Protein AF-A0AAD7XLT2-F1 (afdb_monomer)

Sequence (380 aa):
MKLSKRLKVVEAGNAKLETELEAEREKRNALQRHLKKLDPEVDTESLAADRELEARCEILQKELEAARAKHEEELVFLRHKAKQPEIELREKEGRLNEKEAQLTRIMAESAVRDNQSALKTKENRELAEDNAKLRRELAEAKLETRIVFAETVARDAFQAARIATLAATTKVPRAEAMALEFADFRHRLDLENARKSALARQIVVEKDAEITRLSAVNAEMAREAATGGHAHRRILEIAEAQAQREGRVHHEVRSQKIVNIKLHRSLKKREAEVADLHHKISKLKALLADARRGLHRDNLDVEYVKNVVVHYLSLPSGSSERTSLVPVLATVLQFTDADMKRLAKPTFVDRPNSPPLDLIKIDAQRRKCPSIDVPDEFDA

Structure (mmCIF, N/CA/C/O backbone):
data_AF-A0AAD7XLT2-F1
#
_entry.id   AF-A0AAD7XLT2-F1
#
loop_
_atom_site.group_PDB
_atom_site.id
_atom_site.type_symbol
_atom_site.label_atom_id
_atom_site.label_alt_id
_atom_site.label_comp_id
_atom_site.label_asym_id
_atom_site.label_entity_id
_atom_site.label_seq_id
_atom_site.pdbx_PDB_ins_code
_atom_site.Cartn_x
_atom_site.Cartn_y
_atom_site.Cartn_z
_atom_site.occupancy
_atom_site.B_iso_or_equiv
_atom_site.auth_seq_id
_atom_site.auth_comp_id
_atom_site.auth_asym_id
_atom_site.auth_atom_id
_atom_site.pdbx_PDB_model_num
ATOM 1 N N . MET A 1 1 ? -19.798 12.714 28.780 1.00 54.31 1 MET A N 1
ATOM 2 C CA . MET A 1 1 ? -20.870 13.112 29.733 1.00 54.31 1 MET A CA 1
ATOM 3 C C . MET A 1 1 ? -21.141 12.132 30.889 1.00 54.31 1 MET A C 1
ATOM 5 O O . MET A 1 1 ? -21.267 12.602 32.012 1.00 54.31 1 MET A O 1
ATOM 9 N N . LYS A 1 2 ? -21.227 10.802 30.693 1.00 56.22 2 LYS A N 1
ATOM 10 C CA . LYS A 1 2 ? -21.538 9.849 31.794 1.00 56.22 2 LYS A CA 1
ATOM 11 C C . LYS A 1 2 ? -20.469 9.761 32.907 1.00 56.22 2 LYS A C 1
ATOM 13 O O . LYS A 1 2 ? -20.826 9.553 34.059 1.00 56.22 2 LYS A O 1
ATOM 18 N N . LEU A 1 3 ? -19.189 9.968 32.581 1.00 51.72 3 LEU A N 1
ATOM 19 C CA . LEU A 1 3 ? -18.074 9.953 33.547 1.00 51.72 3 LEU A CA 1
ATOM 20 C C . LEU A 1 3 ? -18.063 11.188 34.463 1.00 51.72 3 LEU A C 1
ATOM 22 O O . LEU A 1 3 ? -17.907 11.050 35.668 1.00 51.72 3 LEU A O 1
ATOM 26 N N . SER A 1 4 ? -18.354 12.372 33.915 1.00 62.88 4 SER A N 1
ATOM 27 C CA . SER A 1 4 ? -18.472 13.619 34.689 1.00 62.88 4 SER A CA 1
ATOM 28 C C . SER A 1 4 ? -19.621 13.571 35.708 1.00 62.88 4 SER A C 1
ATOM 30 O O . SER A 1 4 ? -19.474 14.058 36.823 1.00 62.88 4 SER A O 1
ATOM 32 N N . LYS A 1 5 ? -20.743 12.913 35.376 1.00 70.19 5 LYS A N 1
ATOM 33 C CA . LYS A 1 5 ? -21.843 12.703 36.334 1.00 70.19 5 LYS A CA 1
ATOM 34 C C . LYS A 1 5 ? -21.462 11.762 37.480 1.00 70.19 5 LYS A C 1
ATOM 36 O O . LYS A 1 5 ? -21.918 11.978 38.592 1.00 70.19 5 LYS A O 1
ATOM 41 N N . ARG A 1 6 ? -20.637 10.738 37.227 1.00 69.81 6 ARG A N 1
ATOM 42 C CA . ARG A 1 6 ? -20.147 9.838 38.284 1.00 69.81 6 ARG A CA 1
ATOM 43 C C . ARG A 1 6 ? -19.164 10.537 39.221 1.00 69.81 6 ARG A C 1
ATOM 45 O O . ARG A 1 6 ? -19.306 10.370 40.421 1.00 69.81 6 ARG A O 1
ATOM 52 N N . LEU A 1 7 ? -18.264 11.365 38.685 1.00 70.19 7 LEU A N 1
ATOM 53 C CA . LEU A 1 7 ? -17.322 12.156 39.485 1.00 70.19 7 LEU A CA 1
ATOM 54 C C . LEU A 1 7 ? -18.058 13.034 40.515 1.00 70.19 7 LEU A C 1
ATOM 56 O O . LEU A 1 7 ? -17.786 12.955 41.705 1.00 70.19 7 LEU A O 1
ATOM 60 N N . LYS A 1 8 ? -19.098 13.750 40.066 1.00 75.12 8 LYS A N 1
ATOM 61 C CA . LYS A 1 8 ? -19.919 14.618 40.927 1.00 75.12 8 LYS A CA 1
ATOM 62 C C . LYS A 1 8 ? -20.680 13.870 42.025 1.00 75.12 8 LYS A C 1
ATOM 64 O O . LYS A 1 8 ? -20.912 14.419 43.094 1.00 75.12 8 LYS A O 1
ATOM 69 N N . VAL A 1 9 ? -21.108 12.633 41.761 1.00 77.19 9 VAL A N 1
ATOM 70 C CA . VAL A 1 9 ? -21.813 11.805 42.759 1.00 77.19 9 VAL A CA 1
ATOM 71 C C . VAL A 1 9 ? -20.857 11.344 43.857 1.00 77.19 9 VAL A C 1
ATOM 73 O O . VAL A 1 9 ? -21.254 11.276 45.015 1.00 77.19 9 VAL A O 1
ATOM 76 N N . VAL A 1 10 ? -19.606 11.056 43.504 1.00 70.81 10 VAL A N 1
ATOM 77 C CA . VAL A 1 10 ? -18.585 10.621 44.461 1.00 70.81 10 VAL A CA 1
ATOM 78 C C . VAL A 1 10 ? -18.080 11.800 45.301 1.00 70.81 10 VAL A C 1
ATOM 80 O O . VAL A 1 10 ? -18.012 11.685 46.521 1.00 70.81 10 VAL A O 1
ATOM 83 N N . GLU A 1 11 ? -17.853 12.967 44.688 1.00 76.25 11 GLU A N 1
ATOM 84 C CA . GLU A 1 11 ? -17.530 14.217 45.399 1.00 76.25 11 GLU A CA 1
ATOM 85 C C . GLU A 1 11 ? -18.614 14.589 46.427 1.00 76.25 11 GLU A C 1
ATOM 87 O O . GLU A 1 11 ? -18.306 14.939 47.565 1.00 76.25 11 GLU A O 1
ATOM 92 N N . ALA A 1 12 ? -19.893 14.429 46.066 1.00 75.69 12 ALA A N 1
ATOM 93 C CA . ALA A 1 12 ? -21.013 14.657 46.978 1.00 75.69 12 ALA A CA 1
ATOM 94 C C . ALA A 1 12 ? -21.090 13.631 48.127 1.00 75.69 12 ALA A C 1
ATOM 96 O O . ALA A 1 12 ? -21.606 13.950 49.196 1.00 75.69 12 ALA A O 1
ATOM 97 N N . GLY A 1 13 ? -20.596 12.405 47.923 1.00 79.12 13 GLY A N 1
ATOM 98 C CA . GLY A 1 13 ? -20.490 11.392 48.976 1.00 79.12 13 GLY A CA 1
ATOM 99 C C . GLY A 1 13 ? -19.420 11.737 50.013 1.00 79.12 13 GLY A C 1
ATOM 100 O O . GLY A 1 13 ? -19.674 11.622 51.208 1.00 79.12 13 GLY A O 1
ATOM 101 N N . ASN A 1 14 ? -18.265 12.241 49.567 1.00 69.88 14 ASN A N 1
ATOM 102 C CA . ASN A 1 14 ? -17.187 12.672 50.463 1.00 69.88 14 ASN A CA 1
ATOM 103 C C . ASN A 1 14 ? -17.588 13.881 51.309 1.00 69.88 14 ASN A C 1
ATOM 105 O O . ASN A 1 14 ? -17.348 13.877 52.511 1.00 69.88 14 ASN A O 1
ATOM 109 N N . ALA A 1 15 ? -18.273 14.860 50.714 1.00 78.12 15 ALA A N 1
ATOM 110 C CA . ALA A 1 15 ? -18.775 16.013 51.458 1.00 78.12 15 ALA A CA 1
ATOM 111 C C . ALA A 1 15 ? -19.724 15.598 52.599 1.00 78.12 15 ALA A C 1
ATOM 113 O O . ALA A 1 15 ? -19.678 16.171 53.682 1.00 78.12 15 ALA A O 1
ATOM 114 N N . LYS A 1 16 ? -20.552 14.563 52.392 1.00 82.12 16 LYS A N 1
ATOM 115 C CA . LYS A 1 16 ? -21.424 14.025 53.449 1.00 82.12 16 LYS A CA 1
ATOM 116 C C . LYS A 1 16 ? -20.637 13.352 54.573 1.00 82.12 16 LYS A C 1
ATOM 118 O O . LYS A 1 16 ? -20.910 13.614 55.740 1.00 82.12 16 LYS A O 1
ATOM 123 N N . LEU A 1 17 ? -19.645 12.534 54.228 1.00 75.88 17 LEU A N 1
ATOM 124 C CA . LEU A 1 17 ? -18.786 11.876 55.218 1.00 75.88 17 LEU A CA 1
ATOM 125 C C . LEU A 1 17 ? -17.976 12.888 56.045 1.00 75.88 17 LEU A C 1
ATOM 127 O O . LEU A 1 17 ? -17.795 12.692 57.242 1.00 75.88 17 LEU A O 1
ATOM 131 N N . GLU A 1 18 ? -17.530 13.990 55.438 1.00 79.88 18 GLU A N 1
ATOM 132 C CA . GLU A 1 18 ? -16.850 15.078 56.154 1.00 79.88 18 GLU A CA 1
ATOM 133 C C . GLU A 1 18 ? -17.784 15.776 57.150 1.00 79.88 18 GLU A C 1
ATOM 135 O O . GLU A 1 18 ? -17.398 15.979 58.301 1.00 79.88 18 GLU A O 1
ATOM 140 N N . THR A 1 19 ? -19.036 16.043 56.761 1.00 84.62 19 THR A N 1
ATOM 141 C CA . THR A 1 19 ? -20.029 16.624 57.681 1.00 84.62 19 THR A CA 1
ATOM 142 C C . THR A 1 19 ? -20.411 15.683 58.828 1.00 84.62 19 THR A C 1
ATOM 144 O O . THR A 1 19 ? -20.611 16.137 59.953 1.00 84.62 19 THR A O 1
ATOM 147 N N . GLU A 1 20 ? -20.478 14.370 58.5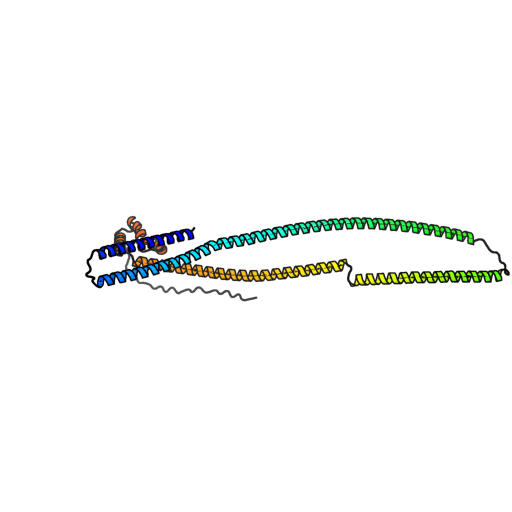84 1.00 82.31 20 GLU A N 1
ATOM 148 C CA . GLU A 1 20 ? -20.741 13.375 59.634 1.00 82.31 20 GLU A CA 1
ATOM 149 C C . GLU A 1 20 ? -19.565 13.264 60.618 1.00 82.31 20 GLU A C 1
ATOM 151 O O . GLU A 1 20 ? -19.776 13.189 61.831 1.00 82.31 20 GLU A O 1
ATOM 156 N N . LEU A 1 21 ? -18.324 13.335 60.122 1.00 81.69 21 LEU A N 1
ATOM 157 C CA . LEU A 1 21 ? -17.119 13.342 60.955 1.00 81.69 21 LEU A CA 1
ATOM 158 C C . LEU A 1 21 ? -17.037 14.596 61.840 1.00 81.69 21 LEU A C 1
ATOM 160 O O . LEU A 1 21 ? -16.652 14.508 63.008 1.00 81.69 21 LEU A O 1
ATOM 164 N N . GLU A 1 22 ? -17.386 15.767 61.302 1.00 84.88 22 GLU A N 1
ATOM 165 C CA . GLU A 1 22 ? -17.443 17.013 62.074 1.00 84.88 22 GLU A CA 1
ATOM 166 C C . GLU A 1 22 ? -18.535 16.972 63.147 1.00 84.88 22 GLU A C 1
ATOM 168 O O . GLU A 1 22 ? -18.260 17.315 64.298 1.00 84.88 22 GLU A O 1
ATOM 173 N N . ALA A 1 23 ? -19.722 16.455 62.824 1.00 84.56 23 ALA A N 1
ATOM 174 C CA . ALA A 1 23 ? -20.805 16.292 63.792 1.00 84.56 23 ALA A CA 1
ATOM 175 C C . ALA A 1 23 ? -20.418 15.363 64.961 1.00 84.56 23 ALA A C 1
ATOM 177 O O . ALA A 1 23 ? -20.724 15.658 66.118 1.00 84.56 23 ALA A O 1
ATOM 178 N N . GLU A 1 24 ? -19.707 14.261 64.701 1.00 80.12 24 GLU A N 1
ATOM 179 C CA . GLU A 1 24 ? -19.214 13.376 65.767 1.00 80.12 24 GLU A CA 1
ATOM 180 C C . GLU A 1 24 ? -18.093 14.014 66.605 1.00 80.12 24 GLU A C 1
ATOM 182 O O . GLU A 1 24 ? -18.061 13.859 67.829 1.00 80.12 24 GLU A O 1
ATOM 187 N N . ARG A 1 25 ? -17.210 14.817 65.995 1.00 83.12 25 ARG A N 1
ATOM 188 C CA . ARG A 1 25 ? -16.211 15.607 66.741 1.00 83.12 25 ARG A CA 1
ATOM 189 C C . ARG A 1 25 ? -16.867 16.634 67.659 1.00 83.12 25 ARG A C 1
ATOM 191 O O . ARG A 1 25 ? -16.415 16.820 68.790 1.00 83.12 25 ARG A O 1
ATOM 198 N N . GLU A 1 26 ? -17.936 17.283 67.210 1.00 84.12 26 GLU A N 1
ATOM 199 C CA . GLU A 1 26 ? -18.705 18.210 68.040 1.00 84.12 26 GLU A CA 1
ATOM 200 C C . GLU A 1 26 ? -19.406 17.503 69.203 1.00 84.12 26 GLU A C 1
ATOM 202 O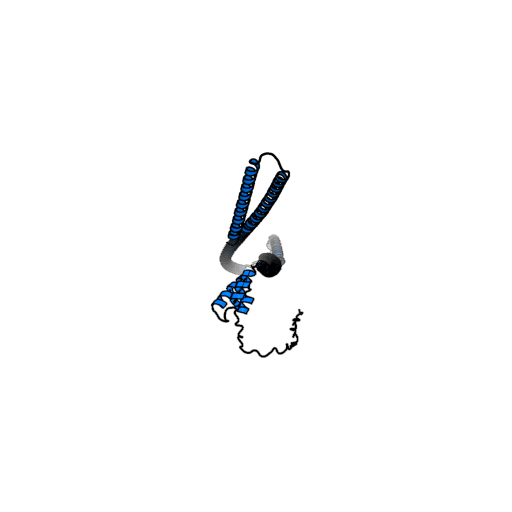 O . GLU A 1 26 ? -19.328 17.991 70.334 1.00 84.12 26 GLU A O 1
ATOM 207 N N . LYS A 1 27 ? -20.005 16.326 68.975 1.00 83.88 27 LYS A N 1
ATOM 208 C CA . LYS A 1 27 ? -20.572 15.497 70.053 1.00 83.88 27 LYS A CA 1
ATOM 209 C C . LYS A 1 27 ? -19.515 15.089 71.076 1.00 83.88 27 LYS A C 1
ATOM 211 O O . LYS A 1 27 ? -19.754 15.224 72.275 1.00 83.88 27 LYS A O 1
ATOM 216 N N . ARG A 1 28 ? -18.327 14.666 70.627 1.00 78.44 28 ARG A N 1
ATOM 217 C CA . ARG A 1 28 ? -17.192 14.347 71.511 1.00 78.44 28 ARG A CA 1
ATOM 218 C C . ARG A 1 28 ? -16.773 15.559 72.341 1.00 78.44 28 ARG A C 1
ATOM 220 O O . ARG A 1 28 ? -16.626 15.452 73.554 1.00 78.44 28 ARG A O 1
ATOM 227 N N . ASN A 1 29 ? -16.653 16.727 71.716 1.00 82.06 29 ASN A N 1
ATOM 228 C CA . ASN A 1 29 ? -16.318 17.968 72.414 1.00 82.06 29 ASN A CA 1
ATOM 229 C C . ASN A 1 29 ? -17.406 18.383 73.419 1.00 82.06 29 ASN A C 1
ATOM 231 O O . ASN A 1 29 ? -17.088 18.904 74.489 1.00 82.06 29 ASN A O 1
ATOM 235 N N . ALA A 1 30 ? -18.684 18.158 73.104 1.00 80.69 30 ALA A N 1
ATOM 236 C CA . ALA A 1 30 ? -19.797 18.424 74.010 1.00 80.69 30 ALA A CA 1
ATOM 237 C C . ALA A 1 30 ? -19.788 17.477 75.223 1.00 80.69 30 ALA A C 1
ATOM 239 O O . ALA A 1 30 ? -19.904 17.946 76.356 1.00 80.69 30 ALA A O 1
ATOM 240 N N . LEU A 1 31 ? -19.565 16.177 75.004 1.00 77.00 31 LEU A N 1
ATOM 241 C CA . LEU A 1 31 ? -19.409 15.178 76.066 1.00 77.00 31 LEU A CA 1
ATOM 242 C C . LEU A 1 31 ? -18.207 15.494 76.961 1.00 77.00 31 LEU A C 1
ATOM 244 O O . LEU A 1 31 ? -18.345 15.529 78.178 1.00 77.00 31 LEU A O 1
ATOM 248 N N . GLN A 1 32 ? -17.062 15.853 76.378 1.00 76.19 32 GLN A N 1
ATOM 249 C CA . GLN A 1 32 ? -15.853 16.210 77.125 1.00 76.19 32 GLN A CA 1
ATOM 250 C C . GLN A 1 32 ? -16.030 17.486 77.973 1.00 76.19 32 GLN A C 1
ATOM 252 O O . GLN A 1 32 ? -15.440 17.619 79.047 1.00 76.19 32 GLN A O 1
ATOM 257 N N . ARG A 1 33 ? -16.870 18.433 77.526 1.00 79.31 33 ARG A N 1
ATOM 258 C CA . ARG A 1 33 ? -17.268 19.611 78.321 1.00 79.31 33 ARG A CA 1
ATOM 259 C C . ARG A 1 33 ? -18.246 19.261 79.443 1.00 79.31 33 ARG A C 1
ATOM 261 O O . ARG A 1 33 ? -18.207 19.925 80.473 1.00 79.31 33 ARG A O 1
ATOM 268 N N . HIS A 1 34 ? -19.117 18.271 79.247 1.00 72.56 34 HIS A N 1
ATOM 269 C CA . HIS A 1 34 ? -20.000 17.756 80.298 1.00 72.56 34 HIS A CA 1
ATOM 270 C C . HIS A 1 34 ? -19.215 16.989 81.367 1.00 72.56 34 HIS A C 1
ATOM 272 O O . HIS A 1 34 ? -19.422 17.229 82.551 1.00 72.56 34 HIS A O 1
ATOM 278 N N . LEU A 1 35 ? -18.252 16.165 80.954 1.00 60.38 35 LEU A N 1
ATOM 279 C CA . LEU A 1 35 ? -17.358 15.411 81.835 1.00 60.38 35 LEU A CA 1
ATOM 280 C C . LEU A 1 35 ? -16.486 16.316 82.713 1.00 60.38 35 LEU A C 1
ATOM 282 O O . LEU A 1 35 ? -16.349 16.071 83.901 1.00 60.38 35 LEU A O 1
ATOM 286 N N . LYS A 1 36 ? -15.982 17.434 82.174 1.00 67.94 36 LYS A N 1
ATOM 287 C CA . LYS A 1 36 ? -15.240 18.441 82.959 1.00 67.94 36 LYS A CA 1
ATOM 288 C C . LYS A 1 36 ? -16.076 19.198 84.001 1.00 67.94 36 LYS A C 1
ATOM 290 O O . LYS A 1 36 ? -15.497 19.945 84.783 1.00 67.94 36 LYS A O 1
ATOM 295 N N . LYS A 1 37 ? -17.408 19.081 83.976 1.00 69.38 37 LYS A N 1
ATOM 296 C CA . LYS A 1 37 ? -18.314 19.726 84.944 1.00 69.38 37 LYS A CA 1
ATOM 297 C C . LYS A 1 37 ? -18.730 18.797 86.091 1.00 69.38 37 LYS A C 1
ATOM 299 O O . LYS A 1 37 ? -19.421 19.264 86.990 1.00 69.38 37 LYS A O 1
ATOM 304 N N . LEU A 1 38 ? -18.341 17.522 86.055 1.00 53.78 38 LEU A N 1
ATOM 305 C CA . LEU A 1 38 ? -18.523 16.568 87.148 1.00 53.78 38 LEU A CA 1
ATOM 306 C C . LEU A 1 38 ? -17.197 16.475 87.930 1.00 53.78 38 LEU A C 1
ATOM 308 O O . LEU A 1 38 ? -16.150 16.225 87.337 1.00 53.78 38 LEU A O 1
ATOM 312 N N . ASP A 1 39 ? -17.242 16.756 89.235 1.00 47.75 39 ASP A N 1
ATOM 313 C CA . ASP A 1 39 ? -16.117 16.655 90.183 1.00 47.75 39 ASP A CA 1
ATOM 314 C C . ASP A 1 39 ? -15.530 15.220 90.256 1.00 47.75 39 ASP A C 1
ATOM 316 O O . ASP A 1 39 ? -16.190 14.263 89.843 1.00 47.75 39 ASP A O 1
ATOM 320 N N . PRO A 1 40 ? -14.286 15.025 90.750 1.00 55.34 40 PRO A N 1
ATOM 321 C CA . PRO A 1 40 ? -13.510 13.807 90.530 1.00 55.34 40 PRO A CA 1
ATOM 322 C C . PRO A 1 40 ? -13.850 12.689 91.531 1.00 55.34 40 PRO A C 1
ATOM 324 O O . PRO A 1 40 ? -13.032 12.330 92.372 1.00 55.34 40 PRO A O 1
ATOM 327 N N . GLU A 1 41 ? -15.023 12.078 91.403 1.00 50.62 41 GLU A N 1
ATOM 328 C CA . GLU A 1 41 ? -15.218 10.666 91.763 1.00 50.62 41 GLU A CA 1
ATOM 329 C C . GLU A 1 41 ? -15.358 9.892 90.452 1.00 50.62 41 GLU A C 1
ATOM 331 O O . GLU A 1 41 ? -16.419 9.803 89.843 1.00 50.62 41 GLU A O 1
ATOM 336 N N . VAL A 1 42 ? -14.215 9.438 89.935 1.00 52.88 42 VAL A N 1
ATOM 337 C CA . VAL A 1 42 ? -14.132 8.776 88.632 1.00 52.88 42 VAL A CA 1
ATOM 338 C C . VAL A 1 42 ? -14.591 7.331 88.783 1.00 52.88 42 VAL A C 1
ATOM 340 O O . VAL A 1 42 ? -13.804 6.445 89.122 1.00 52.88 42 VAL A O 1
ATOM 343 N N . ASP A 1 43 ? -15.866 7.100 88.484 1.00 58.41 43 ASP A N 1
ATOM 344 C CA . ASP A 1 43 ? -16.384 5.776 88.176 1.00 58.41 43 ASP A CA 1
ATOM 345 C C . ASP A 1 43 ? -15.573 5.181 87.020 1.00 58.41 43 ASP A C 1
ATOM 347 O O . ASP A 1 43 ? -15.441 5.757 85.936 1.00 58.41 43 ASP A O 1
ATOM 351 N N . THR A 1 44 ? -15.015 3.994 87.251 1.00 59.69 44 THR A N 1
ATOM 352 C CA . THR A 1 44 ? -14.259 3.213 86.255 1.00 59.69 44 THR A CA 1
ATOM 353 C C . THR A 1 44 ? -15.008 3.014 84.927 1.00 59.69 44 THR A C 1
ATOM 355 O O . THR A 1 44 ? -14.376 2.815 83.887 1.00 59.69 44 THR A O 1
ATOM 358 N N . GLU A 1 45 ? -16.335 3.148 84.938 1.00 60.31 45 GLU A N 1
ATOM 359 C CA . GLU A 1 45 ? -17.207 3.101 83.765 1.00 60.31 45 GLU A CA 1
ATOM 360 C C . GLU A 1 45 ? -17.021 4.305 82.825 1.00 60.31 45 GLU A C 1
ATOM 362 O O . GLU A 1 45 ? -17.045 4.136 81.606 1.00 60.31 45 GLU A O 1
ATOM 367 N N . SER A 1 46 ? -16.731 5.502 83.349 1.00 64.44 46 SER A N 1
ATOM 368 C CA . SER A 1 46 ? -16.496 6.691 82.516 1.00 64.44 46 SER A CA 1
ATOM 369 C C . SER A 1 46 ? -15.171 6.610 81.753 1.00 64.44 46 SER A C 1
ATOM 371 O O . SER A 1 46 ? -15.099 6.989 80.586 1.00 64.44 46 SER A O 1
ATOM 373 N N . LEU A 1 47 ? -14.122 6.074 82.386 1.00 69.75 47 LEU A N 1
ATOM 374 C CA . LEU A 1 47 ? -12.831 5.832 81.729 1.00 69.75 47 LEU A CA 1
ATOM 375 C C . LEU A 1 47 ? -12.921 4.710 80.685 1.00 69.75 47 LEU A C 1
ATOM 377 O O . LEU A 1 47 ? -12.195 4.733 79.690 1.00 69.75 47 LEU A O 1
ATOM 381 N N . ALA A 1 48 ? -13.793 3.722 80.904 1.00 74.88 48 ALA A N 1
ATOM 382 C CA . ALA A 1 48 ? -14.066 2.677 79.924 1.00 74.88 48 ALA A CA 1
ATOM 383 C C . ALA A 1 48 ? -14.797 3.242 78.694 1.00 74.88 48 ALA A C 1
ATOM 385 O O . ALA A 1 48 ? -14.396 2.945 77.569 1.00 74.88 48 ALA A O 1
ATOM 386 N N . ALA A 1 49 ? -15.788 4.116 78.904 1.00 77.50 49 ALA A N 1
ATOM 387 C CA . ALA A 1 49 ? -16.511 4.789 77.827 1.00 77.50 49 ALA A CA 1
ATOM 388 C C . ALA A 1 49 ? -15.593 5.680 76.970 1.00 77.50 49 ALA A C 1
ATOM 390 O O . ALA A 1 49 ? -15.670 5.630 75.743 1.00 77.50 49 ALA A O 1
ATOM 391 N N . ASP A 1 50 ? -14.676 6.432 77.588 1.00 75.94 50 ASP A N 1
ATOM 392 C CA . ASP A 1 50 ? -13.711 7.268 76.861 1.00 75.94 50 ASP A CA 1
ATOM 393 C C . ASP A 1 50 ? -12.729 6.434 76.022 1.00 75.94 50 ASP A C 1
ATOM 395 O O . ASP A 1 50 ? -12.463 6.769 74.865 1.00 75.94 50 ASP A O 1
ATOM 399 N N . ARG A 1 51 ? -12.245 5.302 76.555 1.00 81.88 51 ARG A N 1
ATOM 400 C CA . ARG A 1 51 ? -11.383 4.368 75.806 1.00 81.88 51 ARG A CA 1
ATOM 401 C C . ARG A 1 51 ? -12.114 3.717 74.633 1.00 81.88 51 ARG A C 1
ATOM 403 O O . ARG A 1 51 ? -11.518 3.525 73.574 1.00 81.88 51 ARG A O 1
ATOM 410 N N . GLU A 1 52 ? -13.394 3.387 74.793 1.00 84.50 52 GLU A N 1
ATOM 411 C CA . GLU A 1 52 ? -14.212 2.837 73.708 1.00 84.50 52 GLU A CA 1
ATOM 412 C C . GLU A 1 52 ? -14.479 3.885 72.613 1.00 84.50 52 GLU A C 1
ATOM 414 O O . GLU A 1 52 ? -14.406 3.580 71.419 1.00 84.50 52 GLU A O 1
ATOM 419 N N . LEU A 1 53 ? -14.714 5.142 73.003 1.00 81.75 53 LEU A N 1
ATOM 420 C CA . LEU A 1 53 ? -14.861 6.272 72.083 1.00 81.75 53 LEU A CA 1
ATOM 421 C C . LEU A 1 53 ? -13.567 6.566 71.316 1.00 81.75 53 LEU A C 1
ATOM 423 O O . LEU A 1 53 ? -13.618 6.843 70.116 1.00 81.75 53 LEU A O 1
ATOM 427 N N . GLU A 1 54 ? -12.412 6.474 71.974 1.00 82.69 54 GLU A N 1
ATOM 428 C CA . GLU A 1 54 ? -11.100 6.593 71.332 1.00 82.69 54 GLU A CA 1
ATOM 429 C C . GLU A 1 54 ? -10.843 5.459 70.342 1.00 82.69 54 GLU A C 1
ATOM 431 O O . GLU A 1 54 ? -10.489 5.732 69.194 1.00 82.69 54 GLU A O 1
ATOM 436 N N . ALA A 1 55 ? -11.124 4.211 70.725 1.00 86.31 55 ALA A N 1
ATOM 437 C CA . ALA A 1 55 ? -11.008 3.066 69.828 1.00 86.31 55 ALA A CA 1
ATOM 438 C C . ALA A 1 55 ? -11.931 3.200 68.603 1.00 86.31 55 ALA A C 1
ATOM 440 O O . ALA A 1 55 ? -11.506 2.949 67.474 1.00 86.31 55 ALA A O 1
ATOM 441 N N . ARG A 1 56 ? -13.177 3.661 68.788 1.00 88.19 56 ARG A N 1
ATOM 442 C CA . ARG A 1 56 ? -14.093 3.952 67.671 1.00 88.19 56 ARG A CA 1
ATOM 443 C C . ARG A 1 56 ? -13.578 5.072 66.774 1.00 88.19 56 ARG A C 1
ATOM 445 O O . ARG A 1 56 ? -13.669 4.950 65.556 1.00 88.19 56 ARG A O 1
ATOM 452 N N . CYS A 1 57 ? -13.024 6.137 67.351 1.00 83.00 57 CYS A N 1
ATOM 453 C CA . CYS A 1 57 ? -12.426 7.227 66.583 1.00 83.00 57 CYS A CA 1
ATOM 454 C C . CYS A 1 57 ? -11.238 6.734 65.741 1.00 83.00 57 CYS A C 1
ATOM 456 O O . CYS A 1 57 ? -11.152 7.086 64.568 1.00 83.00 57 CYS A O 1
ATOM 458 N N . GLU A 1 58 ? -10.364 5.886 66.290 1.00 91.00 58 GLU A N 1
ATOM 459 C CA . GLU A 1 58 ? -9.247 5.299 65.539 1.00 91.00 58 GLU A CA 1
ATOM 460 C C . GLU A 1 58 ? -9.710 4.374 64.408 1.00 91.00 58 GLU A C 1
ATOM 462 O O . GLU A 1 58 ? -9.136 4.400 63.316 1.00 91.00 58 GLU A O 1
ATOM 467 N N . ILE A 1 59 ? -10.746 3.562 64.644 1.00 89.75 59 ILE A N 1
ATOM 468 C CA . ILE A 1 59 ? -11.327 2.687 63.616 1.00 89.75 59 ILE A CA 1
ATOM 469 C C . ILE A 1 59 ? -11.907 3.532 62.478 1.00 89.75 59 ILE A C 1
ATOM 471 O O . ILE A 1 59 ? -11.544 3.318 61.323 1.00 89.75 59 ILE A O 1
ATOM 475 N N . LEU A 1 60 ? -12.722 4.542 62.797 1.00 86.31 60 LEU A N 1
ATOM 476 C CA . LEU A 1 60 ? -13.304 5.446 61.800 1.00 86.31 60 LEU A CA 1
ATOM 477 C C . LEU A 1 60 ? -12.229 6.212 61.022 1.00 86.31 60 LEU A C 1
ATOM 479 O O . LEU A 1 60 ? -12.361 6.424 59.819 1.00 86.31 60 LEU A O 1
ATOM 483 N N . GLN A 1 61 ? -11.136 6.598 61.679 1.00 90.06 61 GLN A N 1
ATOM 484 C CA . GLN A 1 61 ? -10.030 7.294 61.031 1.00 90.06 61 GLN A CA 1
ATOM 485 C C . GLN A 1 61 ? -9.286 6.382 60.041 1.00 90.06 61 GLN A C 1
ATOM 487 O O . GLN A 1 61 ? -9.027 6.797 58.911 1.00 90.06 61 GLN A O 1
ATOM 492 N N . LYS A 1 62 ? -9.047 5.114 60.405 1.00 91.75 62 LYS A N 1
ATOM 493 C CA . LYS A 1 62 ? -8.483 4.097 59.498 1.00 91.75 62 LYS A CA 1
ATOM 494 C C . LYS A 1 62 ? -9.418 3.775 58.330 1.00 91.75 62 LYS A C 1
ATOM 496 O O . LYS A 1 62 ? -8.957 3.620 57.200 1.00 91.75 62 LYS A O 1
ATOM 501 N N . GLU A 1 63 ? -10.724 3.691 58.570 1.00 89.94 63 GLU A N 1
ATOM 502 C CA . GLU A 1 63 ? -11.720 3.476 57.514 1.00 89.94 63 GLU A CA 1
ATOM 503 C C . GLU A 1 63 ? -11.772 4.651 56.532 1.00 89.94 63 GLU A C 1
ATOM 505 O O . GLU A 1 63 ? -11.842 4.443 55.318 1.00 89.94 63 GLU A O 1
ATOM 510 N N . LEU A 1 64 ? -11.664 5.881 57.038 1.00 86.75 64 LEU A N 1
ATOM 511 C CA . LEU A 1 64 ? -11.647 7.096 56.230 1.00 86.75 64 LEU A CA 1
ATOM 512 C C . LEU A 1 64 ? -10.370 7.199 55.382 1.00 86.75 64 LEU A C 1
ATOM 514 O O . LEU A 1 64 ? -10.437 7.553 54.205 1.00 86.75 64 LEU A O 1
ATOM 518 N N . GLU A 1 65 ? -9.213 6.825 55.929 1.00 91.75 65 GLU A N 1
ATOM 519 C CA . GLU A 1 65 ? -7.959 6.719 55.173 1.00 91.75 65 GLU A CA 1
ATOM 520 C C . GLU A 1 65 ? -8.024 5.626 54.096 1.00 91.75 65 GLU A C 1
ATOM 522 O O . GLU A 1 65 ? -7.645 5.864 52.947 1.00 91.75 65 GLU A O 1
ATOM 527 N N . ALA A 1 66 ? -8.589 4.458 54.414 1.00 90.31 66 ALA A N 1
ATOM 528 C CA . ALA A 1 66 ? -8.787 3.385 53.442 1.00 90.31 66 ALA A CA 1
ATOM 529 C C . ALA A 1 66 ? -9.766 3.783 52.320 1.00 90.31 66 ALA A C 1
ATOM 531 O O . ALA A 1 66 ? -9.563 3.421 51.157 1.00 90.31 66 ALA A O 1
ATOM 532 N N . ALA A 1 67 ? -10.818 4.543 52.640 1.00 86.88 67 ALA A N 1
ATOM 533 C CA . ALA A 1 67 ? -11.746 5.089 51.654 1.00 86.88 67 ALA A CA 1
ATOM 534 C C . ALA A 1 67 ? -11.064 6.129 50.749 1.00 86.88 67 ALA A C 1
ATOM 536 O O . ALA A 1 67 ? -11.244 6.088 49.530 1.00 86.88 67 ALA A O 1
ATOM 537 N N . ARG A 1 68 ? -10.226 7.007 51.319 1.00 89.12 68 ARG A N 1
ATOM 538 C CA . ARG A 1 68 ? -9.422 7.980 50.559 1.00 89.12 68 ARG A CA 1
ATOM 539 C C . ARG A 1 68 ? -8.443 7.296 49.606 1.00 89.12 68 ARG A C 1
ATOM 541 O O . ARG A 1 68 ? -8.405 7.668 48.437 1.00 89.12 68 ARG A O 1
ATOM 548 N N . ALA A 1 69 ? -7.735 6.260 50.055 1.00 91.38 69 ALA A N 1
ATOM 549 C CA . ALA A 1 69 ? -6.812 5.502 49.208 1.00 91.38 69 ALA A CA 1
ATOM 550 C C . ALA A 1 69 ? -7.529 4.839 48.018 1.00 91.38 69 ALA A C 1
ATOM 552 O O . ALA A 1 69 ? -7.116 5.002 46.870 1.00 91.38 69 ALA A O 1
ATOM 553 N N . LYS A 1 70 ? -8.665 4.171 48.266 1.00 90.81 70 LYS A N 1
ATOM 554 C CA . LYS A 1 70 ? -9.491 3.572 47.199 1.00 90.81 70 LYS A CA 1
ATOM 555 C C . LYS A 1 70 ? -10.000 4.616 46.206 1.00 90.81 70 LYS A C 1
ATOM 557 O O . LYS A 1 70 ? -10.049 4.364 45.004 1.00 90.81 70 LYS A O 1
ATOM 562 N N . HIS A 1 71 ? -10.377 5.791 46.702 1.00 80.56 71 HIS A N 1
ATOM 563 C CA . HIS A 1 71 ? -10.834 6.888 45.861 1.00 80.56 71 HIS A CA 1
ATOM 564 C C . HIS A 1 71 ? -9.712 7.440 44.977 1.00 80.56 71 HIS A C 1
ATOM 566 O O . HIS A 1 71 ? -9.923 7.721 43.798 1.00 80.56 71 HIS A O 1
ATOM 572 N N . GLU A 1 72 ? -8.511 7.583 45.527 1.00 91.62 72 GLU A N 1
ATOM 573 C CA . GLU A 1 72 ? -7.354 8.061 44.782 1.00 91.62 72 GLU A CA 1
ATOM 574 C C . GLU A 1 72 ? -6.947 7.076 43.676 1.00 91.62 72 GLU A C 1
ATOM 576 O O . GLU A 1 72 ? -6.725 7.492 42.536 1.00 91.62 72 GLU A O 1
ATOM 581 N N . GLU A 1 73 ? -6.987 5.770 43.950 1.00 91.06 73 GLU A N 1
ATOM 582 C CA . GLU A 1 73 ? -6.816 4.731 42.927 1.00 91.06 73 GLU A CA 1
ATOM 583 C C . GLU A 1 73 ? -7.880 4.819 41.821 1.00 91.06 73 GLU A C 1
ATOM 585 O O . GLU A 1 73 ? -7.551 4.776 40.629 1.00 91.06 73 GLU A O 1
ATOM 590 N N . GLU A 1 74 ? -9.157 4.996 42.181 1.00 89.25 74 GLU A N 1
ATOM 591 C CA . GLU A 1 74 ? -10.239 5.128 41.200 1.00 89.25 74 GLU A CA 1
ATOM 592 C C . GLU A 1 74 ? -10.090 6.410 40.363 1.00 89.25 74 GLU A C 1
ATOM 594 O O . GLU A 1 74 ? -10.284 6.384 39.143 1.00 89.25 74 GLU A O 1
ATOM 599 N N . LEU A 1 75 ? -9.657 7.522 40.964 1.00 83.88 75 LEU A N 1
ATOM 600 C CA . LEU A 1 75 ? -9.352 8.760 40.245 1.00 83.88 75 LEU A CA 1
ATOM 601 C C . LEU A 1 75 ? -8.193 8.589 39.262 1.00 83.88 75 LEU A C 1
ATOM 603 O O . LEU A 1 75 ? -8.279 9.075 38.130 1.00 83.88 75 LEU A O 1
ATOM 607 N N . VAL A 1 76 ? -7.120 7.901 39.656 1.00 90.12 76 VAL A N 1
ATOM 608 C CA . VAL A 1 76 ? -5.988 7.605 38.766 1.00 90.12 76 VAL A CA 1
ATOM 609 C C . VAL A 1 76 ? -6.447 6.732 37.599 1.00 90.12 76 VAL A C 1
ATOM 611 O O . VAL A 1 76 ? -6.152 7.047 36.441 1.00 90.12 76 VAL A O 1
ATOM 614 N N . PHE A 1 77 ? -7.246 5.698 37.870 1.00 89.06 77 PHE A N 1
ATOM 615 C CA . PHE A 1 77 ? -7.817 4.837 36.838 1.00 89.06 77 PHE A CA 1
ATOM 616 C C . PHE A 1 77 ? -8.709 5.618 35.862 1.00 89.06 77 PHE A C 1
ATOM 618 O O . PHE A 1 77 ? -8.577 5.485 34.642 1.00 89.06 77 PHE A O 1
ATOM 625 N N . LEU A 1 78 ? -9.589 6.483 36.373 1.00 85.12 78 LEU A N 1
ATOM 626 C CA . LEU A 1 78 ? -10.464 7.317 35.550 1.00 85.12 78 LEU A CA 1
ATOM 627 C C . LEU A 1 78 ? -9.675 8.347 34.732 1.00 85.12 78 LEU A C 1
ATOM 629 O O . LEU A 1 78 ? -10.003 8.554 33.563 1.00 85.12 78 LEU A O 1
ATOM 633 N N . ARG A 1 79 ? -8.614 8.944 35.291 1.00 85.38 79 ARG A N 1
ATOM 634 C CA . ARG A 1 79 ? -7.702 9.842 34.560 1.00 85.38 79 ARG A CA 1
ATOM 635 C C . ARG A 1 79 ? -6.979 9.110 33.434 1.00 85.38 79 ARG A C 1
ATOM 637 O O . ARG A 1 79 ? -6.927 9.623 32.320 1.00 85.38 79 ARG A O 1
ATOM 644 N N . HIS A 1 80 ? -6.467 7.908 33.688 1.00 85.19 80 HIS A N 1
ATOM 645 C CA . HIS A 1 80 ? -5.813 7.104 32.656 1.00 85.19 80 HIS A CA 1
ATOM 646 C C . HIS A 1 80 ? -6.799 6.714 31.546 1.00 85.19 80 HIS A C 1
ATOM 648 O O . HIS A 1 80 ? -6.501 6.837 30.357 1.00 85.19 80 HIS A O 1
ATOM 654 N N . LYS A 1 81 ? -8.011 6.298 31.921 1.00 83.69 81 LYS A N 1
ATOM 655 C CA . LYS A 1 81 ? -9.071 5.937 30.974 1.00 83.69 81 LYS A CA 1
ATOM 656 C C . LYS A 1 81 ? -9.584 7.135 30.169 1.00 83.69 81 LYS A C 1
ATOM 658 O O . LYS A 1 81 ? -9.973 6.968 29.018 1.00 83.69 81 LYS A O 1
ATOM 663 N N . ALA A 1 82 ? -9.575 8.335 30.747 1.00 83.31 82 ALA A N 1
ATOM 664 C CA . ALA A 1 82 ? -9.922 9.568 30.044 1.00 83.31 82 ALA A CA 1
ATOM 665 C C . ALA A 1 82 ? -8.846 9.996 29.030 1.00 83.31 82 ALA A C 1
ATOM 667 O O . ALA A 1 82 ? -9.202 10.538 27.990 1.00 83.31 82 ALA A O 1
ATOM 668 N N . LYS A 1 83 ? -7.563 9.708 29.294 1.00 87.62 83 LYS A N 1
ATOM 669 C CA . LYS A 1 83 ? -6.442 10.012 28.382 1.00 87.62 83 LYS A CA 1
ATOM 670 C C . LYS A 1 83 ? -6.280 9.011 27.232 1.00 87.62 83 LYS A C 1
ATOM 672 O O . LYS A 1 83 ? -5.774 9.380 26.179 1.00 87.62 83 LYS A O 1
ATOM 677 N N . GLN A 1 84 ? -6.718 7.761 27.398 1.00 85.00 84 GLN A N 1
ATOM 678 C CA . GLN A 1 84 ? -6.675 6.743 26.334 1.00 85.00 84 GLN A CA 1
ATOM 679 C C . GLN A 1 84 ? -7.240 7.204 24.974 1.00 85.00 84 GLN A C 1
ATOM 681 O O . GLN A 1 84 ? -6.531 7.055 23.982 1.00 85.00 84 GLN A O 1
ATOM 686 N N . PRO A 1 85 ? -8.451 7.790 24.880 1.00 83.75 85 PRO A N 1
ATOM 687 C CA . PRO A 1 85 ? -8.984 8.233 23.592 1.00 83.75 85 PRO A CA 1
ATOM 688 C C . PRO A 1 85 ? -8.168 9.363 22.950 1.00 83.75 85 PRO A C 1
ATOM 690 O O . PRO A 1 85 ? -8.100 9.415 21.727 1.00 83.75 85 PRO A O 1
ATOM 693 N N . GLU A 1 86 ? -7.530 10.241 23.733 1.00 85.62 86 GLU A N 1
ATOM 694 C CA . GLU A 1 86 ? -6.645 11.290 23.199 1.00 85.62 86 GLU A CA 1
ATOM 695 C C . GLU A 1 86 ? -5.371 10.693 22.592 1.00 85.62 86 GLU A C 1
ATOM 697 O O . GLU A 1 86 ? -4.934 11.123 21.526 1.00 85.62 86 GLU A O 1
ATOM 702 N N . ILE A 1 87 ? -4.803 9.666 23.234 1.00 86.56 87 ILE A N 1
ATOM 703 C CA . ILE A 1 87 ? -3.645 8.934 22.706 1.00 86.56 87 ILE A CA 1
ATOM 704 C C . ILE A 1 87 ? -4.024 8.229 21.398 1.00 86.56 87 ILE A C 1
ATOM 706 O O . ILE A 1 87 ? -3.325 8.379 20.399 1.00 86.56 87 ILE A O 1
ATOM 710 N N . GLU A 1 88 ? -5.163 7.530 21.363 1.00 89.88 88 GLU A N 1
ATOM 711 C CA . GLU A 1 88 ? -5.649 6.857 20.151 1.00 89.88 88 GLU A CA 1
ATOM 712 C C . GLU A 1 88 ? -5.954 7.835 19.005 1.00 89.88 88 GLU A C 1
ATOM 714 O O . GLU A 1 88 ? -5.700 7.520 17.840 1.00 89.88 88 GLU A O 1
ATOM 719 N N . LEU A 1 89 ? -6.503 9.016 19.312 1.00 90.44 89 LEU A N 1
ATOM 720 C CA . LEU A 1 89 ? -6.723 10.084 18.332 1.00 90.44 89 LEU A CA 1
ATOM 721 C C . LEU A 1 89 ? -5.397 10.575 17.758 1.00 90.44 89 LEU A C 1
ATOM 723 O O . LEU A 1 89 ? -5.240 10.599 16.540 1.00 90.44 89 LEU A O 1
ATOM 727 N N . ARG A 1 90 ? -4.420 10.864 18.620 1.00 90.81 90 ARG A N 1
ATOM 728 C CA . ARG A 1 90 ? -3.095 11.331 18.203 1.00 90.81 90 AR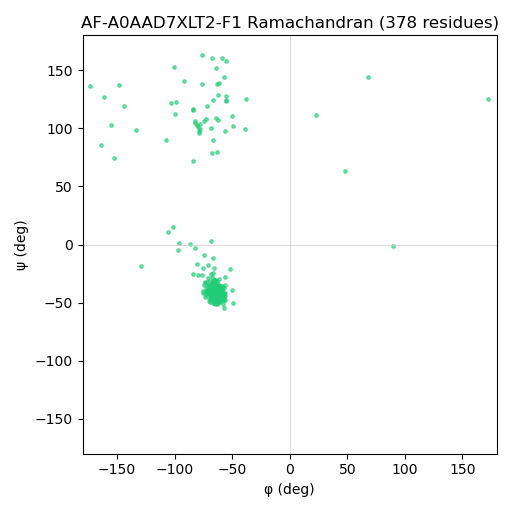G A CA 1
ATOM 729 C C . ARG A 1 90 ? -2.351 10.295 17.356 1.00 90.81 90 ARG A C 1
ATOM 731 O O . ARG A 1 90 ? -1.691 10.650 16.384 1.00 90.81 90 ARG A O 1
ATOM 738 N N . GLU A 1 91 ? -2.481 9.009 17.678 1.00 91.38 91 GLU A N 1
ATOM 739 C CA . GLU A 1 91 ? -1.938 7.925 16.852 1.00 91.38 91 GLU A CA 1
ATOM 740 C C . GLU A 1 91 ? -2.628 7.833 15.484 1.00 91.38 91 GLU A C 1
ATOM 742 O O . GLU A 1 91 ? -1.964 7.614 14.468 1.00 91.38 91 GLU A O 1
ATOM 747 N N . LYS A 1 92 ? -3.957 8.002 15.431 1.00 91.25 92 LYS A N 1
ATOM 748 C CA . LYS A 1 92 ? -4.710 8.010 14.167 1.00 91.25 92 LYS A CA 1
ATOM 749 C C . LYS A 1 92 ? -4.346 9.209 13.295 1.00 91.25 92 LYS A C 1
ATOM 751 O O . LYS A 1 92 ? -4.162 9.017 12.097 1.00 91.25 92 LYS A O 1
ATOM 756 N N . GLU A 1 93 ? -4.195 10.393 13.880 1.00 91.69 93 GLU A N 1
ATOM 757 C CA . GLU A 1 93 ? -3.708 11.595 13.192 1.00 91.69 93 GLU A CA 1
ATOM 758 C C . GLU A 1 93 ? -2.284 11.390 12.664 1.00 91.69 93 GLU A C 1
ATOM 760 O O . GLU A 1 93 ? -2.017 11.671 11.499 1.00 91.69 93 GLU A O 1
ATOM 765 N N . GLY A 1 94 ? -1.392 10.794 13.463 1.00 90.00 94 GLY A N 1
ATOM 766 C CA . GLY A 1 94 ? -0.046 10.427 13.015 1.00 90.00 94 GLY A CA 1
ATOM 767 C C . GLY A 1 94 ? -0.060 9.492 11.800 1.00 90.00 94 GLY A C 1
ATOM 768 O O . GLY A 1 94 ? 0.636 9.743 10.818 1.00 90.00 94 GLY A O 1
ATOM 769 N N . ARG A 1 95 ? -0.910 8.454 11.818 1.00 90.50 95 ARG A N 1
ATOM 770 C CA . ARG A 1 95 ? -1.081 7.530 10.679 1.00 90.50 95 ARG A CA 1
ATOM 771 C C . ARG A 1 95 ? -1.715 8.196 9.457 1.00 90.50 95 ARG A C 1
ATOM 773 O O . ARG A 1 95 ? -1.411 7.796 8.336 1.00 90.50 95 ARG A O 1
ATOM 780 N N . LEU A 1 96 ? -2.623 9.154 9.653 1.00 92.25 96 LEU A N 1
ATOM 781 C CA . LEU A 1 96 ? -3.229 9.919 8.561 1.00 92.25 96 LEU A CA 1
ATOM 782 C C . LEU A 1 96 ? -2.166 10.790 7.880 1.00 92.25 96 LEU A C 1
ATOM 784 O O . LEU A 1 96 ? -1.973 10.667 6.674 1.00 92.25 96 LEU A O 1
ATOM 788 N N . ASN A 1 97 ? -1.409 11.557 8.665 1.00 90.12 97 ASN A N 1
ATOM 789 C CA . ASN A 1 97 ? -0.330 12.412 8.170 1.00 90.12 97 ASN A CA 1
ATOM 790 C C . ASN A 1 97 ? 0.749 11.600 7.438 1.00 90.12 97 ASN A C 1
ATOM 792 O O . ASN A 1 97 ? 1.258 12.021 6.401 1.00 90.12 97 ASN A O 1
ATOM 796 N N . GLU A 1 98 ? 1.086 10.406 7.935 1.00 91.25 98 GLU A N 1
ATOM 797 C CA . GLU A 1 98 ? 2.029 9.514 7.258 1.00 91.25 98 GLU A CA 1
ATOM 798 C C . GLU A 1 98 ? 1.497 9.041 5.895 1.00 91.25 98 GLU A C 1
ATOM 800 O O . GLU A 1 98 ? 2.236 9.040 4.908 1.00 91.25 98 GLU A O 1
ATOM 805 N N . LYS A 1 99 ? 0.206 8.695 5.803 1.00 92.06 99 LYS A N 1
ATOM 806 C CA . LYS A 1 99 ? -0.434 8.330 4.529 1.00 92.06 99 LYS A CA 1
ATOM 807 C C . LYS A 1 99 ? -0.491 9.501 3.552 1.00 92.06 99 LYS A C 1
ATOM 809 O O . LYS A 1 99 ? -0.245 9.299 2.366 1.00 92.06 99 LYS A O 1
ATOM 814 N N . GLU A 1 100 ? -0.776 10.709 4.025 1.00 89.44 100 GLU A N 1
ATOM 815 C CA . GLU A 1 100 ? -0.760 11.920 3.197 1.00 89.44 100 GLU A CA 1
ATOM 816 C C . GLU A 1 100 ? 0.649 12.216 2.663 1.00 89.44 100 GLU A C 1
ATOM 818 O O . GLU A 1 100 ? 0.824 12.501 1.474 1.00 89.44 100 GLU A O 1
ATOM 823 N N . ALA A 1 101 ? 1.677 12.051 3.500 1.00 91.56 101 ALA A N 1
ATOM 824 C CA . ALA A 1 101 ? 3.069 12.174 3.080 1.00 91.56 101 ALA A CA 1
ATOM 825 C C . ALA A 1 101 ? 3.454 11.108 2.037 1.00 91.56 101 ALA A C 1
ATOM 827 O O . ALA A 1 101 ? 4.132 11.420 1.056 1.00 91.56 101 ALA A O 1
ATOM 828 N N . GLN A 1 102 ? 3.003 9.860 2.205 1.00 91.44 102 GLN A N 1
ATOM 829 C CA . GLN A 1 102 ? 3.210 8.794 1.217 1.00 91.44 102 GLN A CA 1
ATOM 830 C C . GLN A 1 102 ? 2.516 9.105 -0.112 1.00 91.44 102 GLN A C 1
ATOM 832 O O . GLN A 1 102 ? 3.125 8.953 -1.169 1.00 91.44 102 GLN A O 1
ATOM 837 N N . LEU A 1 103 ? 1.272 9.584 -0.073 1.00 93.12 103 LEU A N 1
ATOM 838 C CA . LEU A 1 103 ? 0.512 9.927 -1.273 1.00 93.12 103 LEU A CA 1
ATOM 839 C C . LEU A 1 103 ? 1.172 11.087 -2.031 1.00 93.12 103 LEU A C 1
ATOM 841 O O . LEU A 1 103 ? 1.350 11.009 -3.245 1.00 93.12 103 LEU A O 1
ATOM 845 N N . THR A 1 104 ? 1.659 12.096 -1.304 1.00 91.50 104 THR A N 1
ATOM 846 C CA . THR A 1 104 ? 2.436 13.208 -1.874 1.00 91.50 104 THR A CA 1
ATOM 847 C C . THR A 1 104 ? 3.735 12.720 -2.529 1.00 91.50 104 THR A C 1
ATOM 849 O O . THR A 1 104 ? 4.069 13.160 -3.629 1.00 91.50 104 THR A O 1
ATOM 852 N N . ARG A 1 105 ? 4.452 11.767 -1.910 1.00 91.12 105 ARG A N 1
ATOM 853 C CA . ARG A 1 105 ? 5.652 11.148 -2.510 1.00 91.12 105 ARG A CA 1
ATOM 854 C C . ARG A 1 105 ? 5.329 10.383 -3.790 1.00 91.12 105 ARG A C 1
ATOM 856 O O . ARG A 1 105 ? 6.017 10.575 -4.784 1.00 91.12 105 ARG A O 1
ATOM 863 N N . ILE A 1 106 ? 4.271 9.571 -3.793 1.00 92.12 106 ILE A N 1
ATOM 864 C CA . ILE A 1 106 ? 3.845 8.817 -4.983 1.00 92.12 106 ILE A CA 1
ATOM 865 C C . ILE A 1 106 ? 3.480 9.774 -6.123 1.00 92.12 106 ILE A C 1
ATOM 867 O O . ILE A 1 106 ? 3.885 9.546 -7.263 1.00 92.12 106 ILE A O 1
ATOM 871 N N . MET A 1 107 ? 2.766 10.863 -5.824 1.00 89.81 107 MET A N 1
ATOM 872 C CA . MET A 1 107 ? 2.441 11.887 -6.819 1.00 89.81 107 MET A CA 1
ATOM 873 C C . MET A 1 107 ? 3.704 12.554 -7.379 1.00 89.81 107 MET A C 1
ATOM 875 O O . MET A 1 107 ? 3.853 12.640 -8.599 1.00 89.81 107 MET A O 1
ATOM 879 N N . ALA A 1 108 ? 4.652 12.947 -6.524 1.00 88.75 108 ALA A N 1
ATOM 880 C CA . ALA A 1 108 ? 5.924 13.517 -6.966 1.00 88.75 108 ALA A CA 1
ATOM 881 C C . ALA A 1 108 ? 6.735 12.532 -7.830 1.00 88.75 108 ALA A C 1
ATOM 883 O O . ALA A 1 108 ? 7.245 12.907 -8.885 1.00 88.75 108 ALA A O 1
ATOM 884 N N . GLU A 1 109 ? 6.805 11.257 -7.440 1.00 91.50 109 GLU A N 1
ATOM 885 C CA . GLU A 1 109 ? 7.468 10.214 -8.227 1.00 91.50 109 GLU A CA 1
ATOM 886 C C . GLU A 1 109 ? 6.798 9.985 -9.584 1.00 91.50 109 GLU A C 1
ATOM 888 O O . GLU A 1 109 ? 7.495 9.787 -10.580 1.00 91.50 109 GLU A O 1
ATOM 893 N N . SER A 1 110 ? 5.461 10.010 -9.643 1.00 88.06 110 SER A N 1
ATOM 894 C CA . SER A 1 110 ? 4.731 9.877 -10.908 1.00 88.06 110 SER A CA 1
ATOM 895 C C . SER A 1 110 ? 5.047 11.033 -11.860 1.00 88.06 110 SER A C 1
ATOM 897 O O . SER A 1 110 ? 5.427 10.782 -13.000 1.00 88.06 110 SER A O 1
ATOM 899 N N . ALA A 1 111 ? 5.066 12.273 -11.361 1.00 88.25 111 ALA A N 1
ATOM 900 C CA . ALA A 1 111 ? 5.428 13.444 -12.156 1.00 88.25 111 ALA A CA 1
ATOM 901 C C . ALA A 1 111 ? 6.879 13.382 -12.671 1.00 88.25 111 ALA A C 1
ATOM 903 O O . ALA A 1 111 ? 7.157 13.745 -13.815 1.00 88.25 111 ALA A O 1
ATOM 904 N N . VAL A 1 112 ? 7.819 12.881 -11.859 1.00 91.12 112 VAL A N 1
ATOM 905 C CA . VAL A 1 112 ? 9.211 12.675 -12.294 1.00 91.12 112 VAL A CA 1
ATOM 906 C C . VAL A 1 112 ? 9.297 11.615 -13.393 1.00 91.12 112 VAL A C 1
ATOM 908 O O . VAL A 1 112 ? 10.018 11.821 -14.371 1.00 91.12 112 VAL A O 1
ATOM 911 N N . ARG A 1 113 ? 8.561 10.501 -13.278 1.00 87.94 113 ARG A N 1
ATOM 912 C CA . ARG A 1 113 ? 8.527 9.463 -14.324 1.00 87.94 113 ARG A CA 1
ATOM 913 C C . ARG A 1 113 ? 7.938 9.992 -15.627 1.00 87.94 113 ARG A C 1
ATOM 915 O O . ARG A 1 113 ? 8.508 9.722 -16.683 1.00 87.94 113 ARG A O 1
ATOM 922 N N . ASP A 1 114 ? 6.866 10.774 -15.557 1.00 87.94 114 ASP A N 1
ATOM 923 C CA . ASP A 1 114 ? 6.240 11.367 -16.738 1.00 87.94 114 ASP A CA 1
ATOM 924 C C . ASP A 1 114 ? 7.208 12.329 -17.438 1.00 87.94 114 ASP A C 1
ATOM 926 O O . ASP A 1 114 ? 7.441 12.202 -18.642 1.00 87.94 114 ASP A O 1
ATOM 930 N N . ASN A 1 115 ? 7.893 13.190 -16.678 1.00 88.44 115 ASN A N 1
ATOM 931 C CA . ASN A 1 115 ? 8.930 14.078 -17.210 1.00 88.44 115 ASN A CA 1
ATOM 932 C C . ASN A 1 115 ? 10.110 13.310 -17.828 1.00 88.44 115 ASN A C 1
ATOM 934 O O . ASN A 1 115 ? 10.583 13.670 -18.906 1.00 88.44 115 ASN A O 1
ATOM 938 N N . GLN A 1 116 ? 10.571 12.228 -17.192 1.00 89.31 116 GLN A N 1
ATOM 939 C CA . GLN A 1 116 ? 11.625 11.374 -17.750 1.00 89.31 116 GLN A CA 1
ATOM 940 C C . GLN A 1 116 ? 11.181 10.677 -19.037 1.00 89.31 116 GLN A C 1
ATOM 942 O O . GLN A 1 116 ? 11.972 10.552 -19.971 1.00 89.31 116 GLN A O 1
ATOM 947 N N . SER A 1 117 ? 9.929 10.221 -19.105 1.00 87.06 117 SER A N 1
ATOM 948 C CA . SER A 1 117 ? 9.386 9.613 -20.319 1.00 87.06 117 SER A CA 1
ATOM 949 C C . SER A 1 117 ? 9.327 10.634 -21.458 1.00 87.06 117 SER A C 1
ATOM 951 O O . SER A 1 117 ? 9.790 10.343 -22.560 1.00 87.06 117 SER A O 1
ATOM 953 N N . ALA A 1 118 ? 8.889 11.864 -21.170 1.00 88.69 118 ALA A N 1
ATOM 954 C CA . ALA A 1 118 ? 8.853 12.956 -22.132 1.00 88.69 118 ALA A CA 1
ATOM 955 C C . ALA A 1 118 ? 10.261 13.316 -22.638 1.00 88.69 118 ALA A C 1
ATOM 957 O O . ALA A 1 118 ? 10.452 13.438 -23.848 1.00 88.69 118 ALA A O 1
ATOM 958 N N . LEU A 1 119 ? 11.257 13.411 -21.749 1.00 90.00 119 LEU A N 1
ATOM 959 C CA . LEU A 1 119 ? 12.658 13.644 -22.128 1.00 90.00 119 LEU A CA 1
ATOM 960 C C . LEU A 1 119 ? 13.194 12.535 -23.038 1.00 90.00 119 LEU A C 1
ATOM 962 O O . LEU A 1 119 ? 13.679 12.837 -24.123 1.00 90.00 119 LEU A O 1
ATOM 966 N N . LYS A 1 120 ? 12.992 11.261 -22.682 1.00 89.50 120 LYS A N 1
ATOM 967 C CA . LYS A 1 120 ? 13.396 10.128 -23.532 1.00 89.50 120 LYS A CA 1
ATOM 968 C C . LYS A 1 120 ? 12.721 10.154 -24.902 1.00 89.50 120 LYS A C 1
ATOM 970 O O . LYS A 1 120 ? 13.342 9.805 -25.901 1.00 89.50 120 LYS A O 1
ATOM 975 N N . THR A 1 121 ? 11.450 10.561 -24.981 1.00 88.50 121 THR A N 1
ATOM 976 C CA . THR A 1 121 ? 10.787 10.701 -26.288 1.00 88.50 121 THR A CA 1
ATOM 977 C C . THR A 1 121 ? 11.372 11.832 -27.130 1.00 88.50 121 THR A C 1
ATOM 979 O O . THR A 1 121 ? 11.424 11.687 -28.349 1.00 88.50 121 THR A O 1
ATOM 982 N N . LYS A 1 122 ? 11.832 12.929 -26.512 1.00 90.56 122 LYS A N 1
ATOM 983 C CA . LYS A 1 122 ? 12.537 14.013 -27.211 1.00 90.56 122 LYS A CA 1
ATOM 984 C C . LYS A 1 122 ? 13.913 13.556 -27.691 1.00 90.56 122 LYS A C 1
ATOM 986 O O . LYS A 1 122 ? 14.172 13.659 -28.882 1.00 90.56 122 LYS A O 1
ATOM 991 N N . GLU A 1 123 ? 14.712 12.941 -26.820 1.00 91.38 123 GLU A N 1
ATOM 992 C CA . GLU A 1 123 ? 16.025 12.378 -27.174 1.00 91.38 123 GLU A CA 1
ATOM 993 C C . GLU A 1 123 ? 15.914 11.368 -28.326 1.00 91.38 123 GLU A C 1
ATOM 995 O O . GLU A 1 123 ? 16.669 11.429 -29.291 1.00 91.38 123 GLU A O 1
ATOM 1000 N N . ASN A 1 124 ? 14.923 10.471 -28.292 1.00 87.06 124 ASN A N 1
ATOM 1001 C CA . ASN A 1 124 ? 14.701 9.514 -29.379 1.00 87.06 124 ASN A CA 1
ATOM 1002 C C . ASN A 1 124 ? 14.292 10.188 -30.698 1.00 87.06 124 ASN A C 1
ATOM 1004 O O . ASN A 1 124 ? 14.625 9.673 -31.764 1.00 87.06 124 ASN A O 1
ATOM 1008 N N . ARG A 1 125 ? 13.556 11.308 -30.649 1.00 89.00 125 ARG A N 1
ATOM 1009 C CA . ARG A 1 125 ? 13.207 12.084 -31.850 1.00 89.00 125 ARG A CA 1
ATOM 1010 C C . ARG A 1 125 ? 14.434 12.777 -32.428 1.00 89.00 125 ARG A C 1
ATOM 1012 O O . ARG A 1 125 ? 14.661 12.649 -33.624 1.00 89.00 125 ARG A O 1
ATOM 1019 N N . GLU A 1 126 ? 15.245 13.417 -31.591 1.00 92.00 126 GLU A N 1
ATOM 1020 C CA . GLU A 1 126 ? 16.501 14.057 -32.005 1.00 92.00 126 GLU A CA 1
ATOM 1021 C C . GLU A 1 126 ? 17.465 13.030 -32.618 1.00 92.00 126 GLU A C 1
ATOM 1023 O O . GLU A 1 126 ? 17.936 13.208 -33.739 1.00 92.00 126 GLU A O 1
ATOM 1028 N N . LEU A 1 127 ? 17.646 11.875 -31.968 1.00 89.25 127 LEU A N 1
ATOM 1029 C CA . LEU A 1 127 ? 18.443 10.771 -32.514 1.00 89.25 127 LEU A CA 1
ATOM 1030 C C . LEU A 1 127 ? 17.878 10.229 -33.834 1.00 89.25 127 LEU A C 1
ATOM 1032 O O . LEU A 1 127 ? 18.644 9.818 -34.707 1.00 89.25 127 LEU A O 1
ATOM 1036 N N . ALA A 1 128 ? 16.554 10.182 -34.000 1.00 90.56 128 ALA A N 1
ATOM 1037 C CA . ALA A 1 128 ? 15.938 9.763 -35.257 1.00 90.56 128 ALA A CA 1
ATOM 1038 C C . ALA A 1 128 ? 16.176 10.789 -36.377 1.00 90.56 128 ALA A C 1
ATOM 1040 O O . ALA A 1 128 ? 16.457 10.396 -37.512 1.00 90.56 128 ALA A O 1
ATOM 1041 N N . GLU A 1 129 ? 16.105 12.084 -36.065 1.00 92.88 129 GLU A N 1
ATOM 1042 C CA . GLU A 1 129 ? 16.400 13.171 -37.000 1.00 92.88 129 GLU A CA 1
ATOM 1043 C C . GLU A 1 129 ? 17.871 13.172 -37.427 1.00 92.88 129 GLU A C 1
ATOM 1045 O O . GLU A 1 129 ? 18.157 13.256 -38.623 1.00 92.88 129 GLU A O 1
ATOM 1050 N N . ASP A 1 130 ? 18.801 13.000 -36.490 1.00 91.88 130 ASP A N 1
ATOM 1051 C CA . ASP A 1 130 ? 20.233 12.958 -36.795 1.00 91.88 130 ASP A CA 1
ATOM 1052 C C . ASP A 1 130 ? 20.616 11.695 -37.573 1.00 91.88 130 ASP A C 1
ATOM 1054 O O . ASP A 1 130 ? 21.351 11.772 -38.558 1.00 91.88 130 ASP A O 1
ATOM 1058 N N . ASN A 1 131 ? 20.028 10.539 -37.246 1.00 89.06 131 ASN A N 1
ATOM 1059 C CA . ASN A 1 131 ? 20.173 9.340 -38.076 1.00 89.06 131 ASN A CA 1
ATOM 1060 C C . ASN A 1 131 ? 19.618 9.543 -39.492 1.00 89.06 131 ASN A C 1
ATOM 1062 O O . ASN A 1 131 ? 20.178 9.020 -40.459 1.00 89.06 131 ASN A O 1
ATOM 1066 N N . ALA A 1 132 ? 18.520 10.288 -39.645 1.00 91.19 132 ALA A N 1
ATOM 1067 C CA . ALA A 1 132 ? 17.977 10.606 -40.960 1.00 91.19 132 ALA A CA 1
ATOM 1068 C C . ALA A 1 132 ? 18.909 11.537 -41.753 1.00 91.19 132 ALA A C 1
ATOM 1070 O O . ALA A 1 132 ? 19.080 11.318 -42.952 1.00 91.19 132 ALA A O 1
ATOM 1071 N N . LYS A 1 133 ? 19.545 12.527 -41.107 1.00 93.31 133 LYS A N 1
ATOM 1072 C CA . LYS A 1 133 ? 20.565 13.389 -41.736 1.00 93.31 133 LYS A CA 1
ATOM 1073 C C . LYS A 1 133 ? 21.787 12.584 -42.175 1.00 93.31 133 LYS A C 1
ATOM 1075 O O . LYS A 1 133 ? 22.111 12.606 -43.357 1.00 93.31 133 LYS A O 1
ATOM 1080 N N . LEU A 1 134 ? 22.365 11.776 -41.283 1.00 91.19 134 LEU A N 1
ATOM 1081 C CA . LEU A 1 134 ? 23.514 10.915 -41.597 1.00 91.19 134 LEU A CA 1
ATOM 1082 C C . LEU A 1 134 ? 23.224 9.960 -42.762 1.00 91.19 134 LEU A C 1
ATOM 1084 O O . LEU A 1 134 ? 24.081 9.715 -43.609 1.00 91.19 134 LEU A O 1
ATOM 1088 N N . ARG A 1 135 ? 21.998 9.425 -42.851 1.00 91.56 135 ARG A N 1
ATOM 1089 C CA . ARG A 1 135 ? 21.585 8.590 -43.991 1.00 91.56 135 ARG A CA 1
ATOM 1090 C C . ARG A 1 135 ? 21.533 9.362 -45.310 1.00 91.56 135 ARG A C 1
ATOM 1092 O O . ARG A 1 135 ? 21.842 8.764 -46.339 1.00 91.56 135 ARG A O 1
ATOM 1099 N N . ARG A 1 136 ? 21.143 10.642 -45.295 1.00 91.69 136 ARG A N 1
ATOM 1100 C CA . ARG A 1 136 ? 21.160 11.506 -46.489 1.00 91.69 136 ARG A CA 1
ATOM 1101 C C . ARG A 1 136 ? 22.592 11.828 -46.906 1.00 91.69 136 ARG A C 1
ATOM 1103 O O . ARG A 1 136 ? 22.935 11.565 -48.051 1.00 91.69 136 ARG A O 1
ATOM 1110 N N . GLU A 1 137 ? 23.435 12.253 -45.969 1.00 91.44 137 GLU A N 1
ATOM 1111 C CA . GLU A 1 137 ? 24.856 12.541 -46.221 1.00 91.44 137 GLU A CA 1
ATOM 1112 C C . GLU A 1 137 ? 25.595 11.310 -46.771 1.00 91.44 137 GLU A C 1
ATOM 1114 O O . GLU A 1 137 ? 26.328 11.392 -47.754 1.00 91.44 137 GLU A O 1
ATOM 1119 N N . LEU A 1 138 ? 25.338 10.123 -46.207 1.00 91.75 138 LEU A N 1
ATOM 1120 C CA . LEU A 1 138 ? 25.905 8.873 -46.714 1.00 91.75 138 LEU A CA 1
ATOM 1121 C C . LEU A 1 138 ? 25.413 8.540 -48.132 1.00 91.75 138 LEU A C 1
ATOM 1123 O O . LEU A 1 138 ? 26.161 7.961 -48.922 1.00 91.75 138 LEU A O 1
ATOM 1127 N N . ALA A 1 139 ? 24.155 8.846 -48.457 1.00 90.50 139 ALA A N 1
ATOM 1128 C CA . ALA A 1 139 ? 23.614 8.631 -49.796 1.00 90.50 139 ALA A CA 1
ATOM 1129 C C . ALA A 1 139 ? 24.240 9.593 -50.819 1.00 90.50 139 ALA A C 1
ATOM 1131 O O . ALA A 1 139 ? 24.584 9.158 -51.918 1.00 90.50 139 ALA A O 1
ATOM 1132 N N . GLU A 1 140 ? 24.446 10.855 -50.442 1.00 92.38 140 GLU A N 1
ATOM 1133 C CA . GLU A 1 140 ? 25.124 11.867 -51.260 1.00 92.38 140 GLU A CA 1
ATOM 1134 C C . GLU A 1 140 ? 26.591 11.493 -51.514 1.00 92.38 140 GLU A C 1
ATOM 1136 O O . GLU A 1 140 ? 27.004 11.401 -52.670 1.00 92.38 140 GLU A O 1
ATOM 1141 N N . ALA A 1 141 ? 27.343 11.113 -50.476 1.00 89.75 141 ALA A N 1
ATOM 1142 C CA . ALA A 1 141 ? 28.727 10.652 -50.623 1.00 89.75 141 ALA A CA 1
ATOM 1143 C C . ALA A 1 141 ? 28.841 9.392 -51.510 1.00 89.75 141 ALA A C 1
ATOM 1145 O O . ALA A 1 141 ? 29.777 9.230 -52.302 1.00 89.75 141 ALA A O 1
ATOM 1146 N N . LYS A 1 142 ? 27.864 8.476 -51.429 1.00 91.25 142 LYS A N 1
ATOM 1147 C CA . LYS A 1 142 ? 27.791 7.306 -52.324 1.00 91.25 142 LYS A CA 1
ATOM 1148 C C . LYS A 1 142 ? 27.513 7.688 -53.780 1.00 91.25 142 LYS A C 1
ATOM 1150 O O . LYS A 1 142 ? 27.949 6.974 -54.680 1.00 91.25 142 LYS A O 1
ATOM 1155 N N . LEU A 1 143 ? 26.781 8.770 -54.034 1.00 88.88 143 LEU A N 1
ATOM 1156 C CA . LEU A 1 143 ? 26.560 9.269 -55.391 1.00 88.88 143 LEU A CA 1
ATOM 1157 C C . LEU A 1 143 ? 27.821 9.939 -55.940 1.00 88.88 143 LEU A C 1
ATOM 1159 O O . LEU A 1 143 ? 28.230 9.601 -57.049 1.00 88.88 143 LEU A O 1
ATOM 1163 N N . GLU A 1 144 ? 28.485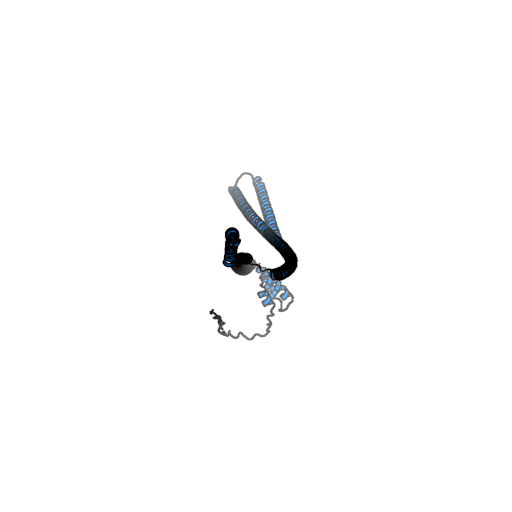 10.790 -55.155 1.00 90.44 144 GLU A N 1
ATOM 1164 C CA . GLU A 1 144 ? 29.758 11.414 -55.547 1.00 90.44 144 GLU A CA 1
ATOM 1165 C C . GLU A 1 144 ? 30.830 10.376 -55.883 1.00 90.44 144 GLU A C 1
ATOM 1167 O O . GLU A 1 144 ? 31.441 10.434 -56.949 1.00 90.44 144 GLU A O 1
ATOM 1172 N N . THR A 1 145 ? 31.013 9.364 -55.032 1.00 88.25 145 THR A N 1
ATOM 1173 C CA . THR A 1 145 ? 31.988 8.290 -55.294 1.00 88.25 145 THR A CA 1
ATOM 1174 C C . THR A 1 145 ? 31.684 7.518 -56.580 1.00 88.25 145 THR A C 1
ATOM 1176 O O . THR A 1 145 ? 32.610 7.157 -57.308 1.00 88.25 145 THR A O 1
ATOM 1179 N N . ARG A 1 146 ? 30.405 7.299 -56.919 1.00 88.62 146 ARG A N 1
ATOM 1180 C CA . ARG A 1 146 ? 30.016 6.667 -58.192 1.00 88.62 146 ARG A CA 1
ATOM 1181 C C . ARG A 1 146 ? 30.297 7.559 -59.399 1.00 88.62 146 ARG A C 1
ATOM 1183 O O . ARG A 1 146 ? 30.694 7.027 -60.433 1.00 88.62 146 ARG A O 1
ATOM 1190 N N . ILE A 1 147 ? 30.102 8.872 -59.275 1.00 88.38 147 ILE A N 1
ATOM 1191 C CA . ILE A 1 147 ? 30.409 9.839 -60.339 1.00 88.38 147 ILE A CA 1
ATOM 1192 C C . ILE A 1 147 ? 31.917 9.859 -60.600 1.00 88.38 147 ILE A C 1
ATOM 1194 O O . ILE A 1 147 ? 32.335 9.615 -61.729 1.00 88.38 147 ILE A O 1
ATOM 1198 N N . VAL A 1 148 ? 32.733 10.024 -59.554 1.00 90.19 148 VAL A N 1
ATOM 1199 C CA . VAL A 1 148 ? 34.202 10.026 -59.670 1.00 90.19 148 VAL A CA 1
ATOM 1200 C C . VAL A 1 148 ? 34.708 8.712 -60.268 1.00 90.19 148 VAL A C 1
ATOM 1202 O O . VAL A 1 148 ? 35.549 8.714 -61.167 1.00 90.19 148 VAL A O 1
ATOM 1205 N N . PHE A 1 149 ? 34.166 7.572 -59.829 1.00 88.75 149 PHE A N 1
ATOM 1206 C CA . PHE A 1 149 ? 34.521 6.277 -60.406 1.00 88.75 149 PHE A CA 1
ATOM 1207 C C . PHE A 1 149 ? 34.187 6.208 -61.906 1.00 88.75 149 PHE A C 1
ATOM 1209 O O . PHE A 1 149 ? 35.035 5.811 -62.706 1.00 88.75 149 PHE A O 1
ATOM 1216 N N . ALA A 1 150 ? 32.996 6.649 -62.319 1.00 85.62 150 ALA A N 1
ATOM 1217 C CA . ALA A 1 150 ? 32.618 6.682 -63.731 1.00 85.62 150 ALA A CA 1
ATOM 1218 C C . ALA A 1 150 ? 33.540 7.591 -64.570 1.00 85.62 150 ALA A C 1
ATOM 1220 O O . ALA A 1 150 ? 33.924 7.217 -65.679 1.00 85.62 150 ALA A O 1
ATOM 1221 N N . GLU A 1 151 ? 33.952 8.741 -64.030 1.00 88.75 151 GLU A N 1
ATOM 1222 C CA . GLU A 1 151 ? 34.902 9.651 -64.680 1.00 88.75 151 GLU A CA 1
ATOM 1223 C C . GLU A 1 151 ? 36.296 9.028 -64.842 1.00 88.75 151 GLU A C 1
ATOM 1225 O O . GLU A 1 151 ? 36.897 9.136 -65.914 1.00 88.75 151 GLU A O 1
ATOM 1230 N N . THR A 1 152 ? 36.804 8.332 -63.816 1.00 84.44 152 THR A N 1
ATOM 1231 C CA . THR A 1 152 ? 38.100 7.633 -63.905 1.00 84.44 152 THR A CA 1
ATOM 1232 C C . THR A 1 152 ? 38.085 6.534 -64.965 1.00 84.44 152 THR A C 1
ATOM 1234 O O . THR A 1 152 ? 38.977 6.491 -65.810 1.00 84.44 152 THR A O 1
ATOM 1237 N N . VAL A 1 153 ? 37.024 5.722 -65.017 1.00 86.00 153 VAL A N 1
ATOM 1238 C CA . VAL A 1 153 ? 36.870 4.661 -66.025 1.00 86.00 153 VAL A CA 1
ATOM 1239 C C . VAL A 1 153 ? 36.795 5.240 -67.441 1.00 86.00 153 VAL A C 1
ATOM 1241 O O . VAL A 1 153 ? 37.423 4.710 -68.358 1.00 86.00 153 VAL A O 1
ATOM 1244 N N . ALA A 1 154 ? 36.079 6.352 -67.634 1.00 81.62 154 ALA A N 1
ATOM 1245 C CA . ALA A 1 154 ? 36.016 7.031 -68.928 1.00 81.62 154 ALA A CA 1
ATOM 1246 C C . ALA A 1 154 ? 37.388 7.581 -69.361 1.00 81.62 154 ALA A C 1
ATOM 1248 O O . ALA A 1 154 ? 37.772 7.464 -70.529 1.00 81.62 154 ALA A O 1
ATOM 1249 N N . ARG A 1 155 ? 38.155 8.146 -68.419 1.00 83.69 155 ARG A N 1
ATOM 1250 C CA . ARG A 1 155 ? 39.505 8.670 -68.668 1.00 83.69 155 ARG A CA 1
ATOM 1251 C C . ARG A 1 155 ? 40.493 7.562 -69.035 1.00 83.69 155 ARG A C 1
ATOM 1253 O O . ARG A 1 155 ? 41.265 7.737 -69.979 1.00 83.69 155 ARG A O 1
ATOM 1260 N N . ASP A 1 156 ? 40.445 6.433 -68.339 1.00 82.75 156 ASP A N 1
ATOM 1261 C CA . ASP A 1 156 ? 41.320 5.289 -68.603 1.00 82.75 156 ASP A CA 1
ATOM 1262 C C . ASP A 1 156 ? 40.989 4.626 -69.946 1.00 82.75 156 ASP A C 1
ATOM 1264 O O . ASP A 1 156 ? 41.893 4.326 -70.729 1.00 82.75 156 ASP A O 1
ATOM 1268 N N . ALA A 1 157 ? 39.701 4.495 -70.284 1.00 80.12 157 ALA A N 1
ATOM 1269 C CA . ALA A 1 157 ? 39.265 4.005 -71.593 1.00 80.12 157 ALA A CA 1
ATOM 1270 C C . ALA A 1 157 ? 39.761 4.905 -72.743 1.00 80.12 157 ALA A C 1
ATOM 1272 O O . ALA A 1 157 ? 40.223 4.411 -73.775 1.00 80.12 157 ALA A O 1
ATOM 1273 N N . PHE A 1 158 ? 39.733 6.227 -72.549 1.00 78.69 158 PHE A N 1
ATOM 1274 C CA . PHE A 1 158 ? 40.251 7.188 -73.523 1.00 78.69 158 PHE A CA 1
ATOM 1275 C C . PHE A 1 158 ? 41.775 7.076 -73.707 1.00 78.69 158 PHE A C 1
ATOM 1277 O 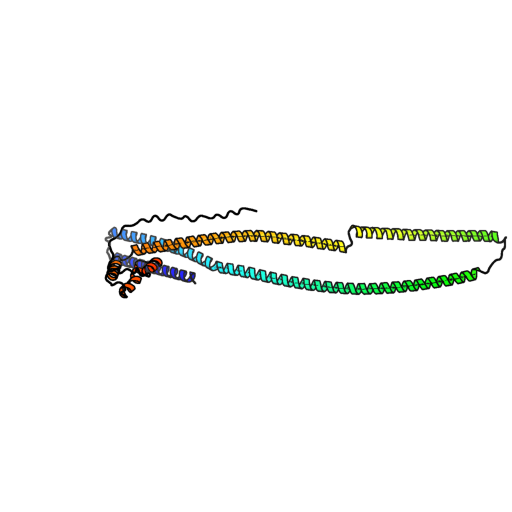O . PHE A 1 158 ? 42.278 7.114 -74.833 1.00 78.69 158 PHE A O 1
ATOM 1284 N N . GLN A 1 159 ? 42.529 6.895 -72.618 1.00 81.25 159 GLN A N 1
ATOM 1285 C CA . GLN A 1 159 ? 43.981 6.704 -72.696 1.00 81.25 159 GLN A CA 1
ATOM 1286 C C . GLN A 1 159 ? 44.361 5.368 -73.345 1.00 81.25 159 GLN A C 1
ATOM 1288 O O . GLN A 1 159 ? 45.272 5.338 -74.175 1.00 81.25 159 GLN A O 1
ATOM 1293 N N . ALA A 1 160 ? 43.640 4.287 -73.040 1.00 77.62 160 ALA A N 1
ATOM 1294 C CA . ALA A 1 160 ? 43.849 2.983 -73.664 1.00 77.62 160 ALA A CA 1
ATOM 1295 C C . ALA A 1 160 ? 43.621 3.031 -75.186 1.00 77.62 160 ALA A C 1
ATOM 1297 O O . ALA A 1 160 ? 44.440 2.514 -75.948 1.00 77.62 160 ALA A O 1
ATOM 1298 N N . ALA A 1 161 ? 42.573 3.727 -75.645 1.00 73.00 161 ALA A N 1
ATOM 1299 C CA . ALA A 1 161 ? 42.315 3.933 -77.071 1.00 73.00 161 ALA A CA 1
ATOM 1300 C C . ALA A 1 161 ? 43.449 4.713 -77.764 1.00 73.00 161 ALA A C 1
ATOM 1302 O O . ALA A 1 161 ? 43.874 4.361 -78.866 1.00 73.00 161 ALA A O 1
ATOM 1303 N N . ARG A 1 162 ? 44.004 5.728 -77.091 1.00 72.81 162 ARG A N 1
ATOM 1304 C CA . ARG A 1 162 ? 45.127 6.531 -77.601 1.00 72.81 162 ARG A CA 1
ATOM 1305 C C . ARG A 1 162 ? 46.436 5.734 -77.696 1.00 72.81 162 ARG A C 1
ATOM 1307 O O . ARG A 1 162 ? 47.187 5.894 -78.660 1.00 72.81 162 ARG A O 1
ATOM 1314 N N . ILE A 1 163 ? 46.713 4.854 -76.734 1.00 71.25 163 ILE A N 1
ATOM 1315 C CA . ILE A 1 163 ? 47.879 3.956 -76.782 1.00 71.25 163 ILE A CA 1
ATOM 1316 C C . ILE A 1 163 ? 47.711 2.919 -77.903 1.00 71.25 163 ILE A C 1
ATOM 1318 O O . ILE A 1 163 ? 48.659 2.676 -78.650 1.00 71.25 163 ILE A O 1
ATOM 1322 N N . ALA A 1 164 ? 46.502 2.383 -78.102 1.00 63.38 164 ALA A N 1
ATOM 1323 C CA . ALA A 1 164 ? 46.206 1.456 -79.196 1.00 63.38 164 ALA A CA 1
ATOM 1324 C C . ALA A 1 164 ? 46.413 2.088 -80.588 1.00 63.38 164 ALA A C 1
ATOM 1326 O O . ALA A 1 164 ? 46.916 1.421 -81.490 1.00 63.38 164 ALA A O 1
ATOM 1327 N N . THR A 1 165 ? 46.122 3.385 -80.758 1.00 60.12 165 THR A N 1
ATOM 1328 C CA . THR A 1 165 ? 46.408 4.106 -82.015 1.00 60.12 165 THR A CA 1
ATOM 1329 C C . THR A 1 165 ? 47.898 4.353 -82.267 1.00 60.12 165 THR A C 1
ATOM 1331 O O . THR A 1 165 ? 48.317 4.402 -83.419 1.00 60.12 165 THR A O 1
ATOM 1334 N N . LEU A 1 166 ? 48.716 4.471 -81.214 1.00 58.81 166 LEU A N 1
ATOM 1335 C CA . LEU A 1 166 ? 50.166 4.690 -81.331 1.00 58.81 166 LEU A CA 1
ATOM 1336 C C . LEU A 1 166 ? 50.951 3.382 -81.539 1.00 58.81 166 LEU A C 1
ATOM 1338 O O . LEU A 1 166 ? 52.018 3.396 -82.149 1.00 58.81 166 LEU A O 1
ATOM 1342 N N . ALA A 1 167 ? 50.416 2.243 -81.091 1.00 56.41 167 ALA A N 1
ATOM 1343 C CA . ALA A 1 167 ? 51.033 0.926 -81.263 1.00 56.41 167 ALA A CA 1
ATOM 1344 C C . ALA A 1 167 ? 50.934 0.361 -82.702 1.00 56.41 167 ALA A C 1
ATOM 1346 O O . ALA A 1 167 ? 51.578 -0.639 -83.013 1.00 56.41 167 ALA A O 1
ATOM 1347 N N . ALA A 1 168 ? 50.163 0.994 -83.597 1.00 50.41 168 ALA A N 1
ATOM 1348 C CA . ALA A 1 168 ? 49.960 0.547 -84.981 1.00 50.41 168 ALA A CA 1
ATOM 1349 C C . ALA A 1 168 ? 51.080 0.958 -85.965 1.00 50.41 168 ALA A C 1
ATOM 1351 O O . ALA A 1 168 ? 51.048 0.570 -87.132 1.00 50.41 168 ALA A O 1
ATOM 1352 N N . THR A 1 169 ? 52.094 1.709 -85.524 1.00 50.78 169 THR A N 1
ATOM 1353 C CA . THR A 1 169 ? 53.203 2.156 -86.379 1.00 50.78 169 THR A CA 1
ATOM 1354 C C . THR A 1 169 ? 54.544 1.929 -85.697 1.00 50.78 169 THR A C 1
ATOM 1356 O O . THR A 1 169 ? 54.947 2.740 -84.871 1.00 50.78 169 THR A O 1
ATOM 1359 N N . THR A 1 170 ? 55.231 0.833 -86.035 1.00 40.78 170 THR A N 1
ATOM 1360 C CA . THR A 1 170 ? 56.705 0.727 -86.155 1.00 40.78 170 THR A CA 1
ATOM 1361 C C . THR A 1 170 ? 57.134 -0.733 -86.366 1.00 40.78 170 THR A C 1
ATOM 1363 O O . THR A 1 170 ? 56.808 -1.621 -85.584 1.00 40.78 170 THR A O 1
ATOM 1366 N N . LYS A 1 171 ? 57.899 -0.991 -87.434 1.00 46.25 171 LYS A N 1
ATOM 1367 C CA . LYS A 1 171 ? 58.724 -2.197 -87.622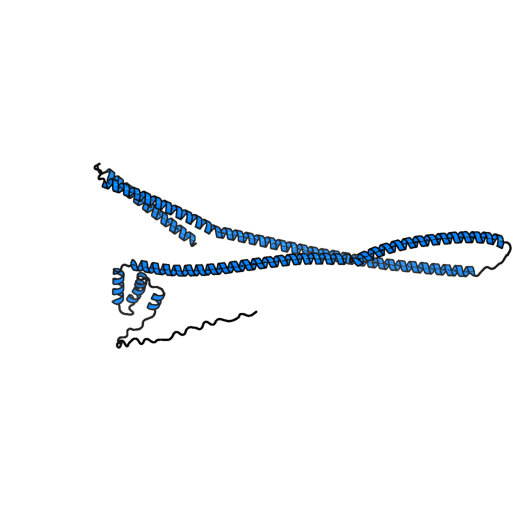 1.00 46.25 171 LYS A CA 1
ATOM 1368 C C . LYS A 1 171 ? 60.002 -1.793 -88.350 1.00 46.25 171 LYS A C 1
ATOM 1370 O O . LYS A 1 171 ? 59.903 -1.354 -89.489 1.00 46.25 171 LYS A O 1
ATOM 1375 N N . VAL A 1 172 ? 61.171 -1.993 -87.738 1.00 40.34 172 VAL A N 1
ATOM 1376 C CA . VAL A 1 172 ? 62.470 -2.092 -88.434 1.00 40.34 172 VAL A CA 1
ATOM 1377 C C . VAL A 1 172 ? 63.389 -3.047 -87.645 1.00 40.34 172 VAL A C 1
ATOM 1379 O O . VAL A 1 172 ? 63.405 -2.958 -86.418 1.00 40.34 172 VAL A O 1
ATOM 1382 N N . PRO A 1 173 ? 64.140 -3.955 -88.307 1.00 52.56 173 PRO A N 1
ATOM 1383 C CA . PRO A 1 173 ? 65.061 -4.902 -87.672 1.00 52.56 173 PRO A CA 1
ATOM 1384 C C . PRO A 1 173 ? 66.535 -4.446 -87.745 1.00 52.56 173 PRO A C 1
ATOM 1386 O O . PRO A 1 173 ? 66.930 -3.775 -88.699 1.00 52.56 173 PRO A O 1
ATOM 1389 N N . ARG A 1 174 ? 67.383 -4.869 -86.791 1.00 45.31 174 ARG A N 1
ATOM 1390 C CA . ARG A 1 174 ? 68.856 -4.861 -86.940 1.00 45.31 174 ARG A CA 1
ATOM 1391 C C . ARG A 1 174 ? 69.530 -5.795 -85.924 1.00 45.31 174 ARG A C 1
ATOM 1393 O O . ARG A 1 174 ? 69.264 -5.702 -84.735 1.00 45.31 174 ARG A O 1
ATOM 1400 N N . ALA A 1 175 ? 70.381 -6.704 -86.401 1.00 53.16 175 ALA A N 1
ATOM 1401 C CA . ALA A 1 175 ? 70.750 -7.932 -85.688 1.00 53.16 175 ALA A CA 1
ATOM 1402 C C . ALA A 1 175 ? 72.160 -7.967 -85.050 1.00 53.16 175 ALA A C 1
ATOM 1404 O O . ALA A 1 175 ? 72.554 -9.015 -84.561 1.00 53.16 175 ALA A O 1
ATOM 1405 N N . GLU A 1 176 ? 72.909 -6.860 -84.970 1.00 48.31 176 GLU A N 1
ATOM 1406 C CA . GLU A 1 176 ? 74.247 -6.863 -84.320 1.00 48.31 176 GLU A CA 1
ATOM 1407 C C . GLU A 1 176 ? 74.455 -5.754 -83.268 1.00 48.31 176 GLU A C 1
ATOM 1409 O O . GLU A 1 176 ? 75.242 -5.936 -82.344 1.00 48.31 176 GLU A O 1
ATOM 1414 N N . ALA A 1 177 ? 73.639 -4.689 -83.276 1.00 52.06 177 ALA A N 1
ATOM 1415 C CA . ALA A 1 177 ? 73.374 -3.885 -82.070 1.00 52.06 177 ALA A CA 1
ATOM 1416 C C . ALA A 1 177 ? 72.607 -4.700 -81.008 1.00 52.06 177 ALA A C 1
ATOM 1418 O O . ALA A 1 177 ? 72.687 -4.414 -79.817 1.00 52.06 177 ALA A O 1
ATOM 1419 N N . MET A 1 178 ? 71.948 -5.780 -81.449 1.00 55.19 178 MET A N 1
ATOM 1420 C CA . MET A 1 178 ? 71.115 -6.667 -80.649 1.00 55.19 178 MET A CA 1
ATOM 1421 C C . MET A 1 178 ? 71.851 -7.260 -79.451 1.00 55.19 178 MET A C 1
ATOM 1423 O O . MET A 1 178 ? 71.223 -7.435 -78.431 1.00 55.19 178 MET A O 1
ATOM 1427 N N . ALA A 1 179 ? 73.151 -7.566 -79.515 1.00 55.72 179 ALA A N 1
ATOM 1428 C CA . ALA A 1 179 ? 73.855 -8.207 -78.396 1.00 55.72 179 ALA A CA 1
ATOM 1429 C C . ALA A 1 179 ? 74.153 -7.241 -77.230 1.00 55.72 179 ALA A C 1
ATOM 1431 O O . ALA A 1 179 ? 73.981 -7.615 -76.068 1.00 55.72 179 ALA A O 1
ATOM 1432 N N . LEU A 1 180 ? 74.541 -5.994 -77.533 1.00 61.19 180 LEU A N 1
ATOM 1433 C CA . LEU A 1 180 ? 74.696 -4.931 -76.532 1.00 61.19 180 LEU A CA 1
ATOM 1434 C C . LEU A 1 180 ? 73.318 -4.458 -76.044 1.00 61.19 180 LEU A C 1
ATOM 1436 O O . LEU A 1 180 ? 73.097 -4.316 -74.846 1.00 61.19 180 LEU A O 1
ATOM 1440 N N . GLU A 1 181 ? 72.356 -4.341 -76.964 1.00 64.31 181 GLU A N 1
ATOM 1441 C CA . GLU A 1 181 ? 70.952 -4.089 -76.644 1.00 64.31 181 GLU A CA 1
ATOM 1442 C C . GLU A 1 181 ? 70.327 -5.232 -75.840 1.00 64.31 181 GLU A C 1
ATOM 1444 O O . GLU A 1 181 ? 69.480 -4.956 -75.010 1.00 64.31 181 GLU A O 1
ATOM 1449 N N . PHE A 1 182 ? 70.742 -6.492 -76.012 1.00 69.62 182 PHE A N 1
ATOM 1450 C CA . PHE A 1 182 ? 70.279 -7.645 -75.233 1.00 69.62 182 PHE A CA 1
ATOM 1451 C C . PHE A 1 182 ? 70.880 -7.634 -73.832 1.00 69.62 182 PHE A C 1
ATOM 1453 O O . PHE A 1 182 ? 70.203 -8.052 -72.897 1.00 69.62 182 PHE A O 1
ATOM 1460 N N . ALA A 1 183 ? 72.121 -7.168 -73.663 1.00 71.69 183 ALA A N 1
ATOM 1461 C CA . ALA A 1 183 ? 72.722 -6.965 -72.347 1.00 71.69 183 ALA A CA 1
ATOM 1462 C C . ALA A 1 183 ? 72.036 -5.807 -71.603 1.00 71.69 183 ALA A C 1
ATOM 1464 O O . ALA A 1 183 ? 71.605 -5.985 -70.464 1.00 71.69 183 ALA A O 1
ATOM 1465 N N . ASP A 1 184 ? 71.823 -4.674 -72.277 1.00 76.44 184 ASP A N 1
ATOM 1466 C CA . ASP A 1 184 ? 71.038 -3.551 -71.756 1.00 76.44 184 ASP A CA 1
ATOM 1467 C C . ASP A 1 184 ? 69.580 -3.947 -71.502 1.00 76.44 184 ASP A C 1
ATOM 1469 O O . ASP A 1 184 ? 68.984 -3.533 -70.510 1.00 76.44 184 ASP A O 1
ATOM 1473 N N . PHE A 1 185 ? 68.994 -4.773 -72.366 1.00 81.56 185 PHE A N 1
ATOM 1474 C CA . PHE A 1 185 ? 67.643 -5.301 -72.219 1.00 81.56 185 PHE A CA 1
ATOM 1475 C C . PHE A 1 185 ? 67.567 -6.251 -71.036 1.00 81.56 185 PHE A C 1
ATOM 1477 O O . PHE A 1 185 ? 66.660 -6.099 -70.235 1.00 81.56 185 PHE A O 1
ATOM 1484 N N . ARG A 1 186 ? 68.527 -7.168 -70.861 1.00 81.25 186 ARG A N 1
ATOM 1485 C CA . ARG A 1 186 ? 68.616 -8.031 -69.673 1.00 81.25 186 ARG A CA 1
ATOM 1486 C C . ARG A 1 186 ? 68.755 -7.204 -68.404 1.00 81.25 186 ARG A C 1
ATOM 1488 O O . ARG A 1 186 ? 67.987 -7.424 -67.483 1.00 81.25 186 ARG A O 1
ATOM 1495 N N . HIS A 1 187 ? 69.625 -6.197 -68.385 1.00 82.00 187 HIS A N 1
ATOM 1496 C CA . HIS A 1 187 ? 69.771 -5.307 -67.234 1.00 82.00 187 HIS A CA 1
ATOM 1497 C C . HIS A 1 187 ? 68.486 -4.508 -66.944 1.00 82.00 187 HIS A C 1
ATOM 1499 O O . HIS A 1 187 ? 68.071 -4.380 -65.792 1.00 82.00 187 HIS A O 1
ATOM 1505 N N . ARG A 1 188 ? 67.800 -3.999 -67.978 1.00 84.94 188 ARG A N 1
ATOM 1506 C CA . ARG A 1 188 ? 66.475 -3.368 -67.829 1.00 84.94 188 ARG A CA 1
ATOM 1507 C C . ARG A 1 188 ? 65.440 -4.362 -67.313 1.00 84.94 188 ARG A C 1
ATOM 1509 O O . ARG A 1 188 ? 64.652 -4.002 -66.449 1.00 84.94 188 ARG A O 1
ATOM 1516 N N . LEU A 1 189 ? 65.466 -5.597 -67.797 1.00 86.94 189 LEU A N 1
ATOM 1517 C CA . LEU A 1 189 ? 64.543 -6.662 -67.422 1.00 86.94 189 LEU A CA 1
ATOM 1518 C C . LEU A 1 189 ? 64.802 -7.131 -65.984 1.00 86.94 189 LEU A C 1
ATOM 1520 O O . LEU A 1 189 ? 63.849 -7.365 -65.252 1.00 86.94 189 LEU A O 1
ATOM 1524 N N . ASP A 1 190 ? 66.055 -7.154 -65.532 1.00 86.69 190 ASP A N 1
ATOM 1525 C CA . ASP A 1 190 ? 66.442 -7.428 -64.147 1.00 86.69 190 ASP A CA 1
ATOM 1526 C C . ASP A 1 190 ? 66.021 -6.292 -63.212 1.00 86.69 190 ASP A C 1
ATOM 1528 O O . ASP A 1 190 ? 65.459 -6.550 -62.149 1.00 86.69 190 ASP A O 1
ATOM 1532 N N . LEU A 1 191 ? 66.197 -5.029 -63.618 1.00 88.00 191 LEU A N 1
ATOM 1533 C CA . LEU A 1 191 ? 65.673 -3.876 -62.879 1.00 88.00 191 LEU A CA 1
ATOM 1534 C C . LEU A 1 191 ? 64.142 -3.879 -62.829 1.00 88.00 191 LEU A C 1
ATOM 1536 O O . LEU A 1 191 ? 63.555 -3.588 -61.787 1.00 88.00 191 LEU A O 1
ATOM 1540 N N . GLU A 1 192 ? 63.476 -4.217 -63.932 1.00 88.25 192 GLU A N 1
ATOM 1541 C CA . GLU A 1 192 ? 62.026 -4.377 -63.976 1.00 88.25 192 GLU A CA 1
ATOM 1542 C C . GLU A 1 192 ? 61.560 -5.536 -63.100 1.00 88.25 192 GLU A C 1
ATOM 1544 O O . GLU A 1 192 ? 60.583 -5.381 -62.374 1.00 88.25 192 GLU A O 1
ATOM 1549 N N . ASN A 1 193 ? 62.254 -6.672 -63.117 1.00 89.56 193 ASN A N 1
ATOM 1550 C CA . ASN A 1 193 ? 61.960 -7.815 -62.262 1.00 89.56 193 ASN A CA 1
ATOM 1551 C C . ASN A 1 193 ? 62.205 -7.479 -60.792 1.00 89.56 193 ASN A C 1
ATOM 1553 O O . ASN A 1 193 ? 61.385 -7.835 -59.950 1.00 89.56 193 ASN A O 1
ATOM 1557 N N . ALA A 1 194 ? 63.264 -6.736 -60.469 1.00 90.50 194 ALA A N 1
ATOM 1558 C CA . ALA A 1 194 ? 63.530 -6.251 -59.121 1.00 90.50 194 ALA A CA 1
ATOM 1559 C C . ALA A 1 194 ? 62.432 -5.288 -58.650 1.00 90.50 194 ALA A C 1
ATOM 1561 O O . ALA A 1 194 ? 61.938 -5.433 -57.532 1.00 90.50 194 ALA A O 1
ATOM 1562 N N . ARG A 1 195 ? 61.981 -4.363 -59.512 1.00 91.62 195 ARG A N 1
ATOM 1563 C CA . ARG A 1 195 ? 60.849 -3.459 -59.238 1.00 91.62 195 ARG A CA 1
ATOM 1564 C C . ARG A 1 195 ? 59.537 -4.223 -59.065 1.00 91.62 195 ARG A C 1
ATOM 1566 O O . ARG A 1 195 ? 58.829 -3.980 -58.094 1.00 91.62 195 ARG A O 1
ATOM 1573 N N . LYS A 1 196 ? 59.231 -5.177 -59.950 1.00 92.81 196 LYS A N 1
ATOM 1574 C CA . LYS A 1 196 ? 58.039 -6.042 -59.868 1.00 92.81 196 LYS A CA 1
ATOM 1575 C C . LYS A 1 196 ? 58.071 -6.911 -58.612 1.00 92.81 196 LYS A C 1
ATOM 1577 O O . LYS A 1 196 ? 57.058 -7.044 -57.940 1.00 92.81 196 LYS A O 1
ATOM 1582 N N . SER A 1 197 ? 59.234 -7.450 -58.252 1.00 92.00 197 SER A N 1
ATOM 1583 C CA . SER A 1 197 ? 59.439 -8.247 -57.040 1.00 92.00 197 SER A CA 1
ATOM 1584 C C . SER A 1 197 ? 59.320 -7.398 -55.769 1.00 92.00 197 SER A C 1
ATOM 1586 O O . SER A 1 197 ? 58.715 -7.838 -54.795 1.00 92.00 197 SER A O 1
ATOM 1588 N N . ALA A 1 198 ? 59.838 -6.165 -55.777 1.00 92.38 198 ALA A N 1
ATOM 1589 C CA . ALA A 1 198 ? 59.658 -5.213 -54.683 1.00 92.38 198 ALA A CA 1
ATOM 1590 C C . ALA A 1 198 ? 58.183 -4.819 -54.514 1.00 92.38 198 ALA A C 1
ATOM 1592 O O . ALA A 1 198 ? 57.671 -4.875 -53.399 1.00 92.38 198 ALA A O 1
ATOM 1593 N N . LEU A 1 199 ? 57.487 -4.523 -55.616 1.00 94.94 199 LEU A N 1
ATOM 1594 C CA . LEU A 1 199 ? 56.055 -4.229 -55.615 1.00 94.94 199 LEU A CA 1
ATOM 1595 C C . LEU A 1 199 ? 55.232 -5.432 -55.132 1.00 94.94 199 LEU A C 1
ATOM 1597 O O . LEU A 1 199 ? 54.341 -5.269 -54.308 1.00 94.94 199 LEU A O 1
ATOM 1601 N N . ALA A 1 200 ? 55.553 -6.648 -55.581 1.00 94.69 200 ALA A N 1
ATOM 1602 C CA . ALA A 1 200 ? 54.881 -7.863 -55.129 1.00 94.69 200 ALA A CA 1
ATOM 1603 C C . ALA A 1 200 ? 55.064 -8.089 -53.621 1.00 94.69 200 ALA A C 1
ATOM 1605 O O . ALA A 1 200 ? 54.095 -8.395 -52.933 1.00 94.69 200 ALA A O 1
ATOM 1606 N N . ARG A 1 201 ? 56.277 -7.880 -53.084 1.00 93.94 201 ARG A N 1
ATOM 1607 C CA . ARG A 1 201 ? 56.520 -7.935 -51.633 1.00 93.94 201 ARG A CA 1
ATOM 1608 C C . ARG A 1 201 ? 55.716 -6.879 -50.881 1.00 93.94 201 ARG A C 1
ATOM 1610 O O . ARG A 1 201 ? 55.143 -7.199 -49.848 1.00 93.94 201 ARG A O 1
ATOM 1617 N N . GLN A 1 202 ? 55.648 -5.654 -51.400 1.00 95.69 202 GLN A N 1
ATOM 1618 C CA . GLN A 1 202 ? 54.850 -4.593 -50.791 1.00 95.69 202 GLN A CA 1
ATOM 1619 C C . GLN A 1 202 ? 53.360 -4.960 -50.762 1.00 95.69 202 GLN A C 1
ATOM 1621 O O . GLN A 1 202 ? 52.734 -4.856 -49.713 1.00 95.69 202 GLN A O 1
ATOM 1626 N N . ILE A 1 203 ? 52.820 -5.474 -51.870 1.00 95.94 203 ILE A N 1
ATOM 1627 C CA . ILE A 1 203 ? 51.428 -5.935 -51.943 1.00 95.94 203 ILE A CA 1
ATOM 1628 C C . ILE A 1 203 ? 51.175 -7.058 -50.932 1.00 95.94 203 ILE A C 1
ATOM 1630 O O . ILE A 1 203 ? 50.149 -7.041 -50.263 1.00 95.94 203 ILE A O 1
ATOM 1634 N N . VAL A 1 204 ? 52.091 -8.022 -50.789 1.00 96.50 204 VAL A N 1
ATOM 1635 C CA . VAL A 1 204 ? 51.952 -9.096 -49.789 1.00 96.50 204 VAL A CA 1
ATOM 1636 C C . VAL A 1 204 ? 51.906 -8.519 -48.375 1.00 96.50 204 VAL A C 1
ATOM 1638 O O . VAL A 1 204 ? 50.990 -8.847 -47.633 1.00 96.50 204 VAL A O 1
ATOM 1641 N N . VAL A 1 205 ? 52.807 -7.594 -48.032 1.00 96.75 205 VAL A N 1
ATOM 1642 C CA . VAL A 1 205 ? 52.812 -6.938 -46.712 1.00 96.75 205 VAL A CA 1
ATOM 1643 C C . VAL A 1 205 ? 51.512 -6.167 -46.457 1.00 96.75 205 VAL A C 1
ATOM 1645 O O . VAL A 1 205 ? 50.937 -6.276 -45.377 1.00 96.75 205 VAL A O 1
ATOM 1648 N N . GLU A 1 206 ? 51.013 -5.420 -47.443 1.00 96.69 206 GLU A N 1
ATOM 1649 C CA . GLU A 1 206 ? 49.736 -4.701 -47.341 1.00 96.69 206 GLU A CA 1
ATOM 1650 C C . GLU A 1 206 ? 48.552 -5.665 -47.165 1.00 96.69 206 GLU A C 1
ATOM 1652 O O . GLU A 1 206 ? 47.639 -5.400 -46.382 1.00 96.69 206 GLU A O 1
ATOM 1657 N N . LYS A 1 207 ? 48.567 -6.812 -47.855 1.00 97.19 207 LYS A N 1
ATOM 1658 C CA . LYS A 1 207 ? 47.529 -7.840 -47.720 1.00 97.19 207 LYS A CA 1
ATOM 1659 C C . LYS A 1 207 ? 47.603 -8.569 -46.387 1.00 97.19 207 LYS A C 1
ATOM 1661 O O . LYS A 1 207 ? 46.553 -8.793 -45.797 1.00 97.19 207 LYS A O 1
ATOM 1666 N N . ASP A 1 208 ? 48.790 -8.876 -45.879 1.00 96.50 208 ASP A N 1
ATOM 1667 C CA . ASP A 1 208 ? 48.962 -9.475 -44.553 1.00 96.50 208 ASP A CA 1
ATOM 1668 C C . ASP A 1 208 ? 48.498 -8.511 -43.447 1.00 96.50 208 ASP A C 1
ATOM 1670 O O . ASP A 1 208 ? 47.817 -8.914 -42.498 1.00 96.50 208 ASP A O 1
ATOM 1674 N N . ALA A 1 209 ? 48.773 -7.211 -43.597 1.00 96.25 209 ALA A N 1
ATOM 1675 C CA . ALA A 1 209 ? 48.241 -6.178 -42.709 1.00 96.25 209 ALA A CA 1
ATOM 1676 C C . ALA A 1 209 ? 46.702 -6.107 -42.761 1.00 96.25 209 ALA A C 1
ATOM 1678 O O . ALA A 1 209 ? 46.046 -6.021 -41.722 1.00 96.25 209 ALA A O 1
ATOM 1679 N N . GLU A 1 210 ? 46.100 -6.212 -43.946 1.00 96.94 210 GLU A N 1
ATOM 1680 C CA . GLU A 1 210 ? 44.639 -6.240 -44.063 1.00 96.94 210 GLU A CA 1
ATOM 1681 C C . GLU A 1 210 ? 44.040 -7.540 -43.502 1.00 96.94 210 GLU A C 1
ATOM 1683 O O . GLU A 1 210 ? 43.025 -7.499 -42.811 1.00 96.94 210 GLU A O 1
ATOM 1688 N N . ILE A 1 211 ? 44.677 -8.696 -43.719 1.00 96.44 211 ILE A N 1
ATOM 1689 C CA . ILE A 1 211 ? 44.237 -9.985 -43.161 1.00 96.44 211 ILE A CA 1
ATOM 1690 C C . ILE A 1 211 ? 44.250 -9.931 -41.633 1.00 96.44 211 ILE A C 1
ATOM 1692 O O . ILE A 1 211 ? 43.273 -10.330 -40.998 1.00 96.44 211 ILE A O 1
ATOM 1696 N N . THR A 1 212 ? 45.319 -9.410 -41.028 1.00 96.69 212 THR A N 1
ATOM 1697 C CA . THR A 1 212 ? 45.405 -9.280 -39.566 1.00 96.69 212 THR A CA 1
ATOM 1698 C C . THR A 1 212 ? 44.330 -8.336 -39.028 1.00 96.69 212 THR A C 1
ATOM 1700 O O . THR A 1 212 ? 43.624 -8.700 -38.083 1.00 96.69 212 THR A O 1
ATOM 1703 N N . ARG A 1 213 ? 44.103 -7.191 -39.679 1.00 97.56 213 ARG A N 1
ATOM 1704 C CA . ARG A 1 213 ? 43.008 -6.265 -39.352 1.00 97.56 213 ARG A CA 1
ATOM 1705 C C . ARG A 1 213 ? 41.631 -6.935 -39.446 1.00 97.56 213 ARG A C 1
ATOM 1707 O O . ARG A 1 213 ? 40.861 -6.874 -38.489 1.00 97.56 213 ARG A O 1
ATOM 1714 N N . LEU A 1 214 ? 41.324 -7.608 -40.555 1.00 96.44 214 LEU A N 1
ATOM 1715 C CA . LEU A 1 214 ? 40.045 -8.301 -40.751 1.00 96.44 214 LEU A CA 1
ATOM 1716 C C . LEU A 1 214 ? 39.862 -9.453 -39.759 1.00 96.44 214 LEU A C 1
ATOM 1718 O O . LEU A 1 214 ? 38.755 -9.669 -39.268 1.00 96.44 214 LEU A O 1
ATOM 1722 N N . SER A 1 215 ? 40.937 -10.162 -39.412 1.00 95.50 215 SER A N 1
ATOM 1723 C CA . SER A 1 215 ? 40.891 -11.217 -38.396 1.00 95.50 215 SER A CA 1
ATOM 1724 C C . SER A 1 215 ? 40.554 -10.667 -37.005 1.00 95.50 215 SER A C 1
ATOM 1726 O O . SER A 1 215 ? 39.747 -11.267 -36.294 1.00 95.50 215 SER A O 1
ATOM 1728 N N . ALA A 1 216 ? 41.091 -9.497 -36.640 1.00 96.50 216 ALA A N 1
ATOM 1729 C CA . ALA A 1 216 ? 40.784 -8.833 -35.377 1.00 96.50 216 ALA A CA 1
ATOM 1730 C C . ALA A 1 216 ? 39.321 -8.373 -35.323 1.00 96.50 216 ALA A C 1
ATOM 1732 O O . ALA A 1 216 ? 38.631 -8.647 -34.341 1.00 96.50 216 ALA A O 1
ATOM 1733 N N . VAL A 1 217 ? 38.828 -7.762 -36.406 1.00 95.56 217 VAL A N 1
ATOM 1734 C CA . VAL A 1 217 ? 37.424 -7.339 -36.529 1.00 95.56 217 VAL A CA 1
ATOM 1735 C C . VAL A 1 217 ? 36.478 -8.543 -36.465 1.00 95.56 217 VAL A C 1
ATOM 1737 O O . VAL A 1 217 ? 35.476 -8.506 -35.754 1.00 95.56 217 VAL A O 1
ATOM 1740 N N . ASN A 1 218 ? 36.801 -9.649 -37.141 1.00 94.75 218 ASN A N 1
ATOM 1741 C CA . ASN A 1 218 ? 36.005 -10.877 -37.060 1.00 94.75 218 ASN A CA 1
ATOM 1742 C C . ASN A 1 218 ? 35.996 -11.471 -35.648 1.00 94.75 218 ASN A C 1
ATOM 1744 O O . ASN A 1 218 ? 34.952 -11.933 -35.194 1.00 94.75 218 ASN A O 1
ATOM 1748 N N . ALA A 1 219 ? 37.128 -11.457 -34.939 1.00 94.62 219 ALA A N 1
ATOM 1749 C CA . ALA A 1 219 ? 37.187 -11.929 -33.559 1.00 94.62 219 ALA A CA 1
ATOM 1750 C C . ALA A 1 219 ? 36.332 -11.061 -32.621 1.00 94.62 219 ALA A C 1
ATOM 1752 O O . ALA A 1 219 ? 35.675 -11.587 -31.724 1.00 94.62 219 ALA A O 1
ATOM 1753 N N . GLU A 1 220 ? 36.314 -9.746 -32.829 1.00 89.88 220 GLU A N 1
ATOM 1754 C CA . GLU A 1 220 ? 35.464 -8.817 -32.085 1.00 89.88 220 GLU A CA 1
ATOM 1755 C C . GLU A 1 220 ? 33.977 -9.055 -32.370 1.00 89.88 220 GLU A C 1
ATOM 1757 O O . GLU A 1 220 ? 33.214 -9.305 -31.435 1.00 89.88 220 GLU A O 1
ATOM 1762 N N . MET A 1 221 ? 33.582 -9.120 -33.646 1.00 88.38 221 MET A N 1
ATOM 1763 C CA . MET A 1 221 ? 32.204 -9.432 -34.038 1.00 88.38 221 MET A CA 1
ATOM 1764 C C . MET A 1 221 ? 31.751 -10.809 -33.534 1.00 88.38 221 MET A C 1
ATOM 1766 O O . MET A 1 221 ? 30.613 -10.962 -33.096 1.00 88.38 221 MET A O 1
ATOM 1770 N N . ALA A 1 222 ? 32.630 -11.815 -33.534 1.00 89.69 222 ALA A N 1
ATOM 1771 C CA . ALA A 1 222 ? 32.324 -13.131 -32.978 1.00 89.69 222 ALA A CA 1
ATOM 1772 C C . ALA A 1 222 ? 32.079 -13.072 -31.462 1.00 89.69 222 ALA A C 1
ATOM 1774 O O . ALA A 1 222 ? 31.168 -13.737 -30.966 1.00 89.69 222 ALA A O 1
ATOM 1775 N N . ARG A 1 223 ? 32.835 -12.251 -30.717 1.00 86.12 223 ARG A N 1
ATOM 1776 C CA . ARG A 1 223 ? 32.566 -12.015 -29.289 1.00 86.12 223 ARG A CA 1
ATOM 1777 C C . ARG A 1 223 ? 31.231 -11.310 -29.086 1.00 86.12 223 ARG A C 1
ATOM 1779 O O . ARG A 1 223 ? 30.474 -11.736 -28.216 1.00 86.12 223 ARG A O 1
ATOM 1786 N N . GLU A 1 224 ? 30.923 -10.276 -29.867 1.00 84.31 224 GLU A N 1
ATOM 1787 C CA . GLU A 1 224 ? 29.635 -9.571 -29.799 1.00 84.31 224 GLU A CA 1
ATOM 1788 C C . GLU A 1 224 ? 28.455 -10.486 -30.132 1.00 84.31 224 GLU A C 1
ATOM 1790 O O . GLU A 1 224 ? 27.444 -10.462 -29.434 1.00 84.31 224 GLU A O 1
ATOM 1795 N N . ALA A 1 225 ? 28.595 -11.347 -31.141 1.00 83.12 225 ALA A N 1
ATOM 1796 C CA . ALA A 1 225 ? 27.586 -12.339 -31.487 1.00 83.12 225 ALA A CA 1
ATOM 1797 C C . ALA A 1 225 ? 27.401 -13.376 -30.365 1.00 83.12 225 ALA A C 1
ATOM 1799 O O . ALA A 1 225 ? 26.270 -13.652 -29.970 1.00 83.12 225 ALA A O 1
ATOM 1800 N N . ALA A 1 226 ? 28.495 -13.906 -29.804 1.00 83.06 226 ALA A N 1
ATOM 1801 C CA . ALA A 1 226 ? 28.452 -14.926 -28.752 1.00 83.06 226 ALA A CA 1
ATOM 1802 C C . ALA A 1 226 ? 27.818 -14.425 -27.446 1.00 83.06 226 ALA A C 1
ATOM 1804 O O . ALA A 1 226 ? 27.137 -15.165 -26.745 1.00 83.06 226 ALA A O 1
ATOM 1805 N N . THR A 1 227 ? 28.043 -13.160 -27.112 1.00 78.06 227 THR A N 1
ATOM 1806 C CA . THR A 1 227 ? 27.548 -12.536 -25.875 1.00 78.06 227 THR A CA 1
ATOM 1807 C C . THR A 1 227 ? 26.242 -11.765 -26.076 1.00 78.06 227 THR A C 1
ATOM 1809 O O . THR A 1 227 ? 25.736 -11.153 -25.132 1.00 78.06 227 THR A O 1
ATOM 1812 N N . GLY A 1 228 ? 25.709 -11.769 -27.301 1.00 79.81 228 GLY A N 1
ATOM 1813 C CA . GLY A 1 228 ? 24.655 -10.868 -27.736 1.00 79.81 228 GLY A CA 1
ATOM 1814 C C . GLY A 1 228 ? 25.145 -9.419 -27.827 1.00 79.81 228 GLY A C 1
ATOM 1815 O O . GLY A 1 228 ? 25.938 -8.941 -27.007 1.00 79.81 228 GLY A O 1
ATOM 1816 N N . GLY A 1 229 ? 24.638 -8.687 -28.824 1.00 84.00 229 GLY A N 1
ATOM 1817 C CA . GLY A 1 229 ? 24.927 -7.261 -28.968 1.00 84.00 229 GLY A CA 1
ATOM 1818 C C . GLY A 1 229 ? 24.572 -6.480 -27.697 1.00 84.00 229 GLY A C 1
ATOM 1819 O O . GLY A 1 229 ? 23.730 -6.905 -26.901 1.00 84.00 229 GLY A O 1
ATOM 1820 N N . HIS A 1 230 ? 25.184 -5.309 -27.509 1.00 81.88 230 HIS A N 1
ATOM 1821 C CA . HIS A 1 230 ? 25.007 -4.487 -26.304 1.00 81.88 230 HIS A CA 1
ATOM 1822 C C . HIS A 1 230 ? 23.527 -4.252 -25.936 1.00 81.88 230 HIS A C 1
ATOM 1824 O O . HIS A 1 230 ? 23.148 -4.342 -24.768 1.00 81.88 230 HIS A O 1
ATOM 1830 N N . ALA A 1 231 ? 22.668 -4.046 -26.940 1.00 84.38 231 ALA A N 1
ATOM 1831 C CA . ALA A 1 231 ? 21.227 -3.899 -26.750 1.00 84.38 231 ALA A CA 1
ATOM 1832 C C . ALA A 1 231 ? 20.568 -5.140 -26.117 1.00 84.38 231 ALA A C 1
ATOM 1834 O O . ALA A 1 231 ? 19.721 -4.997 -25.240 1.00 84.38 231 ALA A O 1
ATOM 1835 N N . HIS A 1 232 ? 20.972 -6.351 -26.512 1.00 86.44 232 HIS A N 1
ATOM 1836 C CA . HIS A 1 232 ? 20.414 -7.590 -25.968 1.00 86.44 232 HIS A CA 1
ATOM 1837 C C . HIS A 1 232 ? 20.816 -7.793 -24.505 1.00 86.44 232 HIS A C 1
ATOM 1839 O O . HIS A 1 232 ? 19.968 -8.109 -23.674 1.00 86.44 232 HIS A O 1
ATOM 1845 N N . ARG A 1 233 ? 22.079 -7.511 -24.159 1.00 84.62 233 ARG A N 1
ATOM 1846 C CA . ARG A 1 233 ? 22.538 -7.563 -22.760 1.00 84.62 233 ARG A CA 1
ATOM 1847 C C . ARG A 1 233 ? 21.777 -6.578 -21.880 1.00 84.62 233 ARG A C 1
ATOM 1849 O O . ARG A 1 233 ? 21.339 -6.944 -20.798 1.00 84.62 233 ARG A O 1
ATOM 1856 N N . ARG A 1 234 ? 21.545 -5.362 -22.380 1.00 88.50 234 ARG A N 1
ATOM 1857 C CA . ARG A 1 234 ? 20.759 -4.348 -21.670 1.00 88.50 234 ARG A CA 1
ATOM 1858 C C . ARG A 1 234 ? 19.308 -4.786 -21.457 1.00 88.50 234 ARG A C 1
ATOM 1860 O O . ARG A 1 234 ? 18.741 -4.516 -20.405 1.00 88.50 234 ARG A O 1
ATOM 1867 N N . ILE A 1 235 ? 18.705 -5.475 -22.428 1.00 89.19 235 ILE A N 1
ATOM 1868 C CA . ILE A 1 235 ? 17.358 -6.046 -22.276 1.00 89.19 235 ILE A CA 1
ATOM 1869 C C . ILE A 1 235 ? 17.348 -7.116 -21.179 1.00 89.19 235 ILE A C 1
ATOM 1871 O O . ILE A 1 235 ? 16.453 -7.096 -20.338 1.00 89.19 235 ILE A O 1
ATOM 1875 N N . LEU A 1 236 ? 18.339 -8.012 -21.155 1.00 90.06 236 LEU A N 1
ATOM 1876 C CA . LEU A 1 236 ? 18.446 -9.049 -20.124 1.00 90.06 236 LEU A CA 1
ATOM 1877 C C . LEU A 1 236 ? 18.662 -8.454 -18.728 1.00 90.06 236 LEU A C 1
ATOM 1879 O O . LEU A 1 236 ? 18.006 -8.883 -17.787 1.00 90.06 236 LEU A O 1
ATOM 1883 N N . GLU A 1 237 ? 19.500 -7.427 -18.602 1.00 90.44 237 GLU A N 1
ATOM 1884 C CA . GLU A 1 237 ? 19.718 -6.718 -17.337 1.00 90.44 237 GLU A CA 1
ATOM 1885 C C . GLU A 1 237 ? 18.432 -6.044 -16.833 1.00 90.44 237 GLU A C 1
ATOM 1887 O O . GLU A 1 237 ? 18.089 -6.145 -15.655 1.00 90.44 237 GLU A O 1
ATOM 1892 N N . ILE A 1 238 ? 17.664 -5.408 -17.727 1.00 93.19 238 ILE A N 1
ATOM 1893 C CA . ILE A 1 238 ? 16.360 -4.826 -17.378 1.00 93.19 238 ILE A CA 1
ATOM 1894 C C . ILE A 1 238 ? 15.376 -5.923 -16.959 1.00 93.19 238 ILE A C 1
ATOM 1896 O O . ILE A 1 238 ? 14.663 -5.751 -15.970 1.00 93.19 238 ILE A O 1
ATOM 1900 N N . ALA A 1 239 ? 15.341 -7.046 -17.679 1.00 94.25 239 ALA A N 1
ATOM 1901 C CA . ALA A 1 239 ? 14.476 -8.174 -17.352 1.00 94.25 239 ALA A CA 1
ATOM 1902 C C . ALA A 1 239 ? 14.839 -8.792 -15.993 1.00 94.25 239 ALA A C 1
ATOM 1904 O O . ALA A 1 239 ? 13.948 -9.093 -15.203 1.00 94.25 239 ALA A O 1
ATOM 1905 N N . GLU A 1 240 ? 16.130 -8.918 -15.681 1.00 94.94 240 GLU A N 1
ATOM 1906 C CA . GLU A 1 240 ? 16.601 -9.394 -14.383 1.00 94.94 240 GLU A CA 1
ATOM 1907 C C . GLU A 1 240 ? 16.234 -8.412 -13.265 1.00 94.94 240 GLU A C 1
ATOM 1909 O O . GLU A 1 240 ? 15.642 -8.812 -12.262 1.00 94.94 240 GLU A O 1
ATOM 1914 N N . ALA A 1 241 ? 16.504 -7.118 -13.447 1.00 94.12 241 ALA A N 1
ATOM 1915 C CA . ALA A 1 241 ? 16.129 -6.089 -12.481 1.00 94.12 241 ALA A CA 1
ATOM 1916 C C . ALA A 1 241 ? 14.609 -6.066 -12.240 1.00 94.12 241 ALA A C 1
ATOM 1918 O O . ALA A 1 241 ? 14.151 -5.900 -11.104 1.00 94.12 241 ALA A O 1
ATOM 1919 N N . GLN A 1 242 ? 13.818 -6.279 -13.294 1.00 94.69 242 GLN A N 1
ATOM 1920 C CA . GLN A 1 242 ? 12.369 -6.384 -13.197 1.00 94.69 242 GLN A CA 1
ATOM 1921 C C . GLN A 1 242 ? 11.935 -7.655 -12.458 1.00 94.69 242 GLN A C 1
ATOM 1923 O O . GLN A 1 242 ? 11.136 -7.554 -11.528 1.00 94.69 242 GLN A O 1
ATOM 1928 N N . ALA A 1 243 ? 12.513 -8.816 -12.770 1.00 93.50 243 ALA A N 1
ATOM 1929 C CA . ALA A 1 243 ? 12.236 -10.067 -12.067 1.00 93.50 243 ALA A CA 1
ATOM 1930 C C . ALA A 1 243 ? 12.594 -9.977 -10.572 1.00 93.50 243 ALA A C 1
ATOM 1932 O O . ALA A 1 243 ? 11.826 -10.415 -9.714 1.00 93.50 243 ALA A O 1
ATOM 1933 N N . GLN A 1 244 ? 13.721 -9.343 -10.231 1.00 92.75 244 GLN A N 1
ATOM 1934 C CA . GLN A 1 244 ? 14.113 -9.095 -8.842 1.00 92.75 244 GLN A CA 1
ATOM 1935 C C . GLN A 1 244 ? 13.125 -8.159 -8.131 1.00 92.75 244 GLN A C 1
ATOM 1937 O O . GLN A 1 244 ? 12.748 -8.405 -6.980 1.00 92.75 244 GLN A O 1
ATOM 1942 N N . ARG A 1 245 ? 12.675 -7.093 -8.805 1.00 91.50 245 ARG A N 1
ATOM 1943 C CA . ARG A 1 245 ? 11.674 -6.164 -8.264 1.00 91.50 245 ARG A CA 1
ATOM 1944 C C . ARG A 1 245 ? 10.340 -6.867 -8.019 1.00 91.50 245 ARG A C 1
ATOM 1946 O O . ARG A 1 245 ? 9.788 -6.741 -6.928 1.00 91.50 245 ARG A O 1
ATOM 1953 N N . GLU A 1 246 ? 9.842 -7.614 -8.997 1.00 93.62 246 GLU A N 1
ATOM 1954 C CA . GLU A 1 246 ? 8.593 -8.373 -8.892 1.00 93.62 246 GLU A CA 1
ATOM 1955 C C . GLU A 1 246 ? 8.682 -9.438 -7.793 1.00 93.62 246 GLU A C 1
ATOM 1957 O O . GLU A 1 246 ? 7.766 -9.561 -6.981 1.00 93.62 246 GLU A O 1
ATOM 1962 N N . GLY A 1 247 ? 9.821 -10.128 -7.672 1.00 91.38 247 GLY A N 1
ATOM 1963 C CA . GLY A 1 247 ? 10.083 -11.072 -6.585 1.00 91.38 247 GLY A CA 1
ATOM 1964 C C . GLY A 1 247 ? 9.973 -10.434 -5.195 1.00 91.38 247 GLY A C 1
ATOM 1965 O O . GLY A 1 247 ? 9.314 -10.988 -4.310 1.00 91.38 247 GLY A O 1
ATOM 1966 N N . ARG A 1 248 ? 10.546 -9.235 -5.003 1.00 91.62 248 ARG A N 1
ATOM 1967 C CA . ARG A 1 248 ? 10.437 -8.481 -3.738 1.00 91.62 248 ARG A CA 1
ATOM 1968 C C . ARG A 1 248 ? 8.998 -8.064 -3.442 1.00 91.62 248 ARG A C 1
ATOM 1970 O O . ARG A 1 248 ? 8.522 -8.295 -2.332 1.00 91.62 248 ARG A O 1
ATOM 1977 N N . VAL A 1 249 ? 8.292 -7.518 -4.435 1.00 90.25 249 VAL A N 1
ATOM 1978 C CA . VAL A 1 249 ? 6.882 -7.115 -4.291 1.00 90.25 249 VAL A CA 1
ATOM 1979 C C . VAL A 1 249 ? 6.012 -8.320 -3.935 1.00 90.25 249 VAL A C 1
ATOM 1981 O O . VAL A 1 249 ? 5.208 -8.256 -3.007 1.00 90.25 249 VAL A O 1
ATOM 1984 N N . HIS A 1 250 ? 6.197 -9.457 -4.607 1.00 88.62 250 HIS A N 1
ATOM 1985 C CA . HIS A 1 250 ? 5.458 -10.677 -4.293 1.00 88.62 250 HIS A CA 1
ATOM 1986 C C . HIS A 1 250 ? 5.738 -11.192 -2.881 1.00 88.62 250 HIS A C 1
ATOM 1988 O O . HIS A 1 250 ? 4.807 -11.632 -2.201 1.00 88.62 250 HIS A O 1
ATOM 1994 N N . HIS A 1 251 ? 6.990 -11.132 -2.424 1.00 91.06 251 HIS A N 1
ATOM 1995 C CA . HIS A 1 251 ? 7.339 -11.499 -1.056 1.00 91.06 251 HIS A CA 1
ATOM 1996 C C . HIS A 1 251 ? 6.640 -10.589 -0.036 1.00 91.06 251 HIS A C 1
ATOM 1998 O O . HIS A 1 251 ? 6.051 -11.082 0.927 1.00 91.06 251 HIS A O 1
ATOM 2004 N N . GLU A 1 252 ? 6.656 -9.275 -0.255 1.00 91.44 252 GLU A N 1
ATOM 2005 C CA . GLU A 1 252 ? 5.992 -8.306 0.620 1.00 91.44 252 GLU A CA 1
ATOM 2006 C C . GLU A 1 252 ? 4.471 -8.506 0.652 1.00 91.44 252 GLU A C 1
ATOM 2008 O O . GLU A 1 252 ? 3.865 -8.576 1.718 1.00 91.44 252 GLU A O 1
ATOM 2013 N N . VAL A 1 253 ? 3.838 -8.708 -0.504 1.00 89.44 253 VAL A N 1
ATOM 2014 C CA . VAL A 1 253 ? 2.398 -8.994 -0.570 1.00 89.44 253 VAL A CA 1
ATOM 2015 C C . VAL A 1 253 ? 2.058 -10.277 0.195 1.00 89.44 253 VAL A C 1
ATOM 2017 O O . VAL A 1 253 ? 1.047 -10.335 0.899 1.00 89.44 253 VAL A O 1
ATOM 2020 N N . ARG A 1 254 ? 2.892 -11.320 0.096 1.00 90.44 254 ARG A N 1
ATOM 2021 C CA . ARG A 1 254 ? 2.697 -12.563 0.861 1.00 90.44 254 ARG A CA 1
ATOM 2022 C C . ARG A 1 254 ? 2.848 -12.333 2.363 1.00 90.44 254 ARG A C 1
ATOM 2024 O O . ARG A 1 254 ? 2.004 -12.811 3.123 1.00 90.44 254 ARG A O 1
ATOM 2031 N N . SER A 1 255 ? 3.866 -11.591 2.799 1.00 90.50 255 SER A N 1
ATOM 2032 C CA . SER A 1 255 ? 4.069 -11.305 4.224 1.00 90.50 255 SER A CA 1
ATOM 2033 C C . SER A 1 255 ? 2.915 -10.474 4.796 1.00 90.50 255 SER A C 1
ATOM 2035 O O . SER A 1 255 ? 2.362 -10.831 5.840 1.00 90.50 255 SER A O 1
ATOM 2037 N N . GLN A 1 256 ? 2.457 -9.453 4.067 1.00 91.62 256 GLN A N 1
ATOM 2038 C CA . GLN A 1 256 ? 1.298 -8.642 4.437 1.00 91.62 256 GLN A CA 1
ATOM 2039 C C . GLN A 1 256 ? 0.016 -9.480 4.525 1.00 91.62 256 GLN A C 1
ATOM 2041 O O . GLN A 1 256 ? -0.728 -9.350 5.498 1.00 91.62 256 GLN A O 1
ATOM 2046 N N . LYS A 1 257 ? -0.232 -10.390 3.571 1.00 92.75 257 LYS A N 1
ATOM 2047 C CA . LYS A 1 257 ? -1.386 -11.308 3.620 1.00 92.75 257 LYS A CA 1
ATOM 2048 C C . LYS A 1 257 ? -1.377 -12.171 4.883 1.00 92.75 257 LYS A C 1
ATOM 2050 O O . LYS A 1 257 ? -2.409 -12.292 5.540 1.00 92.75 257 LYS A O 1
ATOM 2055 N N . ILE A 1 258 ? -0.226 -12.728 5.262 1.00 93.44 258 ILE A N 1
ATOM 2056 C CA . ILE A 1 258 ? -0.095 -13.541 6.483 1.00 93.44 258 ILE A CA 1
ATOM 2057 C C . ILE A 1 258 ? -0.411 -12.705 7.728 1.00 93.44 258 ILE A C 1
ATOM 2059 O O . ILE A 1 258 ? -1.156 -13.154 8.603 1.00 93.44 258 ILE A O 1
ATOM 2063 N N . VAL A 1 259 ? 0.132 -11.488 7.813 1.00 94.12 259 VAL A N 1
ATOM 2064 C CA . VAL A 1 259 ? -0.138 -10.569 8.929 1.00 94.12 259 VAL A CA 1
ATOM 2065 C C . VAL A 1 259 ? -1.623 -10.207 8.988 1.00 94.12 259 VAL A C 1
ATOM 2067 O O . VAL A 1 259 ? -2.219 -10.252 10.063 1.00 94.12 259 VAL A O 1
ATOM 2070 N N . ASN A 1 260 ? -2.245 -9.926 7.844 1.00 91.81 260 ASN A N 1
ATOM 2071 C CA . ASN A 1 260 ? -3.659 -9.573 7.765 1.00 91.81 260 ASN A CA 1
ATOM 2072 C C . ASN A 1 260 ? -4.560 -10.729 8.235 1.00 91.81 260 ASN A C 1
ATOM 2074 O O . ASN A 1 260 ? -5.436 -10.527 9.071 1.00 91.81 260 ASN A O 1
ATOM 2078 N N . ILE A 1 261 ? -4.268 -11.966 7.815 1.00 95.69 261 ILE A N 1
ATOM 2079 C CA . ILE A 1 261 ? -4.980 -13.163 8.291 1.00 95.69 261 ILE A CA 1
ATOM 2080 C C . ILE A 1 261 ? -4.847 -13.314 9.814 1.00 95.69 261 ILE A C 1
ATOM 2082 O O . ILE A 1 261 ? -5.837 -13.590 10.496 1.00 95.69 261 ILE A O 1
ATOM 2086 N N . LYS A 1 262 ? -3.644 -13.116 10.374 1.00 94.56 262 LYS A N 1
ATOM 2087 C CA . LYS A 1 262 ? -3.419 -13.178 11.830 1.00 94.56 262 LYS A CA 1
ATOM 2088 C C . LYS A 1 262 ? -4.214 -12.103 12.574 1.00 94.56 262 LYS A C 1
ATOM 2090 O O . LYS A 1 262 ? -4.863 -12.417 13.572 1.00 94.56 262 LYS A O 1
ATOM 2095 N N . LEU A 1 263 ? -4.204 -10.865 12.079 1.00 94.69 263 LEU A N 1
ATOM 2096 C CA . LEU A 1 263 ? -4.976 -9.762 12.657 1.00 94.69 263 LEU A CA 1
ATOM 2097 C C . LEU A 1 263 ? -6.477 -10.042 12.595 1.00 94.69 263 LEU A C 1
ATOM 2099 O O . LEU A 1 263 ? -7.160 -9.889 13.602 1.00 94.69 263 LEU A O 1
ATOM 2103 N N . HIS A 1 264 ? -6.980 -10.529 11.461 1.00 94.69 264 HIS A N 1
ATOM 2104 C CA . HIS A 1 264 ? -8.395 -10.836 11.291 1.00 94.69 264 HIS A CA 1
ATOM 2105 C C . HIS A 1 264 ? -8.863 -11.964 12.225 1.00 94.69 264 HIS A C 1
ATOM 2107 O O . HIS A 1 264 ? -9.929 -11.870 12.829 1.00 94.69 264 HIS A O 1
ATOM 2113 N N . ARG A 1 265 ? -8.041 -13.006 12.423 1.00 96.19 265 ARG A N 1
ATOM 2114 C CA . ARG A 1 265 ? -8.315 -14.059 13.419 1.00 96.19 265 ARG A CA 1
ATOM 2115 C C . ARG A 1 265 ? -8.327 -13.515 14.848 1.00 96.19 265 ARG A C 1
ATOM 2117 O O . ARG A 1 265 ? -9.212 -13.869 15.623 1.00 96.19 265 ARG A O 1
ATOM 2124 N N . SER A 1 266 ? -7.365 -12.660 15.195 1.00 96.75 266 SER A N 1
ATOM 2125 C CA . SER A 1 266 ? -7.300 -12.026 16.518 1.00 96.75 266 SER A CA 1
ATOM 2126 C C . SER A 1 266 ? -8.528 -11.153 16.782 1.00 96.75 266 SER A C 1
ATOM 2128 O O . SER A 1 266 ? -9.143 -11.252 17.843 1.00 96.75 266 SER A O 1
ATOM 2130 N N . LEU A 1 267 ? -8.932 -10.361 15.787 1.00 96.00 267 LEU A N 1
ATOM 2131 C CA . LEU A 1 267 ? -10.100 -9.490 15.853 1.00 96.00 267 LEU A CA 1
ATOM 2132 C C . LEU A 1 267 ? -11.385 -10.297 16.062 1.00 96.00 267 LEU A C 1
ATOM 2134 O O . LEU A 1 267 ? -12.086 -10.048 17.037 1.00 96.00 267 LEU A O 1
ATOM 2138 N N . LYS A 1 268 ? -11.617 -11.348 15.264 1.00 96.69 268 LYS A N 1
ATOM 2139 C CA . LYS A 1 268 ? -12.762 -12.258 15.453 1.00 96.69 268 LYS A CA 1
ATOM 2140 C C . LYS A 1 268 ? -12.798 -12.890 16.846 1.00 96.69 268 LYS A C 1
ATOM 2142 O O . LYS A 1 268 ? -13.858 -12.982 17.460 1.00 96.69 268 LYS A O 1
ATOM 2147 N N . LYS A 1 269 ? -11.643 -13.308 17.378 1.00 97.06 269 LYS A N 1
ATOM 2148 C CA . LYS A 1 269 ? -11.556 -13.868 18.736 1.00 97.06 269 LYS A CA 1
ATOM 2149 C C . LYS A 1 269 ? -11.951 -12.836 19.797 1.00 97.06 269 LYS A C 1
ATOM 2151 O O . LYS A 1 269 ? -12.668 -13.173 20.734 1.00 97.06 269 LYS A O 1
ATOM 2156 N N . ARG A 1 270 ? -11.494 -11.589 19.653 1.00 95.00 270 ARG A N 1
ATOM 2157 C CA . ARG A 1 270 ? -11.850 -10.496 20.570 1.00 95.00 270 ARG A CA 1
ATOM 2158 C C . ARG A 1 270 ? -13.318 -10.105 20.457 1.00 95.00 270 ARG A C 1
ATOM 2160 O O . ARG A 1 270 ? -13.938 -9.851 21.480 1.00 95.00 270 ARG A O 1
ATOM 2167 N N . GLU A 1 271 ? -13.890 -10.102 19.259 1.00 96.44 271 GLU A N 1
ATOM 2168 C CA . GLU A 1 271 ? -15.324 -9.864 19.062 1.00 96.44 271 GLU A CA 1
ATOM 2169 C C . GLU A 1 271 ? -16.176 -10.927 19.764 1.00 96.44 271 GLU A C 1
ATOM 2171 O O . GLU A 1 271 ? -17.125 -10.575 20.465 1.00 96.44 271 GLU A O 1
ATOM 2176 N N . ALA A 1 272 ? -15.798 -12.206 19.658 1.00 95.88 272 ALA A N 1
ATOM 2177 C CA . ALA A 1 272 ? -16.459 -13.289 20.385 1.00 95.88 272 ALA A CA 1
ATOM 2178 C C . ALA A 1 272 ? -16.353 -13.106 21.912 1.00 95.88 272 ALA A C 1
ATOM 2180 O O . ALA A 1 272 ? -17.357 -13.171 22.615 1.00 95.88 272 ALA A O 1
ATOM 2181 N N . GLU A 1 273 ? -15.162 -12.778 22.426 1.00 97.44 273 GLU A N 1
ATOM 2182 C CA . GLU A 1 273 ? -14.951 -12.502 23.855 1.00 97.44 273 GLU A CA 1
ATOM 2183 C C . GLU A 1 273 ? -15.800 -11.315 24.343 1.00 97.44 273 GLU A C 1
ATOM 2185 O O . GLU A 1 273 ? -16.406 -11.361 25.416 1.00 97.44 273 GLU A O 1
ATOM 2190 N N . VAL A 1 274 ? -15.892 -10.253 23.542 1.00 96.69 274 VAL A N 1
ATOM 2191 C CA . VAL A 1 274 ? -16.732 -9.090 23.841 1.00 96.69 274 VAL A CA 1
ATOM 2192 C C . VAL A 1 274 ? -18.211 -9.473 23.850 1.00 96.69 274 VAL A C 1
ATOM 2194 O O . VAL A 1 274 ? -18.933 -9.025 24.743 1.00 96.69 274 VAL A O 1
ATOM 2197 N N . ALA A 1 275 ? -18.678 -10.295 22.909 1.00 96.81 275 ALA A N 1
ATOM 2198 C CA . ALA A 1 275 ? -20.055 -10.784 22.890 1.00 96.81 275 ALA A CA 1
ATOM 2199 C C . ALA A 1 275 ? -20.377 -11.624 24.141 1.00 96.81 275 ALA A C 1
ATOM 2201 O O . ALA A 1 275 ? -21.387 -11.376 24.807 1.00 96.81 275 ALA A O 1
ATOM 2202 N N . ASP A 1 276 ? -19.475 -12.528 24.531 1.00 97.62 276 ASP A N 1
ATOM 2203 C CA . ASP A 1 276 ? -19.608 -13.343 25.742 1.00 97.62 276 ASP A CA 1
ATOM 2204 C C . ASP A 1 276 ? -19.664 -12.484 27.009 1.00 97.62 276 ASP A C 1
ATOM 2206 O O . ASP A 1 276 ? -20.499 -12.703 27.894 1.00 97.62 276 ASP A O 1
ATOM 2210 N N . LEU A 1 277 ? -18.798 -11.472 27.108 1.00 96.00 277 LEU A N 1
ATOM 2211 C CA . LEU A 1 277 ? -18.801 -10.532 28.227 1.00 96.00 277 LEU A CA 1
ATOM 2212 C C . LEU A 1 277 ? -20.086 -9.701 28.265 1.00 96.00 277 LEU A C 1
ATOM 2214 O O . LEU A 1 277 ? -20.649 -9.512 29.344 1.00 96.00 277 LEU A O 1
ATOM 2218 N N . HIS A 1 278 ? -20.603 -9.252 27.119 1.00 96.06 278 HIS A N 1
ATOM 2219 C CA . HIS A 1 278 ? -21.894 -8.561 27.060 1.00 96.06 278 HIS A CA 1
ATOM 2220 C C . HIS A 1 278 ? -23.042 -9.461 27.521 1.00 96.06 278 HIS A C 1
ATOM 2222 O O . HIS A 1 278 ? -23.904 -9.012 28.286 1.00 96.06 278 HIS A O 1
ATOM 2228 N N . HIS A 1 279 ? -23.043 -10.733 27.118 1.00 97.00 279 HIS A N 1
ATOM 2229 C CA . HIS A 1 279 ? -24.036 -11.701 27.570 1.00 97.00 279 HIS A CA 1
ATOM 2230 C C . HIS A 1 279 ? -23.954 -11.919 29.090 1.00 97.00 279 HIS A C 1
ATOM 2232 O O . HIS A 1 279 ? -24.965 -11.807 29.789 1.00 97.00 279 HIS A O 1
ATOM 2238 N N . LYS A 1 280 ? -22.743 -12.116 29.632 1.00 97.06 280 LYS A N 1
ATOM 2239 C CA . LYS A 1 280 ? -22.499 -12.236 31.082 1.00 97.06 280 LYS A CA 1
ATOM 2240 C C . LYS A 1 280 ? -22.961 -10.997 31.847 1.00 97.06 280 LYS A C 1
ATOM 2242 O O . LYS A 1 280 ? -23.667 -11.132 32.842 1.00 97.06 280 LYS A O 1
ATOM 2247 N N . ILE A 1 281 ? -22.625 -9.795 31.374 1.00 96.12 281 ILE A N 1
ATOM 2248 C CA . ILE A 1 281 ? -23.071 -8.533 31.982 1.00 96.12 281 ILE A CA 1
ATOM 2249 C C . ILE A 1 281 ? -24.597 -8.446 31.982 1.00 96.12 281 ILE A C 1
ATOM 2251 O O . ILE A 1 281 ? -25.184 -8.026 32.975 1.00 96.12 281 ILE A O 1
ATOM 2255 N N . SER A 1 282 ? -25.249 -8.838 30.889 1.00 96.69 282 SER A N 1
ATOM 2256 C CA . SER A 1 282 ? -26.710 -8.789 30.773 1.00 96.69 282 SER A CA 1
ATOM 2257 C C . SER A 1 282 ? -27.377 -9.759 31.751 1.00 96.69 282 SER A C 1
ATOM 2259 O O . SER A 1 282 ? -28.303 -9.371 32.462 1.00 96.69 282 SER A O 1
ATOM 2261 N N . LYS A 1 283 ? -26.839 -10.978 31.879 1.00 97.00 283 LYS A N 1
ATOM 2262 C CA . LYS A 1 283 ? -27.289 -11.971 32.862 1.00 97.00 283 LYS A CA 1
ATOM 2263 C C . LYS A 1 283 ? -27.091 -11.490 34.302 1.00 97.00 283 LYS A C 1
ATOM 2265 O O . LYS A 1 283 ? -28.016 -11.566 35.103 1.00 97.00 283 LYS A O 1
ATOM 2270 N N . LEU A 1 284 ? -25.918 -10.946 34.626 1.00 95.25 284 LEU A N 1
ATOM 2271 C CA . LEU A 1 284 ? -25.633 -10.407 35.960 1.00 95.25 284 LEU A CA 1
ATOM 2272 C C . LEU A 1 284 ? -26.512 -9.198 36.292 1.00 95.25 284 LEU A C 1
ATOM 2274 O O . LEU A 1 284 ? -26.966 -9.071 37.423 1.00 95.25 284 LEU A O 1
ATOM 2278 N N . LYS A 1 285 ? -26.804 -8.329 35.317 1.00 95.31 285 LYS A N 1
ATOM 2279 C CA . LYS A 1 285 ? -27.752 -7.221 35.497 1.00 95.31 285 LYS A CA 1
ATOM 2280 C C . LYS A 1 285 ? -29.165 -7.716 35.788 1.00 95.31 285 LYS A C 1
ATOM 2282 O O . LYS A 1 285 ? -29.820 -7.124 36.640 1.00 95.31 285 LYS A O 1
ATOM 2287 N N . ALA A 1 286 ? -29.618 -8.774 35.112 1.00 92.00 286 ALA A N 1
ATOM 2288 C CA . ALA A 1 286 ? -30.916 -9.387 35.387 1.00 92.00 286 ALA A CA 1
ATOM 2289 C C . ALA A 1 286 ? -30.967 -9.945 36.819 1.00 92.00 286 ALA A C 1
ATOM 2291 O O . ALA A 1 286 ? -31.835 -9.541 37.587 1.00 92.00 286 ALA A O 1
ATOM 2292 N N . LEU A 1 287 ? -29.964 -10.739 37.214 1.00 94.12 287 LEU A N 1
ATOM 2293 C CA . LEU A 1 287 ? -29.850 -11.281 38.575 1.00 94.12 287 LEU A CA 1
ATOM 2294 C C . LEU A 1 287 ? -29.790 -10.180 39.641 1.00 94.12 287 LEU A C 1
ATOM 2296 O O . LEU A 1 287 ? -30.431 -10.281 40.681 1.00 94.12 287 LEU A O 1
ATOM 2300 N N . LEU A 1 288 ? -29.052 -9.101 39.382 1.00 93.88 288 LEU A N 1
ATOM 2301 C CA . LEU A 1 288 ? -28.967 -7.959 40.288 1.00 93.88 288 LEU A CA 1
ATOM 2302 C C . LEU A 1 288 ? -30.307 -7.219 40.392 1.00 93.88 288 LEU A C 1
ATOM 2304 O O . LEU A 1 288 ? -30.680 -6.780 41.477 1.00 93.88 288 LEU A O 1
ATOM 2308 N N . ALA A 1 289 ? -31.046 -7.084 39.289 1.00 89.00 289 ALA A N 1
ATOM 2309 C CA . ALA A 1 289 ? -32.387 -6.509 39.305 1.00 89.00 289 ALA A CA 1
ATOM 2310 C C . ALA A 1 289 ? -33.392 -7.401 40.053 1.00 89.00 289 ALA A C 1
ATOM 2312 O O . ALA A 1 289 ? -34.278 -6.869 40.718 1.00 89.00 289 ALA A O 1
ATOM 2313 N N . ASP A 1 290 ? -33.266 -8.727 39.958 1.00 88.31 290 ASP A N 1
ATOM 2314 C CA . ASP A 1 290 ? -34.061 -9.682 40.742 1.00 88.31 290 ASP A CA 1
ATOM 2315 C C . ASP A 1 290 ? -33.718 -9.591 42.239 1.00 88.31 290 ASP A C 1
ATOM 2317 O O . ASP A 1 290 ? -34.615 -9.465 43.069 1.00 88.31 290 ASP A O 1
ATOM 2321 N N . ALA A 1 291 ? -32.429 -9.556 42.591 1.00 89.50 291 ALA A N 1
ATOM 2322 C CA . ALA A 1 291 ? -31.976 -9.428 43.977 1.00 89.50 291 ALA A CA 1
ATOM 2323 C C . ALA A 1 291 ? -32.409 -8.097 44.613 1.00 89.50 291 ALA A C 1
ATOM 2325 O O . ALA A 1 291 ? -32.869 -8.075 45.752 1.00 89.50 291 ALA A O 1
ATOM 2326 N N . ARG A 1 292 ? -32.328 -6.983 43.869 1.00 89.00 292 ARG A N 1
ATOM 2327 C CA . ARG A 1 292 ? -32.841 -5.678 44.323 1.00 89.00 292 ARG A CA 1
ATOM 2328 C C . ARG A 1 292 ? -34.348 -5.694 44.552 1.00 89.00 292 ARG A C 1
ATOM 2330 O O . ARG A 1 292 ? -34.808 -5.083 45.512 1.00 89.00 292 ARG A O 1
ATOM 2337 N N . ARG A 1 293 ? -35.098 -6.390 43.692 1.00 86.69 293 ARG A N 1
ATOM 2338 C CA . ARG A 1 293 ? -36.540 -6.603 43.871 1.00 86.69 293 ARG A CA 1
ATOM 2339 C C . ARG A 1 293 ? -36.832 -7.400 45.139 1.00 86.69 293 ARG A C 1
ATOM 2341 O O . ARG A 1 293 ? -37.703 -6.992 45.896 1.00 86.69 293 ARG A O 1
ATOM 2348 N N . GLY A 1 294 ? -36.092 -8.482 45.386 1.00 86.00 294 GLY A N 1
ATOM 2349 C CA . GLY A 1 294 ? -36.188 -9.266 46.623 1.00 86.00 294 GLY A CA 1
ATOM 2350 C C . GLY A 1 294 ? -35.938 -8.408 47.863 1.00 86.00 294 GLY A C 1
ATOM 2351 O O . GLY A 1 294 ? -36.829 -8.265 48.689 1.00 86.00 294 GLY A O 1
ATOM 2352 N N . LEU A 1 295 ? -34.797 -7.714 47.910 1.00 85.62 295 LEU A N 1
ATOM 2353 C CA . LEU 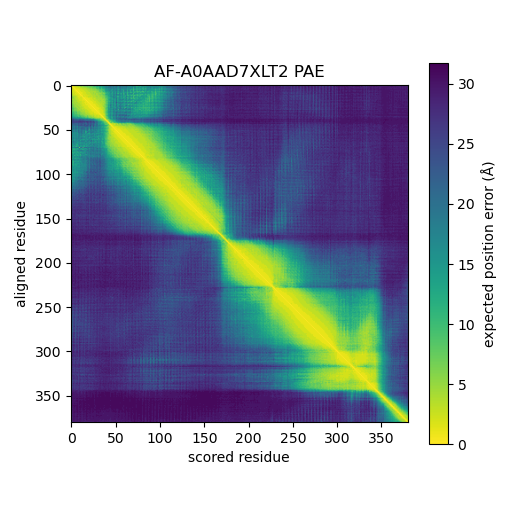A 1 295 ? -34.441 -6.845 49.035 1.00 85.62 295 LEU A CA 1
ATOM 2354 C C . LEU A 1 295 ? -35.473 -5.738 49.276 1.00 85.62 295 LEU A C 1
ATOM 2356 O O . LEU A 1 295 ? -35.754 -5.388 50.418 1.00 85.62 295 LEU A O 1
ATOM 2360 N N . HIS A 1 296 ? -36.028 -5.148 48.215 1.00 85.88 296 HIS A N 1
ATOM 2361 C CA . HIS A 1 296 ? -37.069 -4.144 48.388 1.00 85.88 296 HIS A CA 1
ATOM 2362 C C . HIS A 1 296 ? -38.334 -4.749 48.990 1.00 85.88 296 HIS A C 1
ATOM 2364 O O . HIS A 1 296 ? -38.895 -4.149 49.896 1.00 85.88 296 HIS A O 1
ATOM 2370 N N . ARG A 1 297 ? -38.745 -5.940 48.531 1.00 83.69 297 ARG A N 1
ATOM 2371 C CA . ARG A 1 297 ? -39.915 -6.653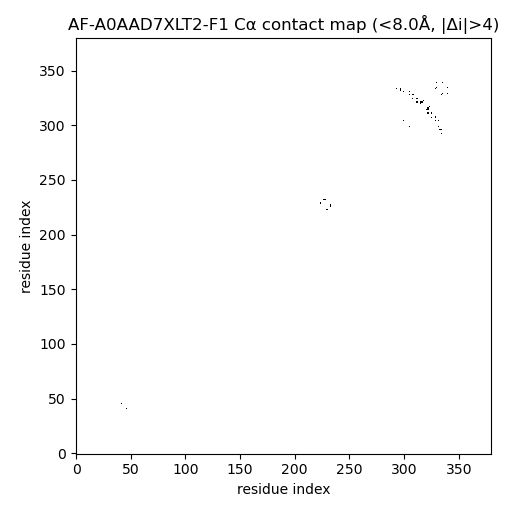 49.061 1.0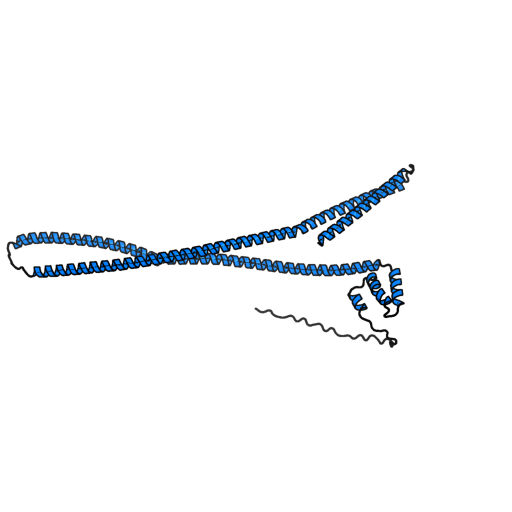0 83.69 297 ARG A CA 1
ATOM 2372 C C . ARG A 1 297 ? -39.757 -7.036 50.528 1.00 83.69 297 ARG A C 1
ATOM 2374 O O . ARG A 1 297 ? -40.728 -6.934 51.266 1.00 83.69 297 ARG A O 1
ATOM 2381 N N . ASP A 1 298 ? -38.548 -7.400 50.941 1.00 84.44 298 ASP A N 1
ATOM 2382 C CA . ASP A 1 298 ? -38.239 -7.713 52.339 1.00 84.44 298 ASP A CA 1
ATOM 2383 C C . ASP A 1 298 ? -38.314 -6.468 53.248 1.00 84.44 298 ASP A C 1
ATOM 2385 O O . ASP A 1 298 ? -38.582 -6.591 54.438 1.00 84.44 298 ASP A O 1
ATOM 2389 N N . ASN A 1 299 ? -38.122 -5.266 52.688 1.00 84.19 299 ASN A N 1
ATOM 2390 C CA . ASN A 1 299 ? -38.184 -3.982 53.400 1.00 84.19 299 ASN A CA 1
ATOM 2391 C C . ASN A 1 299 ? -39.508 -3.222 53.182 1.00 84.19 299 ASN A C 1
ATOM 2393 O O . ASN A 1 299 ? -39.577 -2.017 53.439 1.00 84.19 299 ASN A O 1
ATOM 2397 N N . LEU A 1 300 ? -40.547 -3.882 52.662 1.00 86.69 300 LEU A N 1
ATOM 2398 C CA . LEU A 1 300 ? -41.850 -3.252 52.466 1.00 86.69 300 LEU A CA 1
ATOM 2399 C C . LEU A 1 300 ? -42.601 -3.113 53.788 1.00 86.69 300 LEU A C 1
ATOM 2401 O O . LEU A 1 300 ? -42.685 -4.054 54.574 1.00 86.69 300 LEU A O 1
ATOM 2405 N N . ASP A 1 301 ? -43.235 -1.957 53.974 1.00 89.06 301 ASP A N 1
ATOM 2406 C CA . ASP A 1 301 ? -44.238 -1.782 55.017 1.00 89.06 301 ASP A CA 1
ATOM 2407 C C . ASP A 1 301 ? -45.477 -2.626 54.673 1.00 89.06 301 ASP A C 1
ATOM 2409 O O . ASP A 1 301 ? -46.305 -2.275 53.823 1.00 89.06 301 ASP A O 1
ATOM 2413 N N . VAL A 1 302 ? -45.572 -3.785 55.322 1.00 88.81 302 VAL A N 1
ATOM 2414 C CA . VAL A 1 302 ? -46.645 -4.763 55.120 1.00 88.81 302 VAL A CA 1
ATOM 2415 C C . VAL A 1 302 ? -48.009 -4.170 55.478 1.00 88.81 302 VAL A C 1
ATOM 2417 O O . VAL A 1 302 ? -49.013 -4.544 54.869 1.00 88.81 302 VAL A O 1
ATOM 2420 N N . GLU A 1 303 ? -48.068 -3.227 56.420 1.00 89.56 303 GLU A N 1
ATOM 2421 C CA . GLU A 1 303 ? -49.312 -2.579 56.829 1.00 89.56 303 GLU A CA 1
ATOM 2422 C C . GLU A 1 303 ? -49.818 -1.628 55.740 1.00 89.56 303 GLU A C 1
ATOM 2424 O O . GLU A 1 303 ? -50.995 -1.677 55.369 1.00 89.56 303 GLU A O 1
ATOM 2429 N N . TYR A 1 304 ? -48.917 -0.859 55.122 1.00 92.56 304 TYR A N 1
ATOM 2430 C CA . TYR A 1 304 ? -49.245 -0.049 53.950 1.00 92.56 304 TYR A CA 1
ATOM 2431 C C . TYR A 1 304 ? -49.720 -0.908 52.769 1.00 92.56 304 TYR A C 1
ATOM 2433 O O . TYR A 1 304 ? -50.775 -0.637 52.189 1.00 92.56 304 TYR A O 1
ATOM 2441 N N . VAL A 1 305 ? -48.995 -1.987 52.442 1.00 91.38 305 VAL A N 1
ATOM 2442 C CA . VAL A 1 305 ? -49.391 -2.925 51.375 1.00 91.38 305 VAL A CA 1
ATOM 2443 C C . VAL A 1 305 ? -50.777 -3.506 51.656 1.00 91.38 305 VAL A C 1
ATOM 2445 O O . VAL A 1 305 ? -51.628 -3.522 50.766 1.00 91.38 305 VAL A O 1
ATOM 2448 N N . LYS A 1 306 ? -51.032 -3.945 52.895 1.00 93.00 306 LYS A N 1
ATOM 2449 C CA . LYS A 1 306 ? -52.330 -4.478 53.322 1.00 93.00 306 LYS A CA 1
ATOM 2450 C C . LYS A 1 306 ? -53.443 -3.454 53.111 1.00 93.00 306 LYS A C 1
ATOM 2452 O O . LYS A 1 306 ? -54.467 -3.803 52.528 1.00 93.00 306 LYS A O 1
ATOM 2457 N N . ASN A 1 307 ? -53.236 -2.202 53.514 1.00 93.69 307 ASN A N 1
ATOM 2458 C CA . ASN A 1 307 ? -54.231 -1.139 53.363 1.00 93.69 307 ASN A CA 1
ATOM 2459 C C . ASN A 1 307 ? -54.545 -0.851 51.888 1.00 93.69 307 ASN A C 1
ATOM 2461 O O . ASN A 1 307 ? -55.716 -0.790 51.509 1.00 93.69 307 ASN A O 1
ATOM 2465 N N . VAL A 1 308 ? -53.520 -0.751 51.035 1.00 91.06 308 VAL A N 1
ATOM 2466 C CA . VAL A 1 308 ? -53.696 -0.512 49.592 1.00 91.06 308 VAL A CA 1
ATOM 2467 C C . VAL A 1 308 ? -54.397 -1.692 48.910 1.00 91.06 308 VAL A C 1
ATOM 2469 O O . VAL A 1 308 ? -55.280 -1.478 48.081 1.00 91.06 308 VAL A O 1
ATOM 2472 N N . VAL A 1 309 ? -54.057 -2.936 49.267 1.00 92.69 309 VAL A N 1
ATOM 2473 C CA . VAL A 1 309 ? -54.699 -4.140 48.709 1.00 92.69 309 VAL A CA 1
ATOM 2474 C C . VAL A 1 309 ? -56.154 -4.264 49.165 1.00 92.69 309 VAL A C 1
ATOM 2476 O O . VAL A 1 309 ? -57.023 -4.537 48.340 1.00 92.69 309 VAL A O 1
ATOM 2479 N N . VAL A 1 310 ? -56.448 -4.039 50.449 1.00 93.81 310 VAL A N 1
ATOM 2480 C CA . VAL A 1 310 ? -57.828 -4.053 50.967 1.00 93.81 310 VAL A CA 1
ATOM 2481 C C . VAL A 1 310 ? -58.665 -2.980 50.273 1.00 93.81 310 VAL A C 1
ATOM 2483 O O . VAL A 1 310 ? -59.774 -3.267 49.825 1.00 93.81 310 VAL A O 1
ATOM 2486 N N . HIS A 1 311 ? -58.115 -1.774 50.099 1.00 91.75 311 HIS A N 1
ATOM 2487 C CA . HIS A 1 311 ? -58.786 -0.708 49.364 1.00 91.75 311 HIS A CA 1
ATOM 2488 C C . HIS A 1 311 ? -59.022 -1.092 47.896 1.00 91.75 311 HIS A C 1
ATOM 2490 O O . HIS A 1 311 ? -60.147 -0.986 47.413 1.00 91.75 311 HIS A O 1
ATOM 2496 N N . TYR A 1 312 ? -58.017 -1.653 47.216 1.00 92.12 312 TYR A N 1
ATOM 2497 C CA . TYR A 1 312 ? -58.154 -2.166 45.851 1.00 92.12 312 TYR A CA 1
ATOM 2498 C C . TYR A 1 312 ? -59.257 -3.233 45.710 1.00 92.12 312 TYR A C 1
ATOM 2500 O O . TYR A 1 312 ? -60.017 -3.194 44.743 1.00 92.12 312 TYR A O 1
ATOM 2508 N N . LEU A 1 313 ? -59.361 -4.172 46.659 1.00 91.19 313 LEU A N 1
ATOM 2509 C CA . LEU A 1 313 ? -60.354 -5.257 46.639 1.00 91.19 313 LEU A CA 1
ATOM 2510 C C . LEU A 1 313 ? -61.766 -4.798 47.022 1.00 91.19 313 LEU A C 1
ATOM 2512 O O . LEU A 1 313 ? -62.736 -5.409 46.582 1.00 91.19 313 LEU A O 1
ATOM 2516 N N . SER A 1 314 ? -61.890 -3.729 47.813 1.00 92.06 314 SER A N 1
ATOM 2517 C CA . SER A 1 314 ? -63.186 -3.127 48.153 1.00 92.06 314 SER A CA 1
ATOM 2518 C C . SER A 1 314 ? -63.852 -2.398 46.979 1.00 92.06 314 SER A C 1
ATOM 2520 O O . SER A 1 314 ? -65.057 -2.154 47.016 1.00 92.06 314 SER A O 1
ATOM 2522 N N . LEU A 1 315 ? -63.089 -2.064 45.930 1.00 90.62 315 LEU A N 1
ATOM 2523 C CA . LEU A 1 315 ? -63.571 -1.280 44.795 1.00 90.62 315 LEU A CA 1
ATOM 2524 C C . LEU A 1 315 ? -64.122 -2.165 43.654 1.00 90.62 315 LEU A C 1
ATOM 2526 O O . LEU A 1 315 ? -63.512 -3.182 43.299 1.00 90.62 315 LEU A O 1
ATOM 2530 N N . PRO A 1 316 ? -65.226 -1.756 42.993 1.00 86.62 316 PRO A N 1
ATOM 2531 C CA . PRO A 1 316 ? -65.800 -2.489 41.866 1.00 86.62 316 PRO A CA 1
ATOM 2532 C C . PRO A 1 316 ? -64.817 -2.697 40.706 1.00 86.62 316 PRO A C 1
ATOM 2534 O O . PRO A 1 316 ? -64.001 -1.829 40.375 1.00 86.62 316 PRO A O 1
ATOM 2537 N N . SER A 1 317 ? -64.922 -3.854 40.049 1.00 81.88 317 SER A N 1
ATOM 2538 C CA . SER A 1 317 ? -64.221 -4.163 38.798 1.00 81.88 317 SER A CA 1
ATOM 2539 C C . SER A 1 317 ? -64.526 -3.098 37.740 1.00 81.88 317 SER A C 1
ATOM 2541 O O . SER A 1 317 ? -65.685 -2.832 37.448 1.00 81.88 317 SER A O 1
ATOM 2543 N N . GLY A 1 318 ? -63.491 -2.458 37.185 1.00 77.94 318 GLY A N 1
ATOM 2544 C CA . GLY A 1 318 ? -63.645 -1.401 36.174 1.00 77.94 318 GLY A CA 1
ATOM 2545 C C . GLY A 1 318 ? -63.779 0.027 36.716 1.00 77.94 318 GLY A C 1
ATOM 2546 O O . GLY A 1 318 ? -63.824 0.961 35.918 1.00 77.94 318 GLY A O 1
ATOM 2547 N N . SER A 1 319 ? -63.780 0.229 38.041 1.00 87.06 319 SER A N 1
ATOM 2548 C CA . SER A 1 319 ? -63.682 1.576 38.620 1.00 87.06 319 SER A CA 1
ATOM 2549 C C . SER A 1 319 ? -62.362 2.258 38.215 1.00 87.06 319 SER A C 1
ATOM 2551 O O . SER A 1 319 ? -61.288 1.637 38.207 1.00 87.06 319 SER A O 1
ATOM 2553 N N . SER A 1 320 ? -62.426 3.552 37.893 1.00 86.88 320 SER A N 1
ATOM 2554 C CA . SER A 1 320 ? -61.244 4.378 37.612 1.00 86.88 320 SER A CA 1
ATOM 2555 C C . SER A 1 320 ? -60.310 4.446 38.823 1.00 86.88 320 SER A C 1
ATOM 2557 O O . SER A 1 320 ? -59.093 4.384 38.660 1.00 86.88 320 SER A O 1
ATOM 2559 N N . GLU A 1 321 ? -60.866 4.463 40.035 1.00 86.75 321 GLU A N 1
ATOM 2560 C CA . GLU A 1 321 ? -60.120 4.453 41.298 1.00 86.75 321 GLU A CA 1
ATOM 2561 C C . GLU A 1 321 ? -59.349 3.143 41.475 1.00 86.75 321 GLU A C 1
ATOM 2563 O O . GLU A 1 321 ? -58.156 3.146 41.783 1.00 86.75 321 GLU A O 1
ATOM 2568 N N . ARG A 1 322 ? -59.986 2.008 41.157 1.00 87.38 322 ARG A N 1
ATOM 2569 C CA . ARG A 1 322 ? -59.329 0.694 41.171 1.00 87.38 322 ARG A CA 1
ATOM 2570 C C . ARG A 1 322 ? -58.179 0.640 40.167 1.00 87.38 322 ARG A C 1
ATOM 2572 O O . ARG A 1 322 ? -57.110 0.119 40.475 1.00 87.38 322 ARG A O 1
ATOM 2579 N N . THR A 1 323 ? -58.379 1.207 38.980 1.00 87.44 323 THR A N 1
ATOM 2580 C CA . THR A 1 323 ? -57.345 1.278 37.935 1.00 87.44 323 THR A CA 1
ATOM 2581 C C . THR A 1 323 ? -56.191 2.195 38.351 1.00 87.44 323 THR A C 1
ATOM 2583 O O . THR A 1 323 ? -55.032 1.869 38.104 1.00 87.44 323 THR A O 1
ATOM 2586 N N . SER A 1 324 ? -56.481 3.292 39.056 1.00 90.25 324 SER A N 1
ATOM 2587 C CA . SER A 1 324 ? -55.480 4.219 39.597 1.00 90.25 324 SER A CA 1
ATOM 2588 C C . SER A 1 324 ? -54.610 3.606 40.699 1.00 90.25 324 SER A C 1
ATOM 2590 O O . SER A 1 324 ? -53.480 4.049 40.902 1.00 90.25 324 SER A O 1
ATOM 2592 N N . LEU A 1 325 ? -55.099 2.582 41.403 1.00 90.38 325 LEU A N 1
ATOM 2593 C CA . LEU A 1 325 ? -54.328 1.854 42.417 1.00 90.38 325 LEU A CA 1
ATOM 2594 C C . LEU A 1 325 ? -53.383 0.802 41.816 1.00 90.38 325 LEU A C 1
ATOM 2596 O O . LEU A 1 325 ? -52.440 0.385 42.486 1.00 90.38 325 LEU A O 1
ATOM 2600 N N . VAL A 1 326 ? -53.572 0.392 40.555 1.00 89.50 326 VAL A N 1
ATOM 2601 C CA . VAL A 1 326 ? -52.694 -0.591 39.890 1.00 89.50 326 VAL A CA 1
ATOM 2602 C C . VAL A 1 326 ? -51.250 -0.082 39.762 1.00 89.50 326 VAL A C 1
ATOM 2604 O O . VAL A 1 326 ? -50.349 -0.828 40.141 1.00 89.50 326 VAL A O 1
ATOM 2607 N N . PRO A 1 327 ? -50.977 1.161 39.311 1.00 90.44 327 PRO A N 1
ATOM 2608 C CA . PRO A 1 327 ? -49.627 1.725 39.330 1.00 90.44 327 PRO A CA 1
ATOM 2609 C C . PRO A 1 327 ? -49.007 1.782 40.729 1.00 90.44 327 PRO A C 1
ATOM 2611 O O . PRO A 1 327 ? -47.809 1.557 40.857 1.00 90.44 327 PRO A O 1
ATOM 2614 N N . VAL A 1 328 ? -49.809 2.049 41.766 1.00 90.06 328 VAL A N 1
ATOM 2615 C CA . VAL A 1 328 ? -49.346 2.108 43.164 1.00 90.06 328 VAL A CA 1
ATOM 2616 C C . VAL A 1 328 ? -48.947 0.717 43.655 1.00 90.06 328 VAL A C 1
ATOM 2618 O O . VAL A 1 328 ? -47.857 0.529 44.182 1.00 90.06 328 VAL A O 1
ATOM 2621 N N . LEU A 1 329 ? -49.779 -0.297 43.416 1.00 89.50 329 LEU A N 1
ATOM 2622 C CA . LEU A 1 329 ? -49.429 -1.688 43.717 1.00 89.50 329 LEU A CA 1
ATOM 2623 C C . LEU A 1 329 ? -48.215 -2.156 42.905 1.00 89.50 329 LEU A C 1
ATOM 2625 O O . LEU A 1 329 ? -47.359 -2.866 43.430 1.00 89.50 329 LEU A O 1
ATOM 2629 N N . ALA A 1 330 ? -48.108 -1.726 41.647 1.00 88.56 330 ALA A N 1
ATOM 2630 C CA . ALA A 1 330 ? -46.997 -2.064 40.770 1.00 88.56 330 ALA A CA 1
ATOM 2631 C C . ALA A 1 330 ? -45.664 -1.463 41.230 1.00 88.56 330 ALA A C 1
ATOM 2633 O O . ALA A 1 330 ? -44.640 -2.141 41.143 1.00 88.56 330 ALA A O 1
ATOM 2634 N N . THR A 1 331 ? -45.653 -0.225 41.732 1.00 87.50 331 THR A N 1
ATOM 2635 C CA . THR A 1 331 ? -44.437 0.396 42.273 1.00 87.50 331 THR A CA 1
ATOM 2636 C C . THR A 1 331 ? -44.044 -0.217 43.610 1.00 87.50 331 THR A C 1
ATOM 2638 O O . THR A 1 331 ? -42.874 -0.543 43.794 1.00 87.50 331 THR A O 1
ATOM 2641 N N . VAL A 1 332 ? -45.011 -0.444 44.501 1.00 87.25 332 VAL A N 1
ATOM 2642 C CA . VAL A 1 332 ? -44.776 -1.008 45.837 1.00 87.25 332 VAL A CA 1
ATOM 2643 C C . VAL A 1 332 ? -44.283 -2.458 45.744 1.00 87.25 332 VAL A C 1
ATOM 2645 O O . VAL A 1 332 ? -43.259 -2.809 46.315 1.00 87.25 332 VAL A O 1
ATOM 2648 N N . LEU A 1 333 ? -44.933 -3.311 44.950 1.00 87.81 333 LEU A N 1
ATOM 2649 C CA . LEU A 1 333 ? -44.543 -4.724 44.806 1.00 87.81 333 LEU A CA 1
ATOM 2650 C C . LEU A 1 333 ? -43.464 -4.963 43.730 1.00 87.81 333 LEU A C 1
ATOM 2652 O O . LEU A 1 333 ? -43.044 -6.109 43.503 1.00 87.81 333 LEU A O 1
ATOM 2656 N N . GLN A 1 334 ? -43.009 -3.888 43.078 1.00 86.88 334 GLN A N 1
ATOM 2657 C CA . GLN A 1 334 ? -42.068 -3.880 41.955 1.00 86.88 334 GLN A CA 1
ATOM 2658 C C . GLN A 1 334 ? -42.439 -4.885 40.860 1.00 86.88 334 GLN A C 1
ATOM 2660 O O . GLN A 1 334 ? -41.716 -5.850 40.587 1.00 86.88 334 GLN A O 1
ATOM 2665 N N . PHE A 1 335 ? -43.599 -4.669 40.246 1.00 88.12 335 PHE A N 1
ATOM 2666 C CA . PHE A 1 335 ? -44.050 -5.454 39.104 1.00 88.12 335 PHE A CA 1
ATOM 2667 C C . PHE A 1 335 ? -43.101 -5.282 37.920 1.00 88.12 335 PHE A C 1
ATOM 2669 O O . PHE A 1 335 ? -42.631 -4.186 37.616 1.00 88.12 335 PHE A O 1
ATOM 2676 N N . THR A 1 336 ? -42.809 -6.389 37.246 1.00 85.50 336 THR A N 1
ATOM 2677 C CA . THR A 1 336 ? -42.054 -6.362 35.995 1.00 85.50 336 THR A CA 1
ATOM 2678 C C . THR A 1 336 ? -42.939 -5.898 34.845 1.00 85.50 336 THR A C 1
ATOM 2680 O O . THR A 1 336 ? -44.165 -5.999 34.900 1.00 85.50 336 THR A O 1
ATOM 2683 N N . ASP A 1 337 ? -42.327 -5.493 33.733 1.00 84.94 337 ASP A N 1
ATOM 2684 C CA . ASP A 1 337 ? -43.066 -5.212 32.496 1.00 84.94 337 ASP A CA 1
ATOM 2685 C C . ASP A 1 337 ? -43.897 -6.421 32.029 1.00 84.94 337 ASP A C 1
ATOM 2687 O O . ASP A 1 337 ? -44.931 -6.262 31.381 1.00 84.94 337 ASP A O 1
ATOM 2691 N N . ALA A 1 338 ? -43.465 -7.646 32.357 1.00 84.50 338 ALA A N 1
ATOM 2692 C CA . ALA A 1 338 ? -44.228 -8.859 32.085 1.00 84.50 338 ALA A CA 1
ATOM 2693 C C . ALA A 1 338 ? -45.481 -8.962 32.971 1.00 84.50 338 ALA A C 1
ATOM 2695 O O . ALA A 1 338 ? -46.537 -9.351 32.472 1.00 84.50 338 ALA A O 1
ATOM 2696 N N . ASP A 1 339 ? -45.388 -8.572 34.243 1.00 85.31 339 ASP A N 1
ATOM 2697 C CA . ASP A 1 339 ? -46.518 -8.538 35.180 1.00 85.31 339 ASP A CA 1
ATOM 2698 C C . ASP A 1 339 ? -47.519 -7.447 34.782 1.00 85.31 339 ASP A C 1
ATOM 2700 O O . ASP A 1 339 ? -48.716 -7.708 34.675 1.00 85.31 339 ASP A O 1
ATOM 2704 N N . MET A 1 340 ? -47.026 -6.259 34.422 1.00 86.38 340 MET A N 1
ATOM 2705 C CA . MET A 1 340 ? -47.856 -5.164 33.908 1.00 86.38 340 MET A CA 1
ATOM 2706 C C . MET A 1 340 ? -48.581 -5.549 32.615 1.00 86.38 340 MET A C 1
ATOM 2708 O O . MET A 1 340 ? -49.763 -5.256 32.457 1.00 86.38 340 MET A O 1
ATOM 2712 N N . LYS A 1 341 ? -47.922 -6.281 31.706 1.00 85.81 341 LYS A N 1
ATOM 2713 C CA . LYS A 1 341 ? -48.565 -6.826 30.496 1.00 85.81 341 LYS A CA 1
ATOM 2714 C C . LYS A 1 341 ? -49.624 -7.887 30.802 1.00 85.81 341 LYS A C 1
ATOM 2716 O O . LYS A 1 341 ? -50.568 -8.024 30.028 1.00 85.81 341 LYS A O 1
ATOM 2721 N N . ARG A 1 342 ? -49.479 -8.656 31.886 1.00 83.12 342 ARG A N 1
ATOM 2722 C CA . ARG A 1 342 ? -50.500 -9.620 32.332 1.00 83.12 342 ARG A CA 1
ATOM 2723 C C . ARG A 1 342 ? -51.713 -8.913 32.931 1.00 83.12 342 ARG A C 1
ATOM 2725 O O . ARG A 1 342 ? -52.823 -9.345 32.660 1.00 83.12 342 ARG A O 1
ATOM 2732 N N . LEU A 1 343 ? -51.498 -7.823 33.666 1.00 76.75 343 LEU A N 1
ATOM 2733 C CA . LEU A 1 343 ? -52.556 -6.997 34.261 1.00 76.75 343 LEU A CA 1
ATOM 2734 C C . LEU A 1 343 ? -53.295 -6.135 33.228 1.00 76.75 343 LEU A C 1
ATOM 2736 O O . LEU A 1 343 ? -54.485 -5.886 33.374 1.00 76.75 343 LEU A O 1
ATOM 2740 N N . ALA A 1 344 ? -52.599 -5.694 32.177 1.00 73.81 344 ALA A N 1
ATOM 2741 C CA . ALA A 1 344 ? -53.183 -4.922 31.080 1.00 73.81 344 ALA A CA 1
ATOM 2742 C C . ALA A 1 344 ? -54.022 -5.777 30.117 1.00 73.81 344 ALA A C 1
ATOM 2744 O O . ALA A 1 344 ? -54.854 -5.244 29.385 1.00 73.81 344 ALA A O 1
ATOM 2745 N N . LYS A 1 345 ? -53.818 -7.102 30.096 1.00 70.31 345 LYS A N 1
ATOM 2746 C CA . LYS A 1 345 ? -54.748 -8.003 29.415 1.00 70.31 345 LYS A CA 1
ATOM 2747 C C . LYS A 1 345 ? -56.019 -8.058 30.261 1.00 70.31 345 LYS A C 1
ATOM 2749 O O . LYS A 1 345 ? -55.928 -8.500 31.404 1.00 70.31 345 LYS A O 1
ATOM 2754 N N . PRO A 1 346 ? -57.192 -7.658 29.740 1.00 57.91 346 PRO A N 1
ATOM 2755 C CA . PRO A 1 346 ? -58.428 -7.840 30.475 1.00 57.91 346 PRO A CA 1
ATOM 2756 C C . PRO A 1 346 ? -58.617 -9.342 30.674 1.00 57.91 346 PRO A C 1
ATOM 2758 O O . PRO A 1 346 ? -58.930 -10.074 29.734 1.00 57.91 346 PRO A O 1
ATOM 2761 N N . THR A 1 347 ? -58.422 -9.822 31.900 1.00 51.50 347 THR A N 1
ATOM 2762 C CA . THR A 1 347 ? -59.038 -11.068 32.343 1.00 51.50 347 THR A CA 1
ATOM 2763 C C . THR A 1 347 ? -60.531 -10.792 32.421 1.00 51.50 347 THR A C 1
ATOM 2765 O O . THR A 1 347 ? -61.087 -10.496 33.474 1.00 51.50 347 THR A O 1
ATOM 2768 N N . PHE A 1 348 ? -61.163 -10.802 31.252 1.00 48.47 348 PHE A N 1
ATOM 2769 C CA . PHE A 1 348 ? -62.591 -10.955 31.090 1.00 48.47 348 PHE A CA 1
ATOM 2770 C C . PHE A 1 348 ? -62.970 -12.256 31.786 1.00 48.47 348 PHE A C 1
ATOM 2772 O O . PHE A 1 348 ? -62.739 -13.302 31.197 1.00 48.47 348 PHE A O 1
ATOM 2779 N N . VAL A 1 349 ? -63.448 -12.180 33.032 1.00 46.03 349 VAL A N 1
ATOM 2780 C CA . VAL A 1 349 ? -64.539 -12.985 33.597 1.00 46.03 349 VAL A CA 1
ATOM 2781 C C . VAL A 1 349 ? -65.021 -12.300 34.894 1.00 46.03 349 VAL A C 1
ATOM 2783 O O . VAL A 1 349 ? -64.613 -12.670 35.989 1.00 46.03 349 VAL A O 1
ATOM 2786 N N . ASP A 1 350 ? -65.939 -11.339 34.773 1.00 43.88 350 ASP A N 1
ATOM 2787 C CA . ASP A 1 350 ? -67.135 -11.374 35.621 1.00 43.88 350 ASP A CA 1
ATOM 2788 C C . ASP A 1 350 ? -68.049 -12.418 34.959 1.00 43.88 350 ASP A C 1
ATOM 2790 O O . ASP A 1 350 ? -68.689 -12.147 33.943 1.00 43.88 350 ASP A O 1
ATOM 2794 N N . ARG A 1 351 ? -68.047 -13.662 35.449 1.00 41.06 351 ARG A N 1
ATOM 2795 C CA . ARG A 1 351 ? -69.117 -14.626 35.148 1.00 41.06 351 ARG A CA 1
ATOM 2796 C C . ARG A 1 351 ? -70.031 -14.598 36.364 1.00 41.06 351 ARG A C 1
ATOM 2798 O O . ARG A 1 351 ? -69.625 -15.116 37.399 1.00 41.06 351 ARG A O 1
ATOM 2805 N N . PRO A 1 352 ? -71.271 -14.104 36.243 1.00 42.84 352 PRO A N 1
ATOM 2806 C CA . PRO A 1 352 ? -72.269 -14.255 37.296 1.00 42.84 352 PRO A CA 1
ATOM 2807 C C . PRO A 1 352 ? -72.745 -15.706 37.489 1.00 42.84 352 PRO A C 1
ATOM 2809 O O . PRO A 1 352 ? -73.642 -15.930 38.282 1.00 42.84 352 PRO A O 1
ATOM 2812 N N . ASN A 1 353 ? -72.190 -16.690 36.769 1.00 49.00 353 ASN A N 1
ATOM 2813 C CA . ASN A 1 353 ? -72.507 -18.113 36.898 1.00 49.00 353 ASN A CA 1
ATOM 2814 C C . ASN A 1 353 ? -71.314 -18.958 36.409 1.00 49.00 353 ASN A C 1
ATOM 2816 O O . ASN A 1 353 ? -71.102 -19.102 35.202 1.00 49.00 353 ASN A O 1
ATOM 2820 N N . SER A 1 354 ? -70.521 -19.520 37.324 1.00 38.84 354 SER A N 1
ATOM 2821 C CA . SER A 1 354 ? -69.599 -20.621 37.014 1.00 38.84 354 SER A CA 1
ATOM 2822 C C . SER A 1 354 ? -70.203 -21.937 37.522 1.00 38.84 354 SER A C 1
ATOM 2824 O O . SER A 1 354 ? -70.459 -22.032 38.724 1.00 38.84 354 SER A O 1
ATOM 2826 N N . PRO A 1 355 ? -70.428 -22.946 36.660 1.00 45.69 355 PRO A N 1
ATOM 2827 C CA . PRO A 1 355 ? -70.761 -24.299 37.102 1.00 45.69 355 PRO A CA 1
ATOM 2828 C C . PRO A 1 355 ? -69.553 -24.934 37.822 1.00 45.69 355 PRO A C 1
ATOM 2830 O O . PRO A 1 355 ? -68.431 -24.435 37.675 1.00 45.69 355 PRO A O 1
ATOM 2833 N N . PRO A 1 356 ? -69.770 -25.989 38.631 1.00 43.06 356 PRO A N 1
ATOM 2834 C CA . PRO A 1 356 ? -68.748 -26.531 39.517 1.00 43.06 356 PRO A CA 1
ATOM 2835 C C . PRO A 1 356 ? -67.556 -27.102 38.743 1.00 43.06 356 PRO A C 1
ATOM 2837 O O . PRO A 1 356 ? -67.671 -27.533 37.599 1.00 43.06 356 PRO A O 1
ATOM 2840 N N . LEU A 1 357 ? -66.403 -27.065 39.412 1.00 46.28 357 LEU A N 1
ATOM 2841 C CA . LEU A 1 357 ? -65.096 -27.537 38.966 1.00 46.28 357 LEU A CA 1
ATOM 2842 C C . LEU A 1 357 ? -65.150 -28.963 38.396 1.00 46.28 357 LEU A C 1
ATOM 2844 O O . LEU A 1 357 ? -65.108 -29.933 39.152 1.00 46.28 357 LEU A O 1
ATOM 2848 N N . ASP A 1 358 ? -65.129 -29.087 37.070 1.00 41.66 358 ASP A N 1
ATOM 2849 C CA . ASP A 1 358 ? -64.753 -30.336 36.417 1.00 41.66 358 ASP A CA 1
ATOM 2850 C C . ASP A 1 358 ? -63.227 -30.437 36.345 1.00 41.66 358 ASP A C 1
ATOM 2852 O O . ASP A 1 358 ? -62.546 -29.733 35.599 1.00 41.66 358 ASP A O 1
ATOM 2856 N N . LEU A 1 359 ? -62.722 -31.316 37.210 1.00 41.28 359 LEU A N 1
ATOM 2857 C CA . LEU A 1 359 ? -61.608 -32.238 37.005 1.00 41.28 359 LEU A CA 1
ATOM 2858 C C . LEU A 1 359 ? -60.599 -31.868 35.910 1.00 41.28 359 LEU A C 1
ATOM 2860 O O . LEU A 1 359 ? -60.824 -32.015 34.709 1.00 41.28 359 LEU A O 1
ATOM 2864 N N . ILE A 1 360 ? -59.408 -31.534 36.402 1.00 45.22 360 ILE A N 1
ATOM 2865 C CA . ILE A 1 360 ? -58.115 -31.594 35.725 1.00 45.22 360 ILE A CA 1
ATOM 2866 C C . ILE A 1 360 ? -58.049 -32.858 34.847 1.00 45.22 360 ILE A C 1
ATOM 2868 O O . ILE A 1 360 ? -57.752 -33.952 35.327 1.00 45.22 360 ILE A O 1
ATOM 2872 N N . LYS A 1 361 ? -58.286 -32.708 33.541 1.00 39.56 361 LYS A N 1
ATOM 2873 C CA . LYS A 1 361 ? -57.790 -33.658 32.546 1.00 39.56 361 LYS A CA 1
ATOM 2874 C C . LYS A 1 361 ? -56.346 -33.283 32.252 1.00 39.56 361 LYS A C 1
ATOM 2876 O O . LYS A 1 361 ? -56.054 -32.274 31.616 1.00 39.56 361 LYS A O 1
ATOM 2881 N N . ILE A 1 362 ? -55.446 -34.091 32.797 1.00 46.78 362 ILE A N 1
ATOM 2882 C CA . ILE A 1 362 ? -54.026 -34.104 32.464 1.00 46.78 362 ILE A CA 1
ATOM 2883 C C . ILE A 1 362 ? -53.923 -34.587 31.015 1.00 46.78 362 ILE A C 1
ATOM 2885 O O . ILE A 1 362 ? -53.827 -35.785 30.759 1.00 46.78 362 ILE A O 1
ATOM 2889 N N . ASP A 1 363 ? -53.965 -33.661 30.059 1.00 41.12 363 ASP A N 1
ATOM 2890 C CA . ASP A 1 363 ? -53.624 -33.973 28.676 1.00 41.12 363 ASP A CA 1
ATOM 2891 C C . ASP A 1 363 ? -52.102 -34.032 28.543 1.00 41.12 363 ASP A C 1
ATOM 2893 O O . ASP A 1 363 ? -51.387 -33.033 28.436 1.00 41.12 363 ASP A O 1
ATOM 2897 N N . ALA A 1 364 ? -51.614 -35.269 28.559 1.00 50.28 364 ALA A N 1
ATOM 2898 C CA . ALA A 1 364 ? -50.282 -35.659 28.147 1.00 50.28 364 ALA A CA 1
ATOM 2899 C C . ALA A 1 364 ? -50.088 -35.373 26.647 1.00 50.28 364 ALA A C 1
ATOM 2901 O O . ALA A 1 364 ? -50.147 -36.270 25.804 1.00 50.28 364 ALA A O 1
ATOM 2902 N N . GLN A 1 365 ? -49.811 -34.118 26.292 1.00 47.38 365 GLN A N 1
ATOM 2903 C CA . GLN A 1 365 ? -49.274 -33.803 24.974 1.00 47.38 365 GLN A CA 1
ATOM 2904 C C . GLN A 1 365 ? -47.774 -34.091 24.951 1.00 47.38 365 GLN A C 1
ATOM 2906 O O . GLN A 1 365 ? -46.929 -33.357 25.464 1.00 47.38 365 GLN A O 1
ATOM 2911 N N . ARG A 1 366 ? -47.484 -35.247 24.351 1.00 43.94 366 ARG A N 1
ATOM 2912 C CA . ARG A 1 366 ? -46.174 -35.727 23.926 1.00 43.94 366 ARG A CA 1
ATOM 2913 C C . ARG A 1 366 ? -45.314 -34.595 23.366 1.00 43.94 366 ARG A C 1
ATOM 2915 O O . ARG A 1 366 ? -45.666 -33.935 22.391 1.00 43.94 366 ARG A O 1
ATOM 2922 N N . ARG A 1 367 ? -44.126 -34.471 23.952 1.00 44.09 367 ARG A N 1
ATOM 2923 C CA . ARG A 1 367 ? -42.967 -33.769 23.405 1.00 44.09 367 ARG A CA 1
ATOM 2924 C C . ARG A 1 367 ? -42.723 -34.243 21.965 1.00 44.09 367 ARG A C 1
ATOM 2926 O O . ARG A 1 367 ? -42.299 -35.376 21.759 1.00 44.09 367 ARG A O 1
ATOM 2933 N N . LYS A 1 368 ? -42.966 -33.381 20.976 1.00 46.09 368 LYS A N 1
ATOM 2934 C CA . LYS A 1 368 ? -42.244 -33.440 19.700 1.00 46.09 368 LYS A CA 1
ATOM 2935 C C . LYS A 1 368 ? -40.901 -32.758 19.940 1.00 46.09 368 LYS A C 1
ATOM 2937 O O . LYS A 1 368 ? -40.839 -31.537 20.046 1.00 46.09 368 LYS A O 1
ATOM 2942 N N . CYS A 1 369 ? -39.849 -33.554 20.098 1.00 45.84 369 CYS A N 1
ATOM 2943 C CA . CYS A 1 369 ? -38.485 -33.061 19.963 1.00 45.84 369 CYS A CA 1
ATOM 2944 C C . CYS A 1 369 ? -38.316 -32.556 18.520 1.00 45.84 369 CYS A C 1
ATOM 2946 O O . CYS A 1 369 ? -38.653 -33.308 17.602 1.00 45.84 369 CYS A O 1
ATOM 2948 N N . PRO A 1 370 ? -37.835 -31.326 18.284 1.00 53.19 370 PRO A N 1
ATOM 2949 C CA . PRO A 1 370 ? -37.359 -30.961 16.961 1.00 53.19 370 PRO A CA 1
ATOM 2950 C C . PRO A 1 370 ? -36.100 -31.784 16.668 1.00 53.19 370 PRO A C 1
ATOM 2952 O O . PRO A 1 370 ? -35.161 -31.804 17.467 1.00 53.19 370 PRO A O 1
ATOM 2955 N N . SER A 1 371 ? -36.131 -32.513 15.555 1.00 48.28 371 SER A N 1
ATOM 2956 C CA . SER A 1 371 ? -34.967 -33.154 14.958 1.00 48.28 371 SER A CA 1
ATOM 2957 C C . SER A 1 371 ? -33.891 -32.099 14.718 1.00 48.28 371 SER A C 1
ATOM 2959 O O . SER A 1 371 ? -34.151 -31.035 14.160 1.00 48.28 371 SER A O 1
ATOM 2961 N N . ILE A 1 372 ? -32.693 -32.388 15.210 1.00 44.88 372 ILE A N 1
ATOM 2962 C CA . ILE A 1 372 ? -31.482 -31.646 14.892 1.00 44.88 372 ILE A CA 1
ATOM 2963 C C . ILE A 1 372 ? -31.072 -32.131 13.504 1.00 44.88 372 ILE A C 1
ATOM 2965 O O . ILE A 1 372 ? -30.566 -33.243 13.377 1.00 44.88 372 ILE A O 1
ATOM 2969 N N . ASP A 1 373 ? -31.330 -31.321 12.482 1.00 50.62 373 ASP A N 1
ATOM 2970 C CA . ASP A 1 373 ? -30.720 -31.511 11.171 1.00 50.62 373 ASP A CA 1
ATOM 2971 C C . ASP A 1 373 ? -29.260 -31.055 11.275 1.00 50.62 373 ASP A C 1
ATOM 2973 O O . ASP A 1 373 ? -28.958 -29.866 11.405 1.00 50.62 373 ASP A O 1
ATOM 2977 N N . VAL A 1 374 ? -28.356 -32.032 11.297 1.00 57.19 374 VAL A N 1
ATOM 2978 C CA . VAL A 1 374 ? -26.922 -31.832 11.087 1.00 57.19 374 VAL A CA 1
ATOM 2979 C C . VAL A 1 374 ? -26.709 -31.831 9.572 1.00 57.19 374 VAL A C 1
ATOM 2981 O O . VAL A 1 374 ? -26.995 -32.849 8.946 1.00 57.19 374 VAL A O 1
ATOM 2984 N N . PRO A 1 375 ? -26.246 -30.734 8.951 1.00 60.94 375 PRO A N 1
ATOM 2985 C CA . PRO A 1 375 ? -25.769 -30.809 7.581 1.00 60.94 375 PRO A CA 1
ATOM 2986 C C . PRO A 1 375 ? -24.417 -31.531 7.564 1.00 60.94 375 PRO A C 1
ATOM 2988 O O . PRO A 1 375 ? -23.401 -30.997 8.015 1.00 60.94 375 PRO A O 1
ATOM 2991 N N . ASP A 1 376 ? -24.447 -32.763 7.058 1.00 59.47 376 ASP A N 1
ATOM 2992 C CA . ASP A 1 376 ? -23.296 -33.448 6.483 1.00 59.47 376 ASP A CA 1
ATOM 2993 C C . ASP A 1 376 ? -22.859 -32.679 5.234 1.00 59.47 376 ASP A C 1
ATOM 2995 O O . ASP A 1 376 ? -23.551 -32.700 4.224 1.00 59.47 376 ASP A O 1
ATOM 2999 N N . GLU A 1 377 ? -21.717 -32.002 5.305 1.00 56.44 377 GLU A N 1
ATOM 3000 C CA . GLU A 1 377 ? -20.919 -31.644 4.129 1.00 56.44 377 GLU A CA 1
ATOM 3001 C C . GLU A 1 377 ? -19.449 -31.530 4.563 1.00 56.44 377 GLU A C 1
ATOM 3003 O O . GLU A 1 377 ? -18.870 -30.462 4.762 1.00 56.44 377 GLU A O 1
ATOM 3008 N N . PHE A 1 378 ? -18.864 -32.706 4.786 1.00 57.47 378 PHE A N 1
ATOM 3009 C CA . PHE A 1 378 ? -17.486 -32.972 4.402 1.00 57.47 378 PHE A CA 1
ATOM 3010 C C . PHE A 1 378 ? -17.526 -33.380 2.928 1.00 57.47 378 PHE A C 1
ATOM 3012 O O . PHE A 1 378 ? -18.135 -34.399 2.627 1.00 57.47 378 PHE A O 1
ATOM 3019 N N . ASP A 1 379 ? -16.912 -32.593 2.041 1.00 56.41 379 ASP A N 1
ATOM 3020 C CA . ASP A 1 379 ? -16.038 -33.109 0.979 1.00 56.41 379 ASP A CA 1
ATOM 3021 C C . ASP A 1 379 ? -15.338 -31.975 0.198 1.00 56.41 379 ASP A C 1
ATOM 3023 O O . ASP A 1 379 ? -15.962 -30.991 -0.196 1.00 56.41 379 ASP A O 1
ATOM 3027 N N . ALA A 1 380 ? -14.036 -32.211 -0.033 1.00 54.69 380 ALA A N 1
ATOM 3028 C CA . ALA A 1 380 ? -13.054 -31.554 -0.920 1.00 54.69 380 ALA A CA 1
ATOM 3029 C C . ALA A 1 380 ? -12.514 -30.149 -0.575 1.00 54.69 380 ALA A C 1
ATOM 3031 O O . ALA A 1 380 ? -13.122 -29.122 -0.954 1.00 54.69 380 ALA A O 1
#

pLDDT: mean 81.44, std 15.45, range [38.84, 97.62]

Secondary structure (DSSP, 8-state):
-HHHHHHHHHHHHHHHHHHHHHHHHHHHHHHHHHHTTS-S---HHHHHHHHHHHHHHHHHHHHHHHHHHHHHHHHHHHHHHHHHHHHHHHHHHHHHHHHHHHHHHHHHHHHHHHHHHHHHHHHHHHHHHHHHHHHHHHHHHHHHHHHHHHHHHHHHHHHHHHHHHHTTS-----SSTHHHHHHHHHHHHHHHHHHHHHHHHHHHHHHHHHHHHHHHHHHHHHHHHHT--HHHHHHHHHHHHHHHHHHHHHHHHHHHHHHHHHHHHHHHHHHHHHHHHHHHHHHHHHHHHHHHHHHHHHTS-HHHHHHHHHHHHHSPTT-HHHHHHHHHHHHHTT--HHHHHHHHS------S-PPP------------PPP---------

Organism: NCBI:txid2483200

Foldseek 3Di:
DVLVVVVVVVVVVVVVVVVVLVVVVVVVVVVVVVVVVDPPPDDPVVVVVVVVSVVVVVVSVVVVVVVVVVVVVVVVVVVVVVCVVVVVVVVVVVVVVVVVVVVVVVVVVVVVVVVVVVVVVVVVVVVVVVVVVVVVVVVVVVVVVVVVVVVVVVVVVVVVVVVVVVVPDDDDDDDPVVVVVVVVVVVVVVVVVVVVVVVVVVVVVVVVVVVVVVVVVVVVVVVCVVVPHPVVVVVVVVVVVVVVVVVVVVVVVVVVVVVVVVVVVVVVVVVVVVVVVVVVVVVVVVVVVVVVLVVLLVVAPVVVLVVLVVVLVVDDDPDPVNVVSVVVNCVSNVPDPVRVVVVVPPPPDPDPDDDDDDDDPPPPDDDPDPDDDDDDDDDD

Solvent-accessible surface area (backbone atoms only — not comparable to full-atom values): 21677 Å² total; per-residue (Å²): 114,75,64,62,58,51,52,55,55,51,55,55,49,52,55,50,54,52,53,52,53,50,52,50,51,51,52,51,52,52,49,56,56,54,55,73,71,54,76,95,73,80,53,70,65,58,60,48,51,52,53,51,51,49,52,50,50,52,51,52,50,52,50,52,52,53,50,50,52,55,48,52,53,51,50,52,51,51,51,53,59,62,45,48,62,57,53,53,47,52,52,50,51,50,54,48,53,51,50,52,52,50,52,53,49,52,52,52,51,50,54,52,50,51,52,51,51,51,49,52,55,48,53,53,48,52,54,50,52,52,51,52,48,53,52,49,54,52,51,53,52,55,48,52,54,51,50,55,50,52,52,52,54,53,51,51,54,54,50,52,53,54,50,57,65,57,70,76,70,85,87,87,89,72,86,72,66,41,62,62,48,46,50,53,44,48,52,50,49,50,52,48,48,51,50,52,50,51,50,50,51,50,52,50,53,56,48,52,52,48,50,53,51,51,50,52,52,50,53,50,50,50,51,36,61,75,64,42,49,72,69,52,46,51,50,51,52,51,50,49,55,46,52,54,50,52,51,52,52,54,51,51,54,50,53,51,50,55,52,49,54,52,50,53,54,53,49,54,52,49,52,52,52,51,51,53,49,52,52,52,51,52,52,52,52,50,53,49,53,51,50,53,49,51,57,50,59,75,68,52,62,61,66,59,52,50,52,54,50,54,54,46,70,74,42,60,90,86,38,68,69,40,58,62,44,48,62,54,51,33,62,70,71,58,55,47,74,68,51,50,54,57,67,68,44,79,80,83,67,93,62,100,73,78,80,82,89,78,73,88,75,84,76,83,76,76,83,78,75,80,80,82,83,74,84,88,78,87,81,136

Mean predicted aligned error: 21.39 Å

Radius of gyration: 61.09 Å; Cα contacts (8 Å, |Δi|>4): 26; chains: 1; bounding box: 147×56×180 Å

InterPro domains:
  IPR000237 GRIP domain [PF01465] (300-343)
  IPR000237 GRIP domain [PS50913] (295-346)
  IPR000237 GRIP domain [SM00755] (298-346)